Protein AF-N1V5G4-F1 (afdb_monomer_lite)

Secondary structure (DSSP, 8-state):
-------PPP---------------PPPSS-EEEEEEEEEEE-TTS-EEEEEEEESS---TT-SS---BPPPEEEETTTEEEE-SEESTTPPPPGGG-PPPSEE-SSSTT-EEPBTT---EE--TTEEEEETTSEEEEEEEE-SSS-B--EEEEEEGGGEEEE---B-TT-EEEEEEE--SSEEEEEE--TTTTHHHHTT-EEEEEEE-GGGTTBSSTTSPB-S-EEEEEEEEE-HHHHHHHHTT----SSSS-----EEEETTB-HHHHTT-BS-HHHHHHHHHHTS-EE------TT-TT--SSTTB----EEEEEEE-SSSPEEEEESSS-EEEEEETTEEPP-TT-EE-TTS-EE-TTEESEEEE-TT-EEEEEE--PPPTTS-HHHHHT--S-EEEEEEES-HHHHHSSS--SSSSSEEEEEE-SSSSPPP---BSSHHHHHH-S--SS----TT----SEEEEEEEEEEEEE-TTS-EEEEEEEE-TTT-S-SS-PPP---TT--EEEEEE-SSS------TT----HHHH--TTTTT--S-----S---PPP-PPPP--------------PPP------------PPPP--

pLDDT: mean 80.14, std 23.88, range [21.66, 98.75]

Foldseek 3Di:
DDDDDDDDDDDPPPDPPPPDPDPDDDDDDLEQEWEFAKEWDQAQFRDTFIFTATFRDDDHHPPPDHRRWYQEWEQEQPPRIDRDQKPPPPADAAQLQEQDAPAADPPDPQAGFHFAPGHIAGAFTLEYEYAQQGKHKYKYFYQDQAWWKKWKFQQDPVRHIFIQPTAHHRGMGMTMDHGGAADKIKIFIPPQPPLNVLSPRIGIYGYAHNVQRQASHDPGAGESYEAEWEKAFHQRVSRVCVVVVHDDHPPPDPRQTAAIDTSNHWFQLLALQAPDNVSSSSSSRHPAAEYAAHQAPPLHQQDDPDPRTTRFFYKYKYFYQYQDKFWKAWALAQKAWQDKPNRGDDQVPWDQPPVRDTPTDGRDRTDIAHHGIIIMIGGRLHGRPQEDPVRSVPDQAKFKIKIATPVCVSAPPRYHDVVRHGIYIYIHGNDSDHDDDNHDHGSVRLSPPFPFDDDADPPPDDDFPEEWEWEKDWDWDQDPVRDIDIDIATETPPRPPDPPYDDDDDDPPTGYYYHYDYPDTDAWDADGPGNYGLCNRTDGNGSNDDPDDPPPDDDDDDDDDDDDDDDDDDDDDDDDDDDDDDDDDDDDDDDDDDDDDDD

InterPro domains:
  IPR008972 Cupredoxin [G3DSA:2.60.40.420] (10-418)
  IPR008972 Cupredoxin [G3DSA:2.60.40.420] (431-558)
  IPR008972 Cupredoxin [SSF49503] (119-211)
  IPR008972 Cupredoxin [SSF49503] (315-412)
  IPR008972 Cupredoxin [SSF49503] (477-550)
  IPR011707 Multicopper oxidase-like, N-terminal [PF07732] (123-210)

Radius of gyration: 27.98 Å; chains: 1; bounding box: 93×90×75 Å

Sequence (599 aa):
MGNEASSPMRLLQGAATATQPRTASSGSTGVLDLYINEGFVPMVDGSLVYHRGFGDRPSALADPKPSLRISPRIFTRSRGVVASRTYPLGRPLPHAGRPLPAQPTPTEDGYYLPRRQHWASYFPDRTIIAEAGSTISLRIHNRLSQPHELAIQGVKPGRKDATTGPIAPGKTKSLTLPAPAPGTYVYLDPTNAPVERTLGLFGALVVIDPARAWHLGPKGPEFERQWLWICHDVVPEWAQVASQGGTVRGAGVDIAPRYFTLNDHSGFESLAISDDEELNERREEDTLPSGFPRLTDVRNFSRSPKPGTVLTGQLIRMLNVGIVDHQLHFHGNHVWSVRANGFDFPRKGGRVMADGHVALQQWEDTVSLMPLERKEAILPMFRPPDVIDAVWDARREDWKYPMHCHAEPSQTAAGGLYPGGLLADWTLAATEEPDEHHKYESQVDFASDQPHEGSPETLFRQRPDESMVLDFFSRKLDFPDKSEHEVWSFHDEESGEGFPGPSVRVREGQVFHGTIEPSKRVHTIHWHGLEPDPRNDGVGHTSSRSPATTRTSGGRIPVCRAIPAAAVRAHISTTATSIPRCTSKWECSARSSSIRPST

Structure (mmCIF, N/CA/C/O backbone):
data_AF-N1V5G4-F1
#
_entry.id   AF-N1V5G4-F1
#
loop_
_atom_site.group_PDB
_atom_site.id
_atom_site.type_symbol
_atom_site.label_atom_id
_atom_site.label_alt_id
_atom_site.label_comp_id
_atom_site.label_asym_id
_atom_site.label_entity_id
_atom_site.label_seq_id
_atom_site.pdbx_PDB_ins_code
_atom_site.Cartn_x
_atom_site.Cartn_y
_atom_site.Cartn_z
_atom_site.occupancy
_atom_site.B_iso_or_equiv
_atom_site.auth_seq_id
_atom_site.auth_comp_id
_atom_site.auth_asym_id
_atom_site.auth_atom_id
_atom_site.pdbx_PDB_model_num
ATOM 1 N N . MET A 1 1 ? 51.336 -50.293 19.426 1.00 37.22 1 MET A N 1
ATOM 2 C CA . MET A 1 1 ? 51.150 -49.376 18.282 1.00 37.22 1 MET A CA 1
ATOM 3 C C . MET A 1 1 ? 49.652 -49.377 17.999 1.00 37.22 1 MET A C 1
ATOM 5 O O . MET A 1 1 ? 49.163 -50.399 17.554 1.00 37.22 1 MET A O 1
ATOM 9 N N . GLY A 1 2 ? 48.865 -48.514 18.649 1.00 30.05 2 GLY A N 1
ATOM 10 C CA . GLY A 1 2 ? 48.534 -47.160 18.168 1.00 30.05 2 GLY A CA 1
ATOM 11 C C . GLY A 1 2 ? 47.470 -47.267 17.062 1.00 30.05 2 GLY A C 1
ATOM 12 O O . GLY A 1 2 ? 47.830 -47.706 15.980 1.00 30.05 2 GLY A O 1
ATOM 13 N N . ASN A 1 3 ? 46.173 -47.222 17.418 1.00 28.05 3 ASN A N 1
ATOM 14 C CA . ASN A 1 3 ? 45.201 -46.121 17.173 1.00 28.05 3 ASN A CA 1
ATOM 15 C C . ASN A 1 3 ? 45.031 -45.781 15.675 1.00 28.05 3 ASN A C 1
ATOM 17 O O . ASN A 1 3 ? 46.019 -45.516 15.014 1.00 28.05 3 ASN A O 1
ATOM 21 N N . GLU A 1 4 ? 43.854 -45.780 15.043 1.00 29.83 4 GLU A N 1
ATOM 22 C CA . GLU A 1 4 ? 42.530 -45.287 15.444 1.00 29.83 4 GLU A CA 1
ATOM 23 C C . GLU A 1 4 ? 41.437 -45.907 14.547 1.00 29.83 4 GLU A C 1
ATOM 25 O O . GLU A 1 4 ? 41.691 -46.319 13.415 1.00 29.83 4 GLU A O 1
ATOM 30 N N . ALA A 1 5 ? 40.216 -45.973 15.078 1.00 30.42 5 ALA A N 1
ATOM 31 C CA . ALA A 1 5 ? 39.039 -46.574 14.463 1.00 30.42 5 ALA A CA 1
ATOM 32 C C . ALA A 1 5 ? 38.236 -45.574 13.614 1.00 30.42 5 ALA A C 1
ATOM 34 O O . ALA A 1 5 ? 37.842 -44.512 14.090 1.00 30.42 5 ALA A O 1
ATOM 35 N N . SER A 1 6 ? 37.897 -45.974 12.388 1.00 29.12 6 SER A N 1
ATOM 36 C CA . SER A 1 6 ? 36.866 -45.357 11.552 1.00 29.12 6 SER A CA 1
ATOM 37 C C . SER A 1 6 ? 35.486 -45.940 11.889 1.00 29.12 6 SER A C 1
ATOM 39 O O . SER A 1 6 ? 35.225 -47.108 11.596 1.00 29.12 6 SER A O 1
ATOM 41 N N . SER A 1 7 ? 34.597 -45.133 12.472 1.00 28.72 7 SER A N 1
ATOM 42 C CA . SER A 1 7 ? 33.171 -45.458 12.634 1.00 28.72 7 SER A CA 1
ATOM 43 C C . SER A 1 7 ? 32.311 -44.577 11.720 1.00 28.72 7 SER A C 1
ATOM 45 O O . SER A 1 7 ? 32.552 -43.371 11.651 1.00 28.72 7 SER A O 1
ATOM 47 N N . PRO A 1 8 ? 31.303 -45.144 11.031 1.00 29.42 8 PRO A N 1
ATOM 48 C CA . PRO A 1 8 ? 30.454 -44.416 10.099 1.00 29.42 8 PRO A CA 1
ATOM 49 C C . PRO A 1 8 ? 29.405 -43.572 10.833 1.00 29.42 8 PRO A C 1
ATOM 51 O O . PRO A 1 8 ? 28.776 -43.999 11.805 1.00 29.42 8 PRO A O 1
ATOM 54 N N . MET A 1 9 ? 29.224 -42.351 10.338 1.00 25.16 9 MET A N 1
ATOM 55 C CA . MET A 1 9 ? 28.322 -41.337 10.869 1.00 25.16 9 MET A CA 1
ATOM 56 C C . MET A 1 9 ? 26.858 -41.771 10.679 1.00 25.16 9 MET A C 1
ATOM 58 O O . MET A 1 9 ? 26.387 -41.991 9.565 1.00 25.16 9 MET A O 1
ATOM 62 N N . ARG A 1 10 ? 26.145 -41.924 11.801 1.00 25.44 10 ARG A N 1
ATOM 63 C CA . ARG A 1 10 ? 24.701 -42.180 11.870 1.00 25.44 10 ARG A CA 1
ATOM 64 C C . ARG A 1 10 ? 23.922 -40.997 11.290 1.00 25.44 10 ARG A C 1
ATOM 66 O O . ARG A 1 10 ? 24.042 -39.881 11.786 1.00 25.44 10 ARG A O 1
ATOM 73 N N . LEU A 1 11 ? 23.048 -41.280 10.325 1.00 25.23 11 LEU A N 1
ATOM 74 C CA . LEU A 1 11 ? 21.908 -40.435 9.969 1.00 25.23 11 LEU A CA 1
ATOM 75 C C . LEU A 1 11 ? 20.970 -40.328 11.180 1.00 25.23 11 LEU A C 1
ATOM 77 O O . LEU A 1 11 ? 20.235 -41.261 11.501 1.00 25.23 11 LEU A O 1
ATOM 81 N N . LEU A 1 12 ? 21.015 -39.191 11.870 1.00 25.89 12 LEU A N 1
ATOM 82 C CA . LEU A 1 12 ? 19.994 -38.792 12.831 1.00 25.89 12 LEU A CA 1
ATOM 83 C C . LEU A 1 12 ? 18.819 -38.198 12.049 1.00 25.89 12 LEU A C 1
ATOM 85 O O . LEU A 1 12 ? 18.852 -37.046 11.627 1.00 25.89 12 LEU A O 1
ATOM 89 N N . GLN A 1 13 ? 17.777 -39.005 11.857 1.00 26.81 13 GLN A N 1
ATOM 90 C CA . GLN A 1 13 ? 16.437 -38.519 11.540 1.00 26.81 13 GLN A CA 1
ATOM 91 C C . GLN A 1 13 ? 15.923 -37.710 12.739 1.00 26.81 13 GLN A C 1
ATOM 93 O O . GLN A 1 13 ? 15.380 -38.260 13.696 1.00 26.81 13 GLN A O 1
ATOM 98 N N . GLY A 1 14 ? 16.129 -36.395 12.700 1.00 23.91 14 GLY A N 1
ATOM 99 C CA . GLY A 1 14 ? 15.425 -35.453 13.559 1.00 23.91 14 GLY A CA 1
ATOM 100 C C . GLY A 1 14 ? 14.018 -35.253 13.014 1.00 23.91 14 GLY A C 1
ATOM 101 O O . GLY A 1 14 ? 13.818 -34.490 12.075 1.00 23.91 14 GLY A O 1
ATOM 102 N N . ALA A 1 15 ? 13.044 -35.963 13.578 1.00 26.30 15 ALA A N 1
ATOM 103 C CA . ALA A 1 15 ? 11.637 -35.667 13.365 1.00 26.30 15 ALA A CA 1
ATOM 104 C C . ALA A 1 15 ? 11.357 -34.253 13.897 1.00 26.30 15 ALA A C 1
ATOM 106 O O . ALA A 1 15 ? 11.316 -34.037 15.108 1.00 26.30 15 ALA A O 1
ATOM 107 N N . ALA A 1 16 ? 11.189 -33.288 12.993 1.00 25.38 16 ALA A N 1
ATOM 108 C CA . ALA A 1 16 ? 10.669 -31.974 13.325 1.00 25.38 16 ALA A CA 1
ATOM 109 C C . ALA A 1 16 ? 9.206 -32.142 13.755 1.00 25.38 16 ALA A C 1
ATOM 111 O O . ALA A 1 16 ? 8.287 -32.201 12.939 1.00 25.38 16 ALA A O 1
ATOM 112 N N . THR A 1 17 ? 8.981 -32.280 15.059 1.00 25.22 17 THR A N 1
ATOM 113 C CA . THR A 1 17 ? 7.662 -32.098 15.655 1.00 25.22 17 THR A CA 1
ATOM 114 C C . THR A 1 17 ? 7.254 -30.653 15.420 1.00 25.22 17 THR A C 1
ATOM 116 O O . THR A 1 17 ? 7.722 -29.752 16.112 1.00 25.22 17 THR A O 1
ATOM 119 N N . ALA A 1 18 ? 6.403 -30.440 14.418 1.00 26.64 18 ALA A N 1
ATOM 120 C CA . ALA A 1 18 ? 5.683 -29.197 14.221 1.00 26.64 18 ALA A CA 1
ATOM 121 C C . ALA A 1 18 ? 4.900 -28.894 15.504 1.00 26.64 18 ALA A C 1
ATOM 123 O O . ALA A 1 18 ? 3.874 -29.516 15.798 1.00 26.64 18 ALA A O 1
ATOM 124 N N . THR A 1 19 ? 5.424 -27.972 16.304 1.00 25.67 19 THR A N 1
ATOM 125 C CA . THR A 1 19 ? 4.755 -27.463 17.494 1.00 25.67 19 THR A CA 1
ATOM 126 C C . THR A 1 19 ? 3.545 -26.671 17.020 1.00 25.67 19 THR A C 1
ATOM 128 O O . THR A 1 19 ? 3.649 -25.502 16.662 1.00 25.67 19 THR A O 1
ATOM 131 N N . GLN A 1 20 ? 2.391 -27.335 16.966 1.00 28.44 20 GLN A N 1
ATOM 132 C CA . GLN A 1 20 ? 1.107 -26.681 16.755 1.00 28.44 20 GLN A CA 1
ATOM 133 C C . GLN A 1 20 ? 0.964 -25.541 17.775 1.00 28.44 20 GLN A C 1
ATOM 135 O O . GLN A 1 20 ? 1.072 -25.799 18.981 1.00 28.44 20 GLN A O 1
ATOM 140 N N . PRO A 1 21 ? 0.730 -24.289 17.345 1.00 27.58 21 PRO A N 1
ATOM 141 C CA . PRO A 1 21 ? 0.465 -23.220 18.286 1.00 27.58 21 PRO A CA 1
ATOM 142 C C . PRO A 1 21 ? -0.812 -23.555 19.059 1.00 27.58 21 PRO A C 1
ATOM 144 O O . PRO A 1 21 ? -1.866 -23.836 18.488 1.00 27.58 21 PRO A O 1
ATOM 147 N N . ARG A 1 22 ? -0.681 -23.559 20.390 1.00 25.23 22 ARG A N 1
ATOM 148 C CA . ARG A 1 22 ? -1.762 -23.790 21.351 1.00 25.23 22 ARG A CA 1
ATOM 149 C C . ARG A 1 22 ? -2.938 -22.878 21.006 1.00 25.23 22 ARG A C 1
ATOM 151 O O . ARG A 1 22 ? -2.863 -21.664 21.177 1.00 25.23 22 ARG A O 1
ATOM 158 N N . THR A 1 23 ? -4.042 -23.476 20.573 1.00 35.38 23 THR A N 1
ATOM 159 C CA . THR A 1 23 ? -5.349 -22.826 20.504 1.00 35.38 23 THR A CA 1
ATOM 160 C C . THR A 1 23 ? -5.763 -22.407 21.911 1.00 35.38 23 THR A C 1
ATOM 162 O O . THR A 1 23 ? -6.243 -23.222 22.699 1.00 35.38 23 THR A O 1
ATOM 165 N N . ALA A 1 24 ? -5.553 -21.136 22.237 1.00 30.25 24 ALA A N 1
ATOM 166 C CA . ALA A 1 24 ? -6.068 -20.514 23.444 1.00 30.25 24 ALA A CA 1
ATOM 167 C C . ALA A 1 24 ? -6.551 -19.092 23.129 1.00 30.25 24 ALA A C 1
ATOM 169 O O . ALA A 1 24 ? -5.821 -18.125 23.297 1.00 30.25 24 ALA A O 1
ATOM 170 N N . SER A 1 25 ? -7.806 -18.961 22.704 1.00 31.34 25 SER A N 1
ATOM 171 C CA . SER A 1 25 ? -8.826 -18.393 23.590 1.00 31.34 25 SER A CA 1
ATOM 172 C C . SER A 1 25 ? -10.224 -18.729 23.065 1.00 31.34 25 SER A C 1
ATOM 174 O O . SER A 1 25 ? -10.492 -18.771 21.865 1.00 31.34 25 SER A O 1
ATOM 176 N N . SER A 1 26 ? -11.098 -19.059 24.008 1.00 34.06 26 SER A N 1
ATOM 177 C CA . SER A 1 26 ? -12.528 -19.264 23.830 1.00 34.06 26 SER A CA 1
ATOM 178 C C . SER A 1 26 ? -13.157 -18.079 23.099 1.00 34.06 26 SER A C 1
ATOM 180 O O . SER A 1 26 ? -13.075 -16.948 23.581 1.00 34.06 26 SER A O 1
ATOM 182 N N . GLY A 1 27 ? -13.808 -18.355 21.969 1.00 34.50 27 GLY A N 1
ATOM 183 C CA . GLY A 1 27 ? -14.551 -17.362 21.208 1.00 34.50 27 GLY A CA 1
ATOM 184 C C . GLY A 1 27 ? -15.562 -16.633 22.086 1.00 34.50 27 GLY A C 1
ATOM 185 O O . GLY A 1 27 ? -16.460 -17.249 22.665 1.00 34.50 27 GLY A O 1
ATOM 186 N N . SER A 1 28 ? -15.437 -15.309 22.154 1.00 40.66 28 SER A N 1
ATOM 187 C CA . SER A 1 28 ? -16.582 -14.481 22.482 1.00 40.66 28 SER A CA 1
ATOM 188 C C . SER A 1 28 ? -17.584 -14.612 21.333 1.00 40.66 28 SER A C 1
ATOM 190 O O . SER A 1 28 ? -17.262 -14.554 20.147 1.00 40.66 28 SER A O 1
ATOM 192 N N . THR A 1 29 ? -18.822 -14.869 21.718 1.00 55.59 29 THR A N 1
ATOM 193 C CA . THR A 1 29 ? -20.041 -14.890 20.911 1.00 55.59 29 THR A CA 1
ATOM 194 C C . THR A 1 29 ? -20.048 -13.842 19.791 1.00 55.59 29 THR A C 1
ATOM 196 O O . THR A 1 29 ? -20.438 -12.717 20.059 1.00 55.59 29 THR A O 1
ATOM 199 N N . GLY A 1 30 ? -19.641 -14.175 18.560 1.00 83.56 30 GLY A N 1
ATOM 200 C CA . GLY A 1 30 ? -19.899 -13.394 17.333 1.00 83.56 30 GLY A CA 1
ATOM 201 C C . GLY A 1 30 ? -19.584 -11.883 17.340 1.00 83.56 30 GLY A C 1
ATOM 202 O O . GLY A 1 30 ? -19.999 -11.193 16.413 1.00 83.56 30 GLY A O 1
ATOM 203 N N . VAL A 1 31 ? -18.896 -11.361 18.359 1.00 94.25 31 VAL A N 1
ATOM 204 C CA . VAL A 1 31 ? -18.701 -9.933 18.636 1.00 94.25 31 VAL A CA 1
ATOM 205 C C . VAL A 1 31 ? -17.210 -9.687 18.776 1.00 94.25 31 VAL A C 1
ATOM 207 O O . VAL A 1 31 ? -16.549 -10.327 19.591 1.00 94.25 31 VAL A O 1
ATOM 210 N N . LEU A 1 32 ? -16.694 -8.745 17.993 1.00 96.88 32 LEU A N 1
ATOM 211 C CA . LEU A 1 32 ? -15.309 -8.304 18.067 1.00 96.88 32 LEU A CA 1
ATOM 212 C C . LEU A 1 32 ? -15.193 -7.109 19.016 1.00 96.88 32 LEU A C 1
ATOM 214 O O . LEU A 1 32 ? -15.756 -6.045 18.751 1.00 96.88 32 LEU A O 1
ATOM 218 N N . ASP A 1 33 ? -14.455 -7.282 20.107 1.00 97.81 33 ASP A N 1
ATOM 219 C CA . ASP A 1 33 ? -14.081 -6.183 20.990 1.00 97.81 33 ASP A CA 1
ATOM 220 C C . ASP A 1 33 ? -12.936 -5.365 20.360 1.00 97.81 33 ASP A C 1
ATOM 222 O O . ASP A 1 33 ? -11.929 -5.919 19.919 1.00 97.81 33 ASP A O 1
ATOM 226 N N . LEU A 1 34 ? -13.113 -4.043 20.310 1.00 98.50 34 LEU A N 1
ATOM 227 C CA . LEU A 1 34 ? -12.131 -3.059 19.857 1.00 98.50 34 LEU A CA 1
ATOM 228 C C . LEU A 1 34 ? -11.867 -2.070 20.990 1.00 98.50 34 LEU A C 1
ATOM 230 O O . LEU A 1 34 ? -12.803 -1.529 21.585 1.00 98.50 34 LEU A O 1
ATOM 234 N N . TYR A 1 35 ? -10.601 -1.803 21.277 1.00 98.69 35 TYR A N 1
ATOM 235 C CA . TYR A 1 35 ? -10.187 -0.898 22.344 1.00 98.69 35 TYR A CA 1
ATOM 236 C C . TYR A 1 35 ? -9.555 0.347 21.735 1.00 98.69 35 TYR A C 1
ATOM 238 O O . TYR A 1 35 ? -8.574 0.243 21.008 1.00 98.69 35 TYR A O 1
ATOM 246 N N . ILE A 1 36 ? -10.116 1.519 22.030 1.00 98.69 36 ILE A N 1
ATOM 247 C CA . ILE A 1 36 ? -9.504 2.800 21.667 1.00 98.69 36 ILE A CA 1
ATOM 248 C C . ILE A 1 36 ? -8.388 3.040 22.678 1.00 98.69 36 ILE A C 1
ATOM 250 O O . ILE A 1 36 ? -8.663 3.362 23.835 1.00 98.69 36 ILE A O 1
ATOM 254 N N . ASN A 1 37 ? -7.153 2.817 22.245 1.00 98.31 37 ASN A N 1
ATOM 255 C CA . ASN A 1 37 ? -5.950 2.949 23.056 1.00 98.31 37 ASN A CA 1
ATOM 256 C C . ASN A 1 37 ? -5.065 4.088 22.538 1.00 98.31 37 ASN A C 1
ATOM 258 O O . ASN A 1 37 ? -5.261 4.603 21.438 1.00 98.31 37 ASN A O 1
ATOM 262 N N . GLU A 1 38 ? -4.059 4.425 23.337 1.00 97.81 38 GLU A N 1
ATOM 263 C CA . GLU A 1 38 ? -2.973 5.345 23.011 1.00 97.81 38 GLU A CA 1
ATOM 264 C C . GLU A 1 38 ? -1.622 4.732 23.400 1.00 97.81 38 GLU A C 1
ATOM 266 O O . GLU A 1 38 ? -1.562 3.835 24.249 1.00 97.81 38 GLU A O 1
ATOM 271 N N . GLY A 1 39 ? -0.548 5.188 22.762 1.00 97.69 39 GLY A N 1
ATOM 272 C CA . GLY A 1 39 ? 0.807 4.693 22.989 1.00 97.69 39 GLY A CA 1
ATOM 273 C C . GLY A 1 39 ? 1.832 5.389 22.099 1.00 97.69 39 GLY A C 1
ATOM 274 O O . GLY A 1 39 ? 1.469 6.121 21.183 1.00 97.69 39 GLY A O 1
ATOM 275 N N . PHE A 1 40 ? 3.114 5.149 22.358 1.00 97.69 40 PHE A N 1
ATOM 276 C CA . PHE A 1 40 ? 4.204 5.636 21.512 1.00 97.69 40 PHE A CA 1
ATOM 277 C C . PHE A 1 40 ? 4.713 4.512 20.607 1.00 97.69 40 PHE A C 1
ATOM 279 O O . PHE A 1 40 ? 4.889 3.383 21.065 1.00 97.69 40 PHE A O 1
ATOM 286 N N . VAL A 1 41 ? 4.943 4.821 19.332 1.00 95.06 41 VAL A N 1
ATOM 287 C CA . VAL A 1 41 ? 5.439 3.880 18.318 1.00 95.06 41 VAL A CA 1
ATOM 288 C C . VAL A 1 41 ? 6.737 4.439 17.730 1.00 95.06 41 VAL A C 1
ATOM 290 O O . VAL A 1 41 ? 6.780 5.638 17.441 1.00 95.06 41 VAL A O 1
ATOM 293 N N . PRO A 1 42 ? 7.797 3.625 17.576 1.00 93.38 42 PRO A N 1
ATOM 294 C CA . PRO A 1 42 ? 8.989 4.049 16.853 1.00 93.38 42 PRO A CA 1
ATOM 295 C C . PRO A 1 42 ? 8.663 4.227 15.370 1.00 93.38 42 PRO A C 1
ATOM 297 O O . PRO A 1 42 ? 8.043 3.360 14.759 1.00 93.38 42 PRO A O 1
ATOM 300 N N . MET A 1 43 ? 9.062 5.364 14.814 1.00 91.44 43 MET A N 1
ATOM 301 C CA . MET A 1 43 ? 9.055 5.608 13.376 1.00 91.44 43 MET A CA 1
ATOM 302 C C . MET A 1 43 ? 10.345 5.070 12.744 1.00 91.44 43 MET A C 1
ATOM 304 O O . MET A 1 43 ? 11.271 4.676 13.452 1.00 91.44 43 MET A O 1
ATOM 308 N N . VAL A 1 44 ? 10.427 5.100 11.413 1.00 88.31 44 VAL A N 1
ATOM 309 C CA . VAL A 1 44 ? 11.538 4.531 10.621 1.00 88.31 44 VAL A CA 1
ATOM 310 C C . VAL A 1 44 ? 12.928 5.122 10.944 1.00 88.31 44 VAL A C 1
ATOM 312 O O . VAL A 1 44 ? 13.956 4.518 10.653 1.00 88.31 44 VAL A O 1
ATOM 315 N N . ASP A 1 45 ? 12.982 6.307 11.563 1.00 87.44 45 ASP A N 1
ATOM 316 C CA . ASP A 1 45 ? 14.210 6.969 12.031 1.00 87.44 45 ASP A CA 1
ATOM 317 C C . ASP A 1 45 ? 14.520 6.714 13.525 1.00 87.44 45 ASP A C 1
ATOM 319 O O . ASP A 1 45 ? 15.465 7.280 14.076 1.00 87.44 45 ASP A O 1
ATOM 323 N N . GLY A 1 46 ? 13.717 5.881 14.194 1.00 88.56 46 GLY A N 1
ATOM 324 C CA . GLY A 1 46 ? 13.800 5.579 15.624 1.00 88.56 46 GLY A CA 1
ATOM 325 C C . GLY A 1 46 ? 13.087 6.580 16.543 1.00 88.56 46 GLY A C 1
ATOM 326 O O . GLY A 1 46 ? 13.029 6.355 17.755 1.00 88.56 46 GLY A O 1
ATOM 327 N N . SER A 1 47 ? 12.518 7.669 16.016 1.00 90.44 47 SER A N 1
ATOM 328 C CA . SER A 1 47 ? 11.769 8.644 16.815 1.00 90.44 47 SER A CA 1
ATOM 329 C C . SER A 1 47 ? 10.487 8.026 17.368 1.00 90.44 47 SER A C 1
ATOM 331 O O . SER A 1 47 ? 9.689 7.455 16.629 1.00 90.44 47 SER A O 1
ATOM 333 N N . LEU A 1 48 ? 10.249 8.170 18.673 1.00 94.94 48 LEU A N 1
ATOM 334 C CA . LEU A 1 48 ? 8.998 7.736 19.295 1.00 94.94 48 LEU A CA 1
ATOM 335 C C . LEU A 1 48 ? 7.907 8.787 19.084 1.00 94.94 48 LEU A C 1
ATOM 337 O O . LEU A 1 48 ? 7.980 9.885 19.638 1.00 94.94 48 LEU A O 1
ATOM 341 N N . VAL A 1 49 ? 6.866 8.429 18.335 1.00 95.56 49 VAL A N 1
ATOM 342 C CA . VAL A 1 49 ? 5.730 9.309 18.040 1.00 95.56 49 VAL A CA 1
ATOM 343 C C . VAL A 1 49 ? 4.471 8.786 18.722 1.00 95.56 49 VAL A C 1
ATOM 345 O O . VAL A 1 49 ? 4.240 7.580 18.802 1.00 95.56 49 VAL A O 1
ATOM 348 N N . TYR A 1 50 ? 3.671 9.698 19.276 1.00 97.69 50 TYR A N 1
ATOM 349 C CA . TYR A 1 50 ? 2.405 9.365 19.923 1.00 97.69 50 TYR A CA 1
ATOM 350 C C . TYR A 1 50 ? 1.348 8.976 18.887 1.00 97.69 50 TYR A C 1
ATOM 352 O O . TYR A 1 50 ? 1.113 9.695 17.919 1.00 97.69 50 TYR A O 1
ATOM 360 N N . HIS A 1 51 ? 0.664 7.870 19.147 1.00 97.62 51 HIS A N 1
ATOM 361 C CA . HIS A 1 51 ? -0.426 7.356 18.339 1.00 97.62 51 HIS A CA 1
ATOM 362 C C . HIS A 1 51 ? -1.620 6.966 19.207 1.00 97.62 51 HIS A C 1
ATOM 364 O O . HIS A 1 51 ? -1.511 6.646 20.393 1.00 97.62 51 HIS A O 1
ATOM 370 N N . ARG A 1 52 ? -2.776 6.925 18.556 1.00 97.62 52 ARG A N 1
ATOM 371 C CA . ARG A 1 52 ? -3.992 6.262 19.010 1.00 97.62 52 ARG A CA 1
ATOM 372 C C . ARG A 1 52 ? -4.301 5.101 18.081 1.00 97.62 52 ARG A C 1
ATOM 374 O O . ARG A 1 52 ? -3.724 4.977 17.002 1.00 97.62 52 ARG A O 1
ATOM 381 N N . GLY A 1 53 ? -5.226 4.241 18.476 1.00 97.75 53 GLY A N 1
ATOM 382 C CA . GLY A 1 53 ? -5.640 3.177 17.579 1.00 97.75 53 GLY A CA 1
ATOM 383 C C . GLY A 1 53 ? -6.711 2.254 18.122 1.00 97.75 53 GLY A C 1
ATOM 384 O O . GLY A 1 53 ? -7.022 2.258 19.314 1.00 97.75 53 GLY A O 1
ATOM 385 N N . PHE A 1 54 ? -7.278 1.467 17.209 1.00 98.62 54 PHE A N 1
ATOM 386 C CA . PHE A 1 54 ? -8.232 0.411 17.521 1.00 98.62 54 PHE A CA 1
ATOM 387 C C . PHE A 1 54 ? -7.468 -0.897 17.751 1.00 98.62 54 PHE A C 1
ATOM 389 O O . PHE A 1 54 ? -7.138 -1.613 16.805 1.00 98.62 54 PHE A O 1
ATOM 396 N N . GLY A 1 55 ? -7.175 -1.184 19.017 1.00 98.12 55 GLY A N 1
ATOM 397 C CA . GLY A 1 55 ? -6.487 -2.388 19.469 1.00 98.12 55 GLY A CA 1
ATOM 398 C C . GLY A 1 55 ? -7.410 -3.566 19.766 1.00 98.12 55 GLY A C 1
ATOM 399 O O . GLY A 1 55 ? -8.625 -3.423 19.914 1.00 98.12 55 GLY A O 1
ATOM 400 N N . ASP A 1 56 ? -6.806 -4.743 19.902 1.00 96.31 56 ASP A N 1
ATOM 401 C CA . ASP A 1 56 ? -7.464 -6.015 20.225 1.00 96.31 56 ASP A CA 1
ATOM 402 C C . ASP A 1 56 ? -7.533 -6.320 21.729 1.00 96.31 56 ASP A C 1
ATOM 404 O O . ASP A 1 56 ? -8.192 -7.273 22.149 1.00 96.31 56 ASP A O 1
ATOM 408 N N . ARG A 1 57 ? -6.866 -5.506 22.549 1.00 97.06 57 ARG A N 1
ATOM 409 C CA . ARG A 1 57 ? -6.848 -5.616 24.009 1.00 97.06 57 ARG A CA 1
ATOM 410 C C . ARG A 1 57 ? -6.674 -4.237 24.654 1.00 97.06 57 ARG A C 1
ATOM 412 O O . ARG A 1 57 ? -6.183 -3.317 24.002 1.00 97.06 57 ARG A O 1
ATOM 419 N N . PRO A 1 58 ? -6.997 -4.074 25.944 1.00 97.75 58 PRO A N 1
ATOM 420 C CA . PRO A 1 58 ? -6.606 -2.887 26.695 1.00 97.75 58 PRO A CA 1
ATOM 421 C C . PRO A 1 58 ? -5.077 -2.735 26.744 1.00 97.75 58 PRO A C 1
ATOM 423 O O . PRO A 1 58 ? -4.389 -3.681 27.122 1.00 97.75 58 PRO A O 1
ATOM 426 N N . SER A 1 59 ? -4.553 -1.546 26.447 1.00 97.00 59 SER A N 1
ATOM 427 C CA . SER A 1 59 ? -3.167 -1.169 26.767 1.00 97.00 59 SER A CA 1
ATOM 428 C C . SER A 1 59 ? -3.125 0.143 27.559 1.00 97.00 59 SER A C 1
ATOM 430 O O . SER A 1 59 ? -4.134 0.852 27.672 1.00 97.00 59 SER A O 1
ATOM 432 N N . ALA A 1 60 ? -1.985 0.417 28.192 1.00 95.44 60 ALA A N 1
ATOM 433 C CA . ALA A 1 60 ? -1.700 1.679 28.875 1.00 95.44 60 ALA A CA 1
ATOM 434 C C . ALA A 1 60 ? -0.761 2.535 28.013 1.00 95.44 60 ALA A C 1
ATOM 436 O O . ALA A 1 60 ? -0.019 1.985 27.206 1.00 95.44 60 ALA A O 1
ATOM 437 N N . LEU A 1 61 ? -0.737 3.854 28.228 1.00 95.56 61 LEU A N 1
ATOM 438 C CA . LEU A 1 61 ? 0.131 4.778 27.481 1.00 95.56 61 LEU A CA 1
ATOM 439 C C . LEU A 1 61 ? 1.624 4.399 27.553 1.00 95.56 61 LEU A C 1
ATOM 441 O O . LEU A 1 61 ? 2.355 4.575 26.585 1.00 95.56 61 LEU A O 1
ATOM 445 N N . ALA A 1 62 ? 2.065 3.868 28.699 1.00 95.25 62 ALA A N 1
ATOM 446 C CA . ALA A 1 62 ? 3.446 3.444 28.942 1.00 95.25 62 ALA A CA 1
ATOM 447 C C . ALA A 1 62 ? 3.740 1.988 28.520 1.00 95.25 62 ALA A C 1
ATOM 449 O O . ALA A 1 62 ? 4.807 1.468 28.842 1.00 95.25 62 ALA A O 1
ATOM 450 N N . ASP A 1 63 ? 2.797 1.301 27.865 1.00 96.50 63 ASP A N 1
ATOM 451 C CA . ASP A 1 63 ? 3.028 -0.044 27.329 1.00 96.50 63 ASP A CA 1
ATOM 452 C C . ASP A 1 63 ? 4.104 0.032 26.226 1.00 96.50 63 ASP A C 1
ATOM 454 O O . ASP A 1 63 ? 3.913 0.779 25.266 1.00 96.50 63 ASP A O 1
ATOM 458 N N . PRO A 1 64 ? 5.224 -0.712 26.324 1.00 94.75 64 PRO A N 1
ATOM 459 C CA . PRO A 1 64 ? 6.263 -0.710 25.293 1.00 94.75 64 PRO A CA 1
ATOM 460 C C . PRO A 1 64 ? 5.807 -1.350 23.972 1.00 94.75 64 PRO A C 1
ATOM 462 O O . PRO A 1 64 ? 6.484 -1.199 22.958 1.00 94.75 64 PRO A O 1
ATOM 465 N N . LYS A 1 65 ? 4.691 -2.092 23.968 1.00 95.25 65 LYS A N 1
ATOM 466 C CA . LYS A 1 65 ? 4.078 -2.695 22.775 1.00 95.25 65 LYS A CA 1
ATOM 467 C C . LYS A 1 65 ? 2.572 -2.400 22.761 1.00 95.25 65 LYS A C 1
ATOM 469 O O . LYS A 1 65 ? 1.763 -3.328 22.891 1.00 95.25 65 LYS A O 1
ATOM 474 N N . PRO A 1 66 ? 2.166 -1.126 22.621 1.00 97.31 66 PRO A N 1
ATOM 475 C CA . PRO A 1 66 ? 0.775 -0.725 22.794 1.00 97.31 66 PRO A CA 1
ATOM 476 C C . PRO A 1 66 ? -0.145 -1.421 21.775 1.00 97.31 66 PRO A C 1
ATOM 478 O O . PRO A 1 66 ? 0.223 -1.652 20.623 1.00 97.31 66 PRO A O 1
ATOM 481 N N . SER A 1 67 ? -1.368 -1.772 22.190 1.00 97.88 67 SER A N 1
ATOM 482 C CA . SER A 1 67 ? -2.374 -2.361 21.294 1.00 97.88 67 SER A CA 1
ATOM 483 C C . SER A 1 67 ? -3.062 -1.251 20.501 1.00 97.88 67 SER A C 1
ATOM 485 O O . SER A 1 67 ? -4.099 -0.741 20.916 1.00 97.88 67 SER A O 1
ATOM 487 N N . LEU A 1 68 ? -2.471 -0.832 19.383 1.00 98.25 68 LEU A N 1
ATOM 488 C CA . LEU A 1 68 ? -3.016 0.249 18.541 1.00 98.25 68 LEU A CA 1
ATOM 489 C C . LEU A 1 68 ? -3.666 -0.259 17.247 1.00 98.25 68 LEU A C 1
ATOM 491 O O . LEU A 1 68 ? -4.318 0.491 16.527 1.00 98.25 68 LEU A O 1
ATOM 495 N N . ARG A 1 69 ? -3.510 -1.547 16.959 1.00 97.00 69 ARG A N 1
ATOM 496 C CA . ARG A 1 69 ? -4.030 -2.208 15.766 1.00 97.00 69 ARG A CA 1
ATOM 497 C C . ARG A 1 69 ? -4.498 -3.604 16.128 1.00 97.00 69 ARG A C 1
ATOM 499 O O . ARG A 1 69 ? -3.877 -4.281 16.946 1.00 97.00 69 ARG A O 1
ATOM 506 N N . ILE A 1 70 ? -5.599 -4.029 15.524 1.00 97.81 70 ILE A N 1
ATOM 507 C CA . ILE A 1 70 ? -6.039 -5.419 15.590 1.00 97.81 70 ILE A CA 1
ATOM 508 C C . ILE A 1 70 ? -5.250 -6.262 14.593 1.00 97.81 70 ILE A C 1
ATOM 510 O O . ILE A 1 70 ? -5.044 -5.838 13.455 1.00 97.81 70 ILE A O 1
ATOM 514 N N . SER A 1 71 ? -4.906 -7.492 14.967 1.00 96.69 71 SER A N 1
ATOM 515 C CA . SER A 1 71 ? -4.635 -8.510 13.951 1.00 96.69 71 SER A CA 1
ATOM 516 C C . SER A 1 71 ? -5.927 -8.864 13.210 1.00 96.69 71 SER A C 1
ATOM 518 O O . SER A 1 71 ? -7.001 -8.806 13.822 1.00 96.69 71 SER A O 1
ATOM 520 N N . PRO A 1 72 ? -5.865 -9.281 11.935 1.00 98.25 72 PRO A N 1
ATOM 521 C CA . PRO A 1 72 ? -7.063 -9.477 11.140 1.00 98.25 72 PRO A CA 1
ATOM 522 C C . PRO A 1 72 ? -8.095 -10.442 11.731 1.00 98.25 72 PRO A C 1
ATOM 524 O O . PRO A 1 72 ? -7.783 -11.473 12.348 1.00 98.25 72 PRO A O 1
ATOM 527 N N . ARG A 1 73 ? -9.364 -10.069 11.549 1.00 97.88 73 ARG A N 1
ATOM 528 C CA . ARG A 1 73 ? -10.541 -10.783 12.062 1.00 97.88 73 ARG A CA 1
ATOM 529 C C . ARG A 1 73 ? -11.556 -10.991 10.954 1.00 97.88 73 ARG A C 1
ATOM 531 O O . ARG A 1 73 ? -11.821 -10.072 10.188 1.00 97.88 73 ARG A O 1
ATOM 538 N N . ILE A 1 74 ? -12.153 -12.178 10.900 1.00 98.19 74 ILE A N 1
ATOM 539 C CA . ILE A 1 74 ? -13.039 -12.596 9.812 1.00 98.19 74 ILE A CA 1
ATOM 540 C C . ILE A 1 74 ? -14.433 -12.908 10.349 1.00 98.19 74 ILE A C 1
ATOM 542 O O . ILE A 1 74 ? -14.613 -13.882 11.076 1.00 98.19 74 ILE A O 1
ATOM 546 N N . PHE A 1 75 ? -15.429 -12.116 9.958 1.00 97.94 75 PHE A N 1
ATOM 547 C CA . PHE A 1 75 ? -16.845 -12.406 10.178 1.00 97.94 75 PHE A CA 1
ATOM 548 C C . PHE A 1 75 ? -17.340 -13.383 9.112 1.00 97.94 75 PHE A C 1
ATOM 550 O O . PHE A 1 75 ? -17.645 -12.998 7.980 1.00 97.94 75 PHE A O 1
ATOM 557 N N . THR A 1 76 ? -17.421 -14.658 9.476 1.00 95.81 76 THR A N 1
ATOM 558 C CA . THR A 1 76 ? -17.902 -15.725 8.589 1.00 95.81 76 THR A CA 1
ATOM 559 C C . THR A 1 76 ? -19.425 -15.862 8.649 1.00 95.81 76 THR A C 1
ATOM 561 O O . THR A 1 76 ? -20.045 -15.563 9.672 1.00 95.81 76 THR A O 1
ATOM 564 N N . ARG A 1 77 ? -20.053 -16.374 7.582 1.00 90.00 77 ARG A N 1
ATOM 565 C CA . ARG A 1 77 ? -21.496 -16.691 7.572 1.00 90.00 77 ARG A CA 1
ATOM 566 C C . ARG A 1 77 ? -21.874 -17.782 8.577 1.00 90.00 77 ARG A C 1
ATOM 568 O O . ARG A 1 77 ? -23.001 -17.803 9.054 1.00 90.00 77 ARG A O 1
ATOM 575 N N . SER A 1 78 ? -20.961 -18.718 8.846 1.00 80.38 78 SER A N 1
ATOM 576 C CA . SER A 1 78 ? -21.271 -19.994 9.508 1.00 80.38 78 SER A CA 1
ATOM 577 C C . SER A 1 78 ? -20.574 -20.220 10.852 1.00 80.38 78 SER A C 1
ATOM 579 O O . SER A 1 78 ? -21.021 -21.069 11.617 1.00 80.38 78 SER A O 1
ATOM 581 N N . ARG A 1 79 ? -19.486 -19.500 11.158 1.00 69.69 79 ARG A N 1
ATOM 582 C CA . ARG A 1 79 ? -18.612 -19.758 12.322 1.00 69.69 79 ARG A CA 1
ATOM 583 C C . ARG A 1 79 ? -18.380 -18.533 13.212 1.00 69.69 79 ARG A C 1
ATOM 585 O O . ARG A 1 79 ? -17.498 -18.559 14.063 1.00 69.69 79 ARG A O 1
ATOM 592 N N . GLY A 1 80 ? -19.150 -17.458 13.038 1.00 86.25 80 GLY A N 1
ATOM 593 C CA . GLY A 1 80 ? -18.931 -16.211 13.774 1.00 86.25 80 GLY A CA 1
ATOM 594 C C . GLY A 1 80 ? -17.589 -15.564 13.413 1.00 86.25 80 GLY A C 1
ATOM 595 O O . GLY A 1 80 ? -17.199 -15.572 12.241 1.00 86.25 80 GLY A O 1
ATOM 596 N N . VAL A 1 81 ? -16.903 -14.990 14.406 1.00 94.38 81 VAL A N 1
ATOM 597 C CA . VAL A 1 81 ? -15.635 -14.262 14.224 1.00 94.38 81 VAL A CA 1
ATOM 598 C C . VAL A 1 81 ? -14.444 -15.209 14.364 1.00 94.38 81 VAL A C 1
ATOM 600 O O . VAL A 1 81 ? -14.280 -15.851 15.397 1.00 94.38 81 VAL A O 1
ATOM 603 N N . VAL A 1 82 ? -13.590 -15.262 13.341 1.00 95.56 82 VAL A N 1
ATOM 604 C CA . VAL A 1 82 ? -12.367 -16.079 13.299 1.00 95.56 82 VAL A CA 1
ATOM 605 C C . VAL A 1 82 ? -11.134 -15.175 13.277 1.00 95.56 82 VAL A C 1
ATOM 607 O O . VAL A 1 82 ? -11.082 -14.203 12.527 1.00 95.56 82 VAL A O 1
ATOM 610 N N . ALA A 1 83 ? -10.125 -15.499 14.082 1.00 95.88 83 ALA A N 1
ATOM 611 C CA . ALA A 1 83 ? -8.807 -14.874 14.020 1.00 95.88 83 ALA A CA 1
ATOM 612 C C . ALA A 1 83 ? -7.989 -15.486 12.873 1.00 95.88 83 ALA A C 1
ATOM 614 O O . ALA A 1 83 ? -7.657 -16.667 12.932 1.00 95.88 83 ALA A O 1
ATOM 615 N N . SER A 1 84 ? -7.684 -14.710 11.832 1.00 96.94 84 SER A N 1
ATOM 616 C CA . SER A 1 84 ? -6.844 -15.160 10.714 1.00 96.94 84 SER A CA 1
ATOM 617 C C . SER A 1 84 ? -6.352 -13.968 9.901 1.00 96.94 84 SER A C 1
ATOM 619 O O . SER A 1 84 ? -7.174 -13.151 9.494 1.00 96.94 84 SER A O 1
ATOM 621 N N . ARG A 1 85 ? -5.043 -13.917 9.609 1.00 96.69 85 ARG A N 1
ATOM 622 C CA . ARG A 1 85 ? -4.427 -12.986 8.638 1.00 96.69 85 ARG A CA 1
ATOM 623 C C . ARG A 1 85 ? -4.715 -13.359 7.187 1.00 96.69 85 ARG A C 1
ATOM 625 O O . ARG A 1 85 ? -4.427 -12.567 6.300 1.00 96.69 85 ARG A O 1
ATOM 632 N N . THR A 1 86 ? -5.265 -14.545 6.936 1.00 98.44 86 THR A N 1
ATOM 633 C CA . THR A 1 86 ? -5.417 -15.079 5.584 1.00 98.44 86 THR A CA 1
ATOM 634 C C . THR A 1 86 ? -6.866 -15.395 5.247 1.00 98.44 86 THR A C 1
ATOM 636 O O . THR A 1 86 ? -7.643 -15.871 6.084 1.00 98.44 86 THR A O 1
ATOM 639 N N . TYR A 1 87 ? -7.233 -15.123 3.996 1.00 98.12 87 TYR A N 1
ATOM 640 C CA . TYR A 1 87 ? -8.539 -15.451 3.434 1.00 98.12 87 TYR A CA 1
ATOM 641 C C . TYR A 1 87 ? -8.417 -15.707 1.919 1.00 98.12 87 TYR A C 1
ATOM 643 O O . TYR A 1 87 ? -7.672 -14.983 1.257 1.00 98.12 87 TYR A O 1
ATOM 651 N N . PRO A 1 88 ? -9.138 -16.682 1.327 1.00 97.69 88 PRO A N 1
ATOM 652 C CA . PRO A 1 88 ? -10.166 -17.537 1.938 1.00 97.69 88 PRO A CA 1
ATOM 653 C C . PRO A 1 88 ? -9.625 -18.557 2.937 1.00 97.69 88 PRO A C 1
ATOM 655 O O . PRO A 1 88 ? -8.547 -19.113 2.754 1.00 97.69 88 PRO A O 1
ATOM 658 N N . LEU A 1 89 ? -10.390 -18.815 4.000 1.00 96.62 89 LEU A N 1
ATOM 659 C CA . LEU A 1 89 ? -9.987 -19.743 5.058 1.00 96.62 89 LEU A CA 1
ATOM 660 C C . LEU A 1 89 ? -9.753 -21.161 4.509 1.00 96.62 89 LEU A C 1
ATOM 662 O O . LEU A 1 89 ? -10.554 -21.676 3.728 1.00 96.62 89 LEU A O 1
ATOM 666 N N . GLY A 1 90 ? -8.674 -21.806 4.961 1.00 94.75 90 GLY A N 1
ATOM 667 C CA . GLY A 1 90 ? -8.337 -23.192 4.608 1.00 94.75 90 GLY A CA 1
ATOM 668 C C . GLY A 1 90 ? -7.774 -23.384 3.196 1.00 94.75 90 GLY A C 1
ATOM 669 O O . GLY A 1 90 ? -7.624 -24.524 2.758 1.00 94.75 90 GLY A O 1
ATOM 670 N N . ARG A 1 91 ? -7.479 -22.301 2.470 1.00 97.38 91 ARG A N 1
ATOM 671 C CA . ARG A 1 91 ? -6.789 -22.367 1.179 1.00 97.38 91 ARG A CA 1
ATOM 672 C C . ARG A 1 91 ? -5.265 -22.374 1.353 1.00 97.38 91 ARG A C 1
ATOM 674 O O . ARG A 1 91 ? -4.788 -21.821 2.342 1.00 97.38 91 ARG A O 1
ATOM 681 N N . PRO A 1 92 ? -4.515 -22.988 0.415 1.00 98.06 92 PRO A N 1
ATOM 682 C CA . PRO A 1 92 ? -3.055 -22.938 0.408 1.00 98.06 92 PRO A CA 1
ATOM 683 C C . PRO A 1 92 ? -2.523 -21.508 0.480 1.00 98.06 92 PRO A C 1
ATOM 685 O O . PRO A 1 92 ? -3.092 -20.599 -0.132 1.00 98.06 92 PRO A O 1
ATOM 688 N N . LEU A 1 93 ? -1.428 -21.330 1.213 1.00 97.50 93 LEU A N 1
ATOM 689 C CA . LEU A 1 93 ? -0.736 -20.055 1.348 1.00 97.50 93 LEU A CA 1
ATOM 690 C C . LEU A 1 93 ? 0.484 -20.028 0.425 1.00 97.50 93 LEU A C 1
ATOM 692 O O . LEU A 1 93 ? 1.212 -21.022 0.387 1.00 97.50 93 LEU A O 1
ATOM 696 N N . PRO A 1 94 ? 0.698 -18.939 -0.328 1.00 95.44 94 PRO A N 1
ATOM 697 C CA . PRO A 1 94 ? 1.922 -18.776 -1.097 1.00 95.44 94 PRO A CA 1
ATOM 698 C C . PRO A 1 94 ? 3.109 -18.529 -0.151 1.00 95.44 94 PRO A C 1
ATOM 700 O O . PRO A 1 94 ? 3.036 -17.629 0.685 1.00 95.44 94 PRO A O 1
ATOM 703 N N . HIS A 1 95 ? 4.182 -19.314 -0.285 1.00 90.75 95 HIS A N 1
ATOM 704 C CA . HIS A 1 95 ? 5.430 -19.126 0.470 1.00 90.75 95 HIS A CA 1
ATOM 705 C C . HIS A 1 95 ? 6.010 -17.734 0.190 1.00 90.75 95 HIS A C 1
ATOM 707 O O . HIS A 1 95 ? 6.030 -17.334 -0.974 1.00 90.75 95 HIS A O 1
ATOM 713 N N . ALA A 1 96 ? 6.400 -16.983 1.230 1.00 86.69 96 ALA A N 1
ATOM 714 C CA . ALA A 1 96 ? 6.885 -15.599 1.114 1.00 86.69 96 ALA A CA 1
ATOM 715 C C . ALA A 1 96 ? 5.976 -14.690 0.253 1.00 86.69 96 ALA A C 1
ATOM 717 O O . ALA A 1 96 ? 6.426 -13.833 -0.501 1.00 86.69 96 ALA A O 1
ATOM 718 N N . GLY A 1 97 ? 4.662 -14.949 0.243 1.00 91.81 97 GLY A N 1
ATOM 719 C CA . GLY A 1 97 ? 3.739 -14.220 -0.625 1.00 91.81 97 GLY A CA 1
ATOM 720 C C . GLY A 1 97 ? 3.885 -14.497 -2.137 1.00 91.81 97 GLY A C 1
ATOM 721 O O . GLY A 1 97 ? 3.189 -13.874 -2.941 1.00 91.81 97 GLY A O 1
ATOM 722 N N . ARG A 1 98 ? 4.696 -15.458 -2.581 1.00 95.25 98 ARG A N 1
ATOM 723 C CA . ARG A 1 98 ? 4.865 -15.795 -4.003 1.00 95.25 98 ARG A CA 1
ATOM 724 C C . ARG A 1 98 ? 3.950 -16.954 -4.436 1.00 95.25 98 ARG A C 1
ATOM 726 O O . ARG A 1 98 ? 4.185 -18.106 -4.071 1.00 95.25 98 ARG A O 1
ATOM 733 N N . PRO A 1 99 ? 2.874 -16.707 -5.211 1.00 96.44 99 PRO A N 1
ATOM 734 C CA . PRO A 1 99 ? 2.022 -17.773 -5.717 1.00 96.44 99 PRO A CA 1
ATOM 735 C C . PRO A 1 99 ? 2.740 -18.564 -6.812 1.00 96.44 99 PRO A C 1
ATOM 737 O O . PRO A 1 99 ? 3.066 -18.027 -7.872 1.00 96.44 99 PRO A O 1
ATOM 740 N N . LEU A 1 100 ? 2.927 -19.866 -6.582 1.00 96.81 100 LEU A N 1
ATOM 741 C CA . LEU A 1 100 ? 3.450 -20.755 -7.616 1.00 96.81 100 LEU A CA 1
ATOM 742 C C . LEU A 1 100 ? 2.396 -20.977 -8.717 1.00 96.81 100 LEU A C 1
ATOM 744 O O . LEU A 1 100 ? 1.213 -21.224 -8.415 1.00 96.81 100 LEU A O 1
ATOM 748 N N . PRO A 1 101 ? 2.798 -20.934 -9.999 1.00 95.38 101 PRO A N 1
ATOM 749 C CA . PRO A 1 101 ? 1.889 -21.140 -11.111 1.00 95.38 101 PRO A CA 1
ATOM 750 C C . PRO A 1 101 ? 1.431 -22.602 -11.188 1.00 95.38 101 PRO A C 1
ATOM 752 O O . PRO A 1 101 ? 1.885 -23.496 -10.467 1.00 95.38 101 PRO A O 1
ATOM 755 N N . ALA A 1 102 ? 0.461 -22.867 -12.060 1.00 95.19 102 ALA A N 1
ATOM 756 C CA . ALA A 1 102 ? 0.020 -24.227 -12.341 1.00 95.19 102 ALA A CA 1
ATOM 757 C C . ALA A 1 102 ? 1.065 -24.985 -13.169 1.00 95.19 102 ALA A C 1
ATOM 759 O O . ALA A 1 102 ? 1.312 -26.162 -12.922 1.00 95.19 102 ALA A O 1
ATOM 760 N N . GLN A 1 103 ? 1.610 -24.307 -14.178 1.00 91.75 103 GLN A N 1
ATOM 761 C CA . GLN A 1 103 ? 2.563 -24.822 -15.160 1.00 91.75 103 GLN A CA 1
ATOM 762 C C . GLN A 1 103 ? 3.074 -23.658 -16.032 1.00 91.75 103 GLN A C 1
ATOM 764 O O . GLN A 1 103 ? 2.392 -22.627 -16.106 1.00 91.75 103 GLN A O 1
ATOM 769 N N . PRO A 1 104 ? 4.197 -23.826 -16.750 1.00 92.44 104 PRO A N 1
ATOM 770 C CA . PRO A 1 104 ? 4.549 -22.968 -17.879 1.00 92.44 104 PRO A CA 1
ATOM 771 C C . PRO A 1 104 ? 3.439 -22.935 -18.944 1.00 92.44 104 PRO A C 1
ATOM 773 O O . PRO A 1 104 ? 2.607 -23.857 -19.040 1.00 92.44 104 PRO A O 1
ATOM 776 N N . THR A 1 105 ? 3.404 -21.874 -19.750 1.00 87.19 105 THR A N 1
ATOM 777 C CA . THR A 1 105 ? 2.561 -21.861 -20.949 1.00 87.19 105 THR A CA 1
ATOM 778 C C . THR A 1 105 ? 3.155 -22.787 -22.015 1.00 87.19 105 THR A C 1
ATOM 780 O O . THR A 1 105 ? 4.370 -22.927 -22.095 1.00 87.19 105 THR A O 1
ATOM 783 N N . PRO A 1 106 ? 2.322 -23.448 -22.838 1.00 76.88 106 PRO A N 1
ATOM 784 C CA . PRO A 1 106 ? 2.818 -24.282 -23.931 1.00 76.88 106 PRO A CA 1
ATOM 785 C C . PRO A 1 106 ? 3.191 -23.483 -25.189 1.00 76.88 106 PRO A C 1
ATOM 787 O O . PRO A 1 106 ? 3.687 -24.073 -26.142 1.00 76.88 106 PRO A O 1
ATOM 790 N N . THR A 1 107 ? 2.864 -22.189 -25.241 1.00 77.25 107 THR A N 1
ATOM 791 C CA . THR A 1 107 ? 2.979 -21.356 -26.447 1.00 77.25 107 THR A CA 1
ATOM 792 C C . THR A 1 107 ? 4.154 -20.392 -26.406 1.00 77.25 107 THR A C 1
ATOM 794 O O . THR A 1 107 ? 4.613 -19.995 -27.470 1.00 77.25 107 THR A O 1
ATOM 797 N N . GLU A 1 108 ? 4.612 -20.000 -25.215 1.00 81.44 108 GLU A N 1
ATOM 798 C CA . GLU A 1 108 ? 5.653 -18.987 -25.033 1.00 81.44 108 GLU A CA 1
ATOM 799 C C . GLU A 1 108 ? 6.564 -19.352 -23.854 1.00 81.44 108 GLU A C 1
ATOM 801 O O . GLU A 1 108 ? 6.105 -19.528 -22.715 1.00 81.44 108 GLU A O 1
ATOM 806 N N . ASP A 1 109 ? 7.862 -19.457 -24.138 1.00 84.06 109 ASP A N 1
ATOM 807 C CA . ASP A 1 109 ? 8.890 -19.749 -23.142 1.00 84.06 109 ASP A CA 1
ATOM 808 C C . ASP A 1 109 ? 9.027 -18.590 -22.143 1.00 84.06 109 ASP A C 1
ATOM 810 O O . ASP A 1 109 ? 8.916 -17.414 -22.486 1.00 84.06 109 ASP A O 1
ATOM 814 N N . GLY A 1 110 ? 9.239 -18.923 -20.867 1.00 85.44 110 GLY A N 1
ATOM 815 C CA . GLY A 1 110 ? 9.352 -17.933 -19.787 1.00 85.44 110 GLY A CA 1
ATOM 816 C C . GLY A 1 110 ? 8.019 -17.381 -19.263 1.00 85.44 110 GLY A C 1
ATOM 817 O O . GLY A 1 110 ? 8.023 -16.628 -18.290 1.00 85.44 110 GLY A O 1
ATOM 818 N N . TYR A 1 111 ? 6.881 -17.788 -19.837 1.00 91.62 111 TYR A N 1
ATOM 819 C CA . TYR A 1 111 ? 5.545 -17.431 -19.356 1.00 91.62 111 TYR A CA 1
ATOM 820 C C . TYR A 1 111 ? 4.874 -18.591 -18.625 1.00 91.62 111 TYR A C 1
ATOM 822 O O . TYR A 1 111 ? 5.073 -19.767 -18.937 1.00 91.62 111 TYR A O 1
ATOM 830 N N . TYR A 1 112 ? 3.987 -18.256 -17.690 1.00 94.31 112 TYR A N 1
ATOM 831 C CA . TYR A 1 112 ? 3.323 -19.211 -16.815 1.00 94.31 112 TYR A CA 1
ATOM 832 C C . TYR A 1 112 ? 1.806 -19.024 -16.782 1.00 94.31 112 TYR A C 1
ATOM 834 O O . TYR A 1 112 ? 1.270 -17.945 -17.031 1.00 94.31 112 TYR A O 1
ATOM 842 N N . LEU A 1 113 ? 1.097 -20.107 -16.456 1.00 93.56 113 LEU A N 1
ATOM 843 C CA . LEU A 1 113 ? -0.345 -20.108 -16.228 1.00 93.56 113 LEU A CA 1
ATOM 844 C C . LEU A 1 113 ? -0.646 -20.057 -14.720 1.00 93.56 113 LEU A C 1
ATOM 846 O O . LEU A 1 113 ? -0.404 -21.051 -14.027 1.00 93.56 113 LEU A O 1
ATOM 850 N N . PRO A 1 114 ? -1.226 -18.958 -14.205 1.00 95.19 114 PRO A N 1
ATOM 851 C CA . PRO A 1 114 ? -1.678 -18.856 -12.819 1.00 95.19 114 PRO A CA 1
ATOM 852 C C . PRO A 1 114 ? -2.698 -19.928 -12.437 1.00 95.19 114 PRO A C 1
ATOM 854 O O . PRO A 1 114 ? -3.543 -20.333 -13.247 1.00 95.19 114 PRO A O 1
ATOM 857 N N . ARG A 1 115 ? -2.670 -20.347 -11.167 1.00 96.69 115 ARG A N 1
ATOM 858 C CA . ARG A 1 115 ? -3.678 -21.255 -10.599 1.00 96.69 115 ARG A CA 1
ATOM 859 C C . ARG A 1 115 ? -4.971 -20.494 -10.336 1.00 96.69 115 ARG A C 1
ATOM 861 O O . ARG A 1 115 ? -4.991 -19.495 -9.622 1.00 96.69 115 ARG A O 1
ATOM 868 N N . ARG A 1 116 ? -6.081 -21.002 -10.861 1.00 96.50 116 ARG A N 1
ATOM 869 C CA . ARG A 1 116 ? -7.405 -20.418 -10.648 1.00 96.50 116 ARG A CA 1
ATOM 870 C C . ARG A 1 116 ? -7.945 -20.790 -9.266 1.00 96.50 116 ARG A C 1
ATOM 872 O O . ARG A 1 116 ? -7.974 -21.970 -8.926 1.00 96.50 116 ARG A O 1
ATOM 879 N N . GLN A 1 117 ? -8.421 -19.801 -8.502 1.00 96.62 117 GLN A N 1
ATOM 880 C CA . GLN A 1 117 ? -9.123 -19.996 -7.219 1.00 96.62 117 GLN A CA 1
ATOM 881 C C . GLN A 1 117 ? -8.374 -20.891 -6.215 1.00 96.62 117 GLN A C 1
ATOM 883 O O . GLN A 1 117 ? -8.961 -21.763 -5.563 1.00 96.62 117 GLN A O 1
ATOM 888 N N . HIS A 1 118 ? -7.056 -20.708 -6.136 1.00 97.56 118 HIS A N 1
ATOM 889 C CA . HIS A 1 118 ? -6.174 -21.603 -5.396 1.00 97.56 118 HIS A CA 1
ATOM 890 C C . HIS A 1 118 ? -5.609 -20.951 -4.136 1.00 97.56 118 HIS A C 1
ATOM 892 O O . HIS A 1 118 ? -5.882 -21.431 -3.038 1.00 97.56 118 HIS A O 1
ATOM 898 N N . TRP A 1 119 ? -4.862 -19.859 -4.296 1.00 98.06 119 TRP A N 1
ATOM 899 C CA . TRP A 1 119 ? -4.111 -19.223 -3.217 1.00 98.06 119 TRP A CA 1
ATOM 900 C C . TRP A 1 119 ? -5.003 -18.373 -2.312 1.00 98.06 119 TRP A C 1
ATOM 902 O O . TRP A 1 119 ? -5.836 -17.601 -2.792 1.00 98.06 119 TRP A O 1
ATOM 912 N N . ALA A 1 120 ? -4.821 -18.492 -0.998 1.00 98.38 120 ALA A N 1
ATOM 913 C CA . ALA A 1 120 ? -5.293 -17.484 -0.058 1.00 98.38 120 ALA A CA 1
ATOM 914 C C . ALA A 1 120 ? -4.418 -16.225 -0.141 1.00 98.38 120 ALA A C 1
ATOM 916 O O . ALA A 1 120 ? -3.285 -16.253 -0.613 1.00 98.38 120 ALA A O 1
ATOM 917 N N . SER A 1 121 ? -4.975 -15.104 0.301 1.00 98.44 121 SER A N 1
ATOM 918 C CA . SER A 1 121 ? -4.289 -13.816 0.383 1.00 98.44 121 SER A CA 1
ATOM 919 C C . SER A 1 121 ? -4.041 -13.444 1.836 1.00 98.44 121 SER A C 1
ATOM 921 O O . SER A 1 121 ? -4.880 -13.737 2.692 1.00 98.44 121 SER A O 1
ATOM 923 N N . TYR A 1 122 ? -2.913 -12.791 2.089 1.00 98.38 122 TYR A N 1
ATOM 924 C CA . TYR A 1 122 ? -2.573 -12.206 3.378 1.00 98.38 122 TYR A CA 1
ATOM 925 C C . TYR A 1 122 ? -3.139 -10.791 3.478 1.00 98.38 122 TYR A C 1
ATOM 927 O O . TYR A 1 122 ? -3.191 -10.059 2.491 1.00 98.38 122 TYR A O 1
ATOM 935 N N . PHE A 1 123 ? -3.575 -10.417 4.675 1.00 98.44 123 PHE A N 1
ATOM 936 C CA . PHE A 1 123 ? -4.080 -9.087 4.982 1.00 98.44 123 PHE A CA 1
ATOM 937 C C . PHE A 1 123 ? -3.247 -8.469 6.112 1.00 98.44 123 PHE A C 1
ATOM 939 O O . PHE A 1 123 ? -2.925 -9.179 7.074 1.00 98.44 123 PHE A O 1
ATOM 946 N N . PRO A 1 124 ? -2.922 -7.167 6.019 1.00 98.00 124 PRO A N 1
ATOM 947 C CA . PRO A 1 124 ? -2.170 -6.467 7.051 1.00 98.00 124 PRO A CA 1
ATOM 948 C C . PRO A 1 124 ? -3.022 -6.288 8.312 1.00 98.00 124 PRO A C 1
ATOM 950 O O . PRO A 1 124 ? -4.254 -6.414 8.280 1.00 98.00 124 PRO A O 1
ATOM 953 N N . ASP A 1 125 ? -2.376 -5.950 9.426 1.00 97.88 125 ASP A N 1
ATOM 954 C CA . ASP A 1 125 ? -3.065 -5.503 10.639 1.00 97.88 125 ASP A CA 1
ATOM 955 C C . ASP A 1 125 ? -4.036 -4.339 10.338 1.00 97.88 125 ASP A C 1
ATOM 957 O O . ASP A 1 125 ? -3.967 -3.687 9.298 1.00 97.88 125 ASP A O 1
ATOM 961 N N . ARG A 1 126 ? -4.982 -4.084 11.253 1.00 97.81 126 ARG A N 1
ATOM 962 C CA . ARG A 1 126 ? -6.121 -3.148 11.086 1.00 97.81 126 ARG A CA 1
ATOM 963 C C . ARG A 1 126 ? -7.195 -3.610 10.099 1.00 97.81 126 ARG A C 1
ATOM 965 O O . ARG A 1 126 ? -8.064 -2.820 9.727 1.00 97.81 126 ARG A O 1
ATOM 972 N N . THR A 1 127 ? -7.173 -4.878 9.693 1.00 98.69 127 THR A N 1
ATOM 973 C CA . THR A 1 127 ? -8.144 -5.411 8.731 1.00 98.69 127 THR A CA 1
ATOM 974 C C . THR A 1 127 ? -9.266 -6.193 9.408 1.00 98.69 127 THR A C 1
ATOM 976 O O . THR A 1 127 ? -9.047 -7.183 10.104 1.00 98.69 127 THR A O 1
ATOM 979 N N . ILE A 1 128 ? -10.507 -5.811 9.126 1.00 98.75 128 ILE A N 1
ATOM 980 C CA . ILE A 1 128 ? -11.686 -6.646 9.348 1.00 98.75 128 ILE A CA 1
ATOM 981 C C . ILE A 1 128 ? -12.111 -7.211 7.995 1.00 98.75 128 ILE A C 1
ATOM 983 O O . ILE A 1 128 ? -12.318 -6.470 7.038 1.00 98.75 128 ILE A O 1
ATOM 987 N N . ILE A 1 129 ? -12.282 -8.523 7.913 1.00 98.69 129 ILE A N 1
ATOM 988 C CA . ILE A 1 129 ? -12.850 -9.200 6.750 1.00 98.69 129 ILE A CA 1
ATOM 989 C C . ILE A 1 129 ? -14.271 -9.619 7.112 1.00 98.69 129 ILE A C 1
ATOM 991 O O . ILE A 1 129 ? -14.517 -10.130 8.205 1.00 98.69 129 ILE A O 1
ATOM 995 N N . ALA A 1 130 ? -15.224 -9.428 6.208 1.00 98.19 130 ALA A N 1
ATOM 996 C CA . ALA A 1 130 ? -16.573 -9.948 6.378 1.00 98.19 130 ALA A CA 1
ATOM 997 C C . ALA A 1 130 ? -17.023 -10.700 5.130 1.00 98.19 130 ALA A C 1
ATOM 999 O O . ALA A 1 130 ? -16.904 -10.217 4.007 1.00 98.19 130 ALA A O 1
ATOM 1000 N N . GLU A 1 131 ? -17.582 -11.888 5.323 1.00 97.88 131 GLU A N 1
ATOM 1001 C CA . GLU A 1 131 ? -18.273 -12.586 4.249 1.00 97.88 131 GLU A CA 1
ATOM 1002 C C . GLU A 1 131 ? -19.600 -11.882 3.967 1.00 97.88 131 GLU A C 1
ATOM 1004 O O . GLU A 1 131 ? -20.385 -11.656 4.887 1.00 97.88 131 GLU A O 1
ATOM 1009 N N . ALA A 1 132 ? -19.885 -11.547 2.708 1.00 95.56 132 ALA A N 1
ATOM 1010 C CA . ALA A 1 132 ? -21.162 -10.941 2.329 1.00 95.56 132 ALA A CA 1
ATOM 1011 C C . ALA A 1 132 ? -22.320 -11.773 2.898 1.00 95.56 132 ALA A C 1
ATOM 1013 O O . ALA A 1 132 ? -22.305 -12.982 2.727 1.00 95.56 132 ALA A O 1
ATOM 1014 N N . GLY A 1 133 ? -23.313 -11.186 3.565 1.00 94.38 133 GLY A N 1
ATOM 1015 C CA . GLY A 1 133 ? -24.398 -11.939 4.219 1.00 94.38 133 GLY A CA 1
ATOM 1016 C C . GLY A 1 133 ? -24.094 -12.459 5.633 1.00 94.38 133 GLY A C 1
ATOM 1017 O O . GLY A 1 133 ? -24.964 -13.087 6.230 1.00 94.38 133 GLY A O 1
ATOM 1018 N N . SER A 1 134 ? -22.906 -12.200 6.189 1.00 96.19 134 SER A N 1
ATOM 1019 C CA . SER A 1 134 ? -22.672 -12.291 7.636 1.00 96.19 134 SER A CA 1
ATOM 1020 C C . SER A 1 134 ? -23.192 -11.037 8.361 1.00 96.19 134 SER A C 1
ATOM 1022 O O . SER A 1 134 ? -23.592 -10.051 7.734 1.00 96.19 134 SER A O 1
ATOM 1024 N N . THR A 1 135 ? -23.180 -11.067 9.695 1.00 95.75 135 THR A N 1
ATOM 1025 C CA . THR A 1 135 ? -23.471 -9.903 10.544 1.00 95.75 135 THR A CA 1
ATOM 1026 C C . THR A 1 135 ? -22.189 -9.454 11.229 1.00 95.75 135 THR A C 1
ATOM 1028 O O . THR A 1 135 ? -21.567 -10.231 11.952 1.00 95.75 135 THR A O 1
ATOM 1031 N N . ILE A 1 136 ? -21.823 -8.189 11.041 1.00 97.25 136 ILE A N 1
ATOM 1032 C CA . ILE A 1 136 ? -20.700 -7.551 11.723 1.00 97.25 136 ILE A CA 1
ATOM 1033 C C . ILE A 1 136 ? -21.214 -7.035 13.065 1.00 97.25 136 ILE A C 1
ATOM 1035 O O . ILE A 1 136 ? -22.118 -6.201 13.102 1.00 97.25 136 ILE A O 1
ATOM 1039 N N . SER A 1 137 ? -20.641 -7.526 14.163 1.00 97.06 137 SER A N 1
ATOM 1040 C CA . SER A 1 137 ? -20.941 -7.049 15.516 1.00 97.06 137 SER A CA 1
ATOM 1041 C C . SER A 1 137 ? -19.656 -6.624 16.210 1.00 97.06 137 SER A C 1
ATOM 1043 O O . SER A 1 137 ? -18.761 -7.438 16.424 1.00 97.06 137 SER A O 1
ATOM 1045 N N . LEU A 1 138 ? -19.570 -5.346 16.558 1.00 98.25 138 LEU A N 1
ATOM 1046 C CA . LEU A 1 138 ? -18.417 -4.729 17.201 1.00 98.25 138 LEU A CA 1
ATOM 1047 C C . LEU A 1 138 ? -18.807 -4.224 18.588 1.00 98.25 138 LEU A C 1
ATOM 1049 O O . LEU A 1 138 ? -19.905 -3.693 18.768 1.00 98.25 138 LEU A O 1
ATOM 1053 N N . ARG A 1 139 ? -17.890 -4.327 19.548 1.00 98.38 139 ARG A N 1
ATOM 1054 C CA . ARG A 1 139 ? -17.996 -3.685 20.859 1.00 98.38 139 ARG A CA 1
ATOM 1055 C C . ARG A 1 139 ? -16.782 -2.791 21.081 1.00 98.38 139 ARG A C 1
ATOM 1057 O O . ARG A 1 139 ? -15.668 -3.278 21.191 1.00 98.38 139 ARG A O 1
ATOM 1064 N N . ILE A 1 140 ? -17.005 -1.485 21.129 1.00 98.69 140 ILE A N 1
ATOM 1065 C CA . ILE A 1 140 ? -15.953 -0.476 21.173 1.00 98.69 140 ILE A CA 1
ATOM 1066 C C . ILE A 1 140 ? -15.842 0.054 22.597 1.00 98.69 140 ILE A C 1
ATOM 1068 O O . ILE A 1 140 ? -16.826 0.551 23.151 1.00 98.69 140 ILE A O 1
ATOM 1072 N N . HIS A 1 141 ? -14.647 -0.036 23.173 1.00 98.75 141 HIS A N 1
ATOM 1073 C CA . HIS A 1 141 ? -14.315 0.433 24.516 1.00 98.75 141 HIS A CA 1
ATOM 1074 C C . HIS A 1 141 ? -13.471 1.700 24.414 1.00 98.75 141 HIS A C 1
ATOM 1076 O O . HIS A 1 141 ? -12.323 1.640 23.970 1.00 98.75 141 HIS A O 1
ATOM 1082 N N . ASN A 1 142 ? -14.019 2.842 24.834 1.00 98.62 142 ASN A N 1
ATOM 1083 C CA . ASN A 1 142 ? -13.249 4.078 24.901 1.00 98.62 142 ASN A CA 1
ATOM 1084 C C . ASN A 1 142 ? -12.427 4.108 26.193 1.00 98.62 142 ASN A C 1
ATOM 1086 O O . ASN A 1 142 ? -12.992 4.168 27.288 1.00 98.62 142 ASN A O 1
ATOM 1090 N N . ARG A 1 143 ? -11.098 4.068 26.069 1.00 97.75 143 ARG A N 1
ATOM 1091 C CA . ARG A 1 143 ? -10.174 4.103 27.211 1.00 97.75 143 ARG A CA 1
ATOM 1092 C C . ARG A 1 143 ? -9.452 5.438 27.367 1.00 97.75 143 ARG A C 1
ATOM 1094 O O . ARG A 1 143 ? -8.668 5.576 28.300 1.00 97.75 143 ARG A O 1
ATOM 1101 N N . LEU A 1 144 ? -9.724 6.396 26.489 1.00 96.25 144 LEU A N 1
ATOM 1102 C CA . LEU A 1 144 ? -9.108 7.715 26.523 1.00 96.25 144 LEU A CA 1
ATOM 1103 C C . LEU A 1 144 ? -9.949 8.684 27.360 1.00 96.25 144 LEU A C 1
ATOM 1105 O O . LEU A 1 144 ? -11.104 8.419 27.704 1.00 96.25 144 LEU A O 1
ATOM 1109 N N . SER A 1 145 ? -9.345 9.815 27.715 1.00 93.94 145 SER A N 1
ATOM 1110 C CA . SER A 1 145 ? -9.937 10.842 28.583 1.00 93.94 145 SER A CA 1
ATOM 1111 C C . SER A 1 145 ? -11.007 11.700 27.901 1.00 93.94 145 SER A C 1
ATOM 1113 O O . SER A 1 145 ? -11.711 12.451 28.575 1.00 93.94 145 SER A O 1
ATOM 1115 N N . GLN A 1 146 ? -11.164 11.571 26.585 1.00 93.94 146 GLN A N 1
ATOM 1116 C CA . GLN A 1 146 ? -12.092 12.349 25.768 1.00 93.94 146 GLN A CA 1
ATOM 1117 C C . GLN A 1 146 ? -13.104 11.443 25.041 1.00 93.94 146 GLN A C 1
ATOM 1119 O O . GLN A 1 146 ? -12.855 10.245 24.892 1.00 93.94 146 GLN A O 1
ATOM 1124 N N . PRO A 1 147 ? -14.274 11.963 24.624 1.00 96.88 147 PRO A N 1
ATOM 1125 C CA . PRO A 1 147 ? -15.232 11.192 23.839 1.00 96.88 147 PRO A CA 1
ATOM 1126 C C . PRO A 1 147 ? -14.651 10.780 22.483 1.00 96.88 147 PRO A C 1
ATOM 1128 O O . PRO A 1 147 ? -14.004 11.586 21.827 1.00 96.88 147 PRO A O 1
ATOM 1131 N N . HIS A 1 148 ? -14.951 9.555 22.061 1.00 97.88 148 HIS A N 1
ATOM 1132 C CA . HIS A 1 148 ? -14.505 8.981 20.790 1.00 97.88 148 HIS A CA 1
ATOM 1133 C C . HIS A 1 148 ? -15.634 8.206 20.115 1.00 97.88 148 HIS A C 1
ATOM 1135 O O . HIS A 1 148 ? -16.629 7.868 20.756 1.00 97.88 148 HIS A O 1
ATOM 1141 N N . GLU A 1 149 ? -15.496 7.902 18.833 1.00 97.88 149 GLU A N 1
ATOM 1142 C CA . GLU A 1 149 ? -16.513 7.202 18.049 1.00 97.88 149 GLU A CA 1
ATOM 1143 C C . GLU A 1 149 ? -15.866 6.206 17.082 1.00 97.88 149 GLU A C 1
ATOM 1145 O O . GLU A 1 149 ? -14.716 6.358 16.688 1.00 97.88 149 GLU A O 1
ATOM 1150 N N . LEU A 1 150 ? -16.606 5.170 16.682 1.00 98.56 150 LEU A N 1
ATOM 1151 C CA . LEU A 1 150 ? -16.256 4.375 15.507 1.00 98.56 150 LEU A CA 1
ATOM 1152 C C . LEU A 1 150 ? -17.353 4.532 14.460 1.00 98.56 150 LEU A C 1
ATOM 1154 O O . LEU A 1 150 ? -18.519 4.219 14.724 1.00 98.56 150 LEU A O 1
ATOM 1158 N N . ALA A 1 151 ? -16.956 4.961 13.266 1.00 98.50 151 ALA A N 1
ATOM 1159 C CA . ALA A 1 151 ? -17.797 5.042 12.085 1.00 98.50 151 ALA A CA 1
ATOM 1160 C C . ALA A 1 151 ? -17.213 4.189 10.953 1.00 98.50 151 ALA A C 1
ATOM 1162 O O . ALA A 1 151 ? -16.045 4.326 10.603 1.00 98.50 151 ALA A O 1
ATOM 1163 N N . ILE A 1 152 ? -18.034 3.321 10.360 1.00 98.56 152 ILE A N 1
ATOM 1164 C CA . ILE A 1 152 ? -17.722 2.589 9.130 1.00 98.56 152 ILE A CA 1
ATOM 1165 C C . ILE A 1 152 ? -18.346 3.348 7.959 1.00 98.56 152 ILE A C 1
ATOM 1167 O O . ILE A 1 152 ? -19.571 3.509 7.896 1.00 98.56 152 ILE A O 1
ATOM 1171 N N . GLN A 1 153 ? -17.506 3.817 7.040 1.00 97.25 153 GLN A N 1
ATOM 1172 C CA . GLN A 1 153 ? -17.912 4.762 6.008 1.00 97.25 153 GLN A CA 1
ATOM 1173 C C . GLN A 1 153 ? -18.696 4.114 4.867 1.00 97.25 153 GLN A C 1
ATOM 1175 O O . GLN A 1 153 ? -18.267 3.128 4.264 1.00 97.25 153 GLN A O 1
ATOM 1180 N N . GLY A 1 154 ? -19.828 4.719 4.507 1.00 95.62 154 GLY A N 1
ATOM 1181 C CA . GLY A 1 154 ? -20.568 4.392 3.288 1.00 95.62 154 GLY A CA 1
ATOM 1182 C C . GLY A 1 154 ? -21.200 2.998 3.226 1.00 95.62 154 GLY A C 1
ATOM 1183 O O . GLY A 1 154 ? -21.453 2.508 2.125 1.00 95.62 154 GLY A O 1
ATOM 1184 N N . VAL A 1 155 ? -21.447 2.353 4.370 1.00 96.44 155 VAL A N 1
ATOM 1185 C CA . VAL A 1 155 ? -21.973 0.973 4.443 1.00 96.44 155 VAL A CA 1
ATOM 1186 C C . VAL A 1 155 ? -23.499 0.879 4.542 1.00 96.44 155 VAL A C 1
ATOM 1188 O O . VAL A 1 155 ? -24.056 -0.200 4.349 1.00 96.44 155 VAL A O 1
ATOM 1191 N N . LYS A 1 156 ? -24.202 1.983 4.828 1.00 94.06 156 LYS A N 1
ATOM 1192 C CA . LYS A 1 156 ? -25.675 2.032 4.870 1.00 94.06 156 LYS A CA 1
ATOM 1193 C C . LYS A 1 156 ? -26.275 2.495 3.532 1.00 94.06 156 LYS A C 1
ATOM 1195 O O . LYS A 1 156 ? -25.578 3.124 2.730 1.00 94.06 156 LYS A O 1
ATOM 1200 N N . PRO A 1 157 ? -27.585 2.256 3.292 1.00 90.06 157 PRO A N 1
ATOM 1201 C CA . PRO A 1 157 ? -28.289 2.782 2.122 1.00 90.06 157 PRO A CA 1
ATOM 1202 C C . PRO A 1 157 ? -28.058 4.283 1.911 1.00 90.06 157 PRO A C 1
ATOM 1204 O O . PRO A 1 157 ? -28.034 5.063 2.866 1.00 90.06 157 PRO A O 1
ATOM 1207 N N . GLY A 1 158 ? -27.872 4.681 0.650 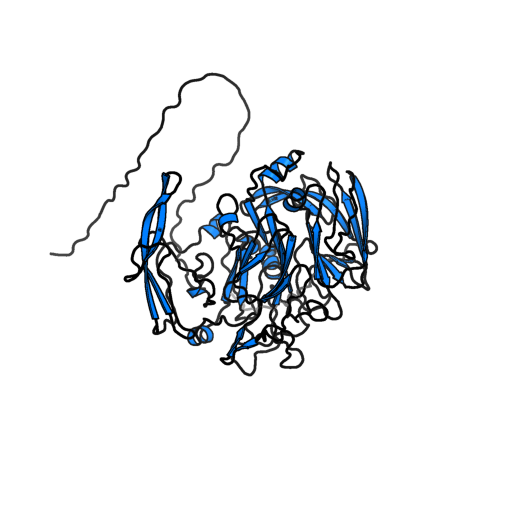1.00 88.19 158 GLY A N 1
ATOM 1208 C CA . GLY A 1 158 ? -27.494 6.051 0.294 1.00 88.19 158 GLY A CA 1
ATOM 1209 C C . GLY A 1 158 ? -26.051 6.415 0.662 1.00 88.19 158 GLY 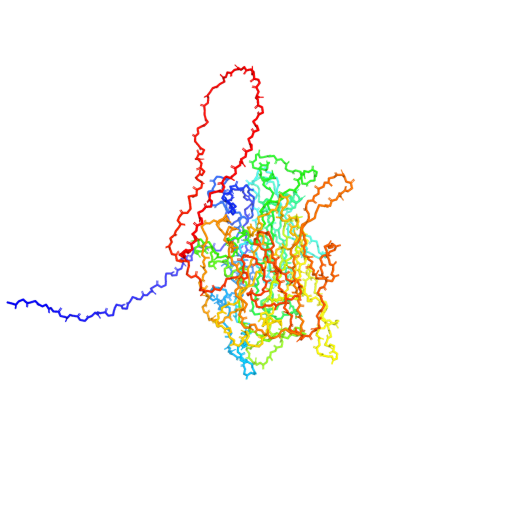A C 1
ATOM 1210 O O . GLY A 1 158 ? -25.757 7.596 0.797 1.00 88.19 158 GLY A O 1
ATOM 1211 N N . ARG A 1 159 ? -25.172 5.417 0.854 1.00 89.00 159 ARG A N 1
ATOM 1212 C CA . ARG A 1 159 ? -23.762 5.585 1.252 1.00 89.00 159 ARG A CA 1
ATOM 1213 C C . ARG A 1 159 ? -23.583 6.369 2.554 1.00 89.00 159 ARG A C 1
ATOM 1215 O O . ARG A 1 159 ? -22.620 7.111 2.705 1.00 89.00 159 ARG A O 1
ATOM 1222 N N . LYS A 1 160 ? -24.507 6.188 3.498 1.00 95.00 160 LYS A N 1
ATOM 1223 C CA . LYS A 1 160 ? -24.393 6.753 4.847 1.00 95.00 160 LYS A CA 1
ATOM 1224 C C . LYS A 1 160 ? -23.483 5.893 5.721 1.00 95.00 160 LYS A C 1
ATOM 1226 O O . LYS A 1 160 ? -23.330 4.691 5.485 1.00 95.00 160 LYS A O 1
ATOM 1231 N N . ASP A 1 161 ? -22.963 6.494 6.779 1.00 97.31 161 ASP A N 1
ATOM 1232 C CA . ASP A 1 161 ? -22.058 5.820 7.704 1.00 97.31 161 ASP A CA 1
ATOM 1233 C C . ASP A 1 161 ? -22.818 5.005 8.762 1.00 97.31 161 ASP A C 1
ATOM 1235 O O . ASP A 1 161 ? -23.928 5.343 9.205 1.00 97.31 161 ASP A O 1
ATOM 1239 N N . ALA A 1 162 ? -22.221 3.891 9.180 1.00 98.19 162 ALA A N 1
ATOM 1240 C CA . ALA A 1 162 ? -22.655 3.151 10.357 1.00 98.19 162 ALA A CA 1
ATOM 1241 C C . ALA A 1 162 ? -21.780 3.535 11.542 1.00 98.19 162 ALA A C 1
ATOM 1243 O O . ALA A 1 162 ? -20.578 3.325 11.497 1.00 98.19 162 ALA A O 1
ATOM 1244 N N . THR A 1 163 ? -22.386 4.080 12.593 1.00 98.00 163 THR A N 1
ATOM 1245 C CA . THR A 1 163 ? -21.661 4.677 13.715 1.00 98.00 163 THR A CA 1
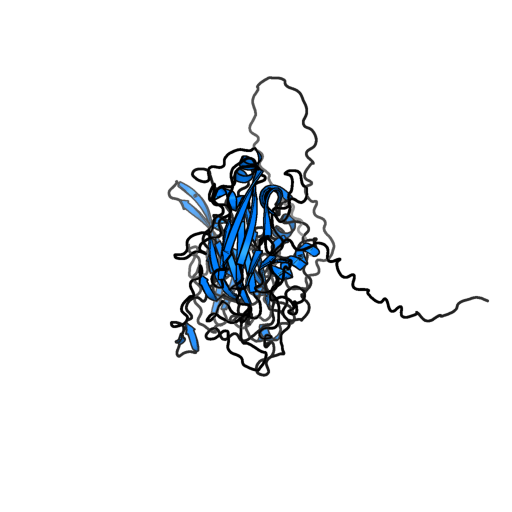ATOM 1246 C C . THR A 1 163 ? -22.182 4.180 15.065 1.00 98.00 163 THR A C 1
ATOM 1248 O O . THR A 1 163 ? -23.375 3.893 15.204 1.00 98.00 163 THR A O 1
ATOM 1251 N N . THR A 1 164 ? -21.294 4.105 16.061 1.00 98.31 164 THR A N 1
ATOM 1252 C CA . THR A 1 164 ? -21.635 3.941 17.487 1.00 98.31 164 THR A CA 1
ATOM 1253 C C . THR A 1 164 ? -22.281 5.194 18.106 1.00 98.31 164 THR A C 1
ATOM 1255 O O . THR A 1 164 ? -22.845 5.143 19.207 1.00 98.31 164 THR A O 1
ATOM 1258 N N . GLY A 1 165 ? -22.157 6.344 17.443 1.00 97.62 165 GLY A N 1
ATOM 1259 C CA . GLY A 1 165 ? -22.226 7.666 18.057 1.00 97.62 165 GLY A CA 1
ATOM 1260 C C . GLY A 1 165 ? -21.108 7.874 19.093 1.00 97.62 165 GLY A C 1
ATOM 1261 O O . GLY A 1 165 ? -20.346 6.937 19.374 1.00 97.62 165 GLY A O 1
ATOM 1262 N N . PRO A 1 166 ? -21.073 9.038 19.766 1.00 97.69 166 PRO A N 1
ATOM 1263 C CA . PRO A 1 166 ? -20.049 9.336 20.759 1.00 97.69 166 PRO A CA 1
ATOM 1264 C C . PRO A 1 166 ? -20.059 8.335 21.917 1.00 97.69 166 PRO A C 1
ATOM 1266 O O . PRO A 1 166 ? -21.114 8.009 22.476 1.00 97.69 166 PRO A O 1
ATOM 1269 N N . ILE A 1 167 ? -18.881 7.853 22.287 1.00 98.62 167 ILE A N 1
ATOM 1270 C CA . ILE A 1 167 ? -18.610 6.961 23.410 1.00 98.62 167 ILE A CA 1
ATOM 1271 C C . ILE A 1 167 ? -17.875 7.793 24.455 1.00 98.62 167 ILE A C 1
ATOM 1273 O O . ILE A 1 167 ? -16.742 8.215 24.235 1.00 98.62 167 ILE A O 1
ATOM 1277 N N . ALA A 1 168 ? -18.522 8.060 25.588 1.00 98.50 168 ALA A N 1
ATOM 1278 C CA . ALA A 1 168 ? -17.902 8.823 26.668 1.00 98.50 168 ALA A CA 1
ATOM 1279 C C . ALA A 1 168 ? -16.664 8.095 27.246 1.00 98.50 168 ALA A C 1
ATOM 1281 O O . ALA A 1 168 ? -16.586 6.866 27.143 1.00 98.50 168 ALA A O 1
ATOM 1282 N N . PRO A 1 169 ? -15.726 8.820 27.883 1.00 98.31 169 PRO A N 1
ATOM 1283 C CA . PRO A 1 169 ? -14.552 8.232 28.530 1.00 98.31 169 PRO A CA 1
ATOM 1284 C C . PRO A 1 169 ? -14.899 7.054 29.450 1.00 98.31 169 PRO A C 1
ATOM 1286 O O . PRO A 1 169 ? -15.835 7.127 30.254 1.00 98.31 169 PRO A O 1
ATOM 1289 N N . GLY A 1 170 ? -14.166 5.947 29.315 1.00 98.06 170 GLY A N 1
ATOM 1290 C CA . GLY A 1 170 ? -14.365 4.724 30.099 1.00 98.06 170 GLY A CA 1
ATOM 1291 C C . GLY A 1 170 ? -15.670 3.974 29.808 1.00 98.06 170 GLY A C 1
ATOM 1292 O O . GLY A 1 170 ? -16.013 3.044 30.541 1.00 98.06 170 GLY A O 1
ATOM 1293 N N . LYS A 1 171 ? -16.440 4.381 28.791 1.00 98.62 171 LYS A N 1
ATOM 1294 C CA . LYS A 1 171 ? -17.678 3.706 28.384 1.00 98.62 171 LYS A CA 1
ATOM 1295 C C . LYS A 1 171 ? -17.454 2.806 27.179 1.00 98.62 171 LYS A C 1
ATOM 1297 O O . LYS A 1 171 ? -16.480 2.917 26.438 1.00 98.62 171 LYS A O 1
ATOM 1302 N N . THR A 1 172 ? -18.431 1.933 26.980 1.00 98.69 172 THR A N 1
ATOM 1303 C CA . THR A 1 172 ? -18.457 0.954 25.903 1.00 98.69 172 THR A CA 1
ATOM 1304 C C . THR A 1 172 ? -19.755 1.103 25.123 1.00 98.69 172 THR A C 1
ATOM 1306 O O . THR A 1 172 ? -20.821 1.278 25.718 1.00 98.69 172 THR A O 1
ATOM 1309 N N . LYS A 1 173 ? -19.688 1.003 23.795 1.00 98.56 173 LYS A N 1
ATOM 1310 C CA . LYS A 1 173 ? -20.866 0.907 22.923 1.00 98.56 173 LYS A CA 1
ATOM 1311 C C . LYS A 1 173 ? -20.724 -0.246 21.943 1.00 98.56 173 LYS A C 1
ATOM 1313 O O . LYS A 1 173 ? -19.620 -0.676 21.637 1.00 98.56 173 LYS A O 1
ATOM 1318 N N . SER A 1 174 ? -21.853 -0.754 21.459 1.00 97.81 174 SER A N 1
ATOM 1319 C CA . SER A 1 174 ? -21.881 -1.790 20.422 1.00 97.81 174 SER A CA 1
ATOM 1320 C C . SER A 1 174 ? -22.376 -1.219 19.096 1.00 97.81 174 SER A C 1
ATOM 1322 O O . SER A 1 174 ? -23.238 -0.340 19.086 1.00 97.81 174 SER A O 1
ATOM 1324 N N . LEU A 1 175 ? -21.843 -1.736 17.992 1.00 97.81 175 LEU A N 1
ATOM 1325 C CA . LEU A 1 175 ? -22.290 -1.469 16.629 1.00 97.81 175 LEU A CA 1
ATOM 1326 C C . LEU A 1 175 ? -22.557 -2.805 15.938 1.00 97.81 175 LEU A C 1
ATOM 1328 O O . LEU A 1 175 ? -21.648 -3.618 15.791 1.00 97.81 175 LEU A O 1
ATOM 1332 N N . THR A 1 176 ? -23.792 -3.013 15.490 1.00 97.06 176 THR A N 1
ATOM 1333 C CA . THR A 1 176 ? -24.187 -4.207 14.737 1.00 97.06 176 THR A CA 1
ATOM 1334 C C . THR A 1 176 ? -24.785 -3.795 13.401 1.00 97.06 176 THR A C 1
ATOM 1336 O O . THR A 1 176 ? -25.655 -2.925 13.347 1.00 97.06 176 THR A O 1
ATOM 1339 N N . LEU A 1 177 ? -24.327 -4.422 12.321 1.00 96.19 177 LEU A N 1
ATOM 1340 C CA . LEU A 1 177 ? -24.841 -4.215 10.971 1.00 96.19 177 LEU A CA 1
ATOM 1341 C C . LEU A 1 177 ? -24.698 -5.494 10.131 1.00 96.19 177 LEU A C 1
ATOM 1343 O O . LEU A 1 177 ? -23.763 -6.265 10.351 1.00 96.19 177 LEU A O 1
ATOM 1347 N N . PRO A 1 178 ? -25.582 -5.733 9.148 1.00 96.19 178 PRO A N 1
ATOM 1348 C CA . PRO A 1 178 ? -25.300 -6.730 8.122 1.00 96.19 178 PRO A CA 1
ATOM 1349 C C . PRO A 1 178 ? -24.035 -6.334 7.348 1.00 96.19 178 PRO A C 1
ATOM 1351 O O . PRO A 1 178 ? -23.784 -5.143 7.138 1.00 96.19 178 PRO A O 1
ATOM 1354 N N . ALA A 1 179 ? -23.248 -7.319 6.910 1.00 96.00 179 ALA A N 1
ATOM 1355 C CA . ALA A 1 179 ? -22.123 -7.061 6.021 1.00 96.00 179 ALA A CA 1
ATOM 1356 C C . ALA A 1 179 ? -22.625 -6.335 4.751 1.00 96.00 179 ALA A C 1
ATOM 1358 O O . ALA A 1 179 ? -23.613 -6.788 4.158 1.00 96.00 179 ALA A O 1
ATOM 1359 N N . PRO A 1 180 ? -21.998 -5.212 4.341 1.00 95.62 180 PRO A N 1
ATOM 1360 C CA . PRO A 1 180 ? -22.409 -4.470 3.151 1.00 95.62 180 PRO A CA 1
ATOM 1361 C C . PRO A 1 180 ? -22.110 -5.261 1.862 1.00 95.62 180 PRO A C 1
ATOM 1363 O O . PRO A 1 180 ? -21.786 -6.448 1.889 1.00 95.62 180 PRO A O 1
ATOM 1366 N N . ALA A 1 181 ? -22.256 -4.626 0.699 1.00 93.62 181 ALA A N 1
ATOM 1367 C CA . ALA A 1 181 ? -21.892 -5.260 -0.567 1.00 93.62 181 ALA A CA 1
ATOM 1368 C C . ALA A 1 181 ? -20.380 -5.594 -0.622 1.00 93.62 181 ALA A C 1
ATOM 1370 O O . ALA A 1 181 ? -19.588 -4.907 0.021 1.00 93.62 181 ALA A O 1
ATOM 1371 N N . PRO A 1 182 ? -19.950 -6.610 -1.399 1.00 94.81 182 PRO A N 1
ATOM 1372 C CA . PRO A 1 182 ? -18.531 -6.905 -1.582 1.00 94.81 182 PRO A CA 1
ATOM 1373 C C . PRO A 1 182 ? -17.722 -5.697 -2.076 1.00 94.81 182 PRO A C 1
ATOM 1375 O O . PRO A 1 182 ? -18.045 -5.100 -3.107 1.00 94.81 182 PRO A O 1
ATOM 1378 N N . GLY A 1 183 ? -16.641 -5.365 -1.375 1.00 94.75 183 GLY A N 1
ATOM 1379 C CA . GLY A 1 183 ? -15.825 -4.185 -1.651 1.00 94.75 183 GLY A CA 1
ATOM 1380 C C . GLY A 1 183 ? -14.908 -3.805 -0.492 1.00 94.75 183 GLY A C 1
ATOM 1381 O O . GLY A 1 183 ? -14.842 -4.505 0.518 1.00 94.75 183 GLY A O 1
ATOM 1382 N N . THR A 1 184 ? -14.209 -2.684 -0.657 1.00 97.38 184 THR A N 1
ATOM 1383 C CA . THR A 1 184 ? -13.289 -2.121 0.337 1.00 97.38 184 THR A CA 1
ATOM 1384 C C . THR A 1 184 ? -13.937 -0.917 1.031 1.00 97.38 184 THR A C 1
ATOM 1386 O O . THR A 1 184 ? -14.545 -0.050 0.393 1.00 97.38 184 THR A O 1
ATOM 1389 N N . TYR A 1 185 ? -13.819 -0.848 2.351 1.00 98.00 185 TYR A N 1
ATOM 1390 C CA . TYR A 1 185 ? -14.402 0.183 3.206 1.00 98.00 185 TYR A CA 1
ATOM 1391 C C . TYR A 1 185 ? -13.406 0.609 4.282 1.00 98.00 185 TYR A C 1
ATOM 1393 O O . TYR A 1 185 ? -12.436 -0.091 4.560 1.00 98.00 185 TYR A O 1
ATOM 1401 N N . VAL A 1 186 ? -13.683 1.750 4.905 1.00 98.12 186 VAL A N 1
ATOM 1402 C CA . VAL A 1 186 ? -12.873 2.322 5.985 1.00 98.12 186 VAL A CA 1
ATOM 1403 C C . VAL A 1 186 ? -13.709 2.349 7.246 1.00 98.12 186 VAL A C 1
ATOM 1405 O O . VAL A 1 186 ? -14.888 2.708 7.186 1.00 98.12 186 VAL A O 1
ATOM 1408 N N . TYR A 1 187 ? -13.107 2.003 8.377 1.00 98.56 187 TYR A N 1
ATOM 1409 C CA . TYR A 1 187 ? -13.619 2.406 9.678 1.00 98.56 187 TYR A CA 1
ATOM 1410 C C . TYR A 1 187 ? -12.638 3.375 10.333 1.00 98.56 187 TYR A C 1
ATOM 1412 O O . TYR A 1 187 ? -11.429 3.200 10.218 1.00 98.56 187 TYR A O 1
ATOM 1420 N N . LEU A 1 188 ? -13.150 4.420 10.974 1.00 98.50 188 LEU A N 1
ATOM 1421 C CA . LEU A 1 188 ? -12.345 5.474 11.589 1.00 98.50 188 LEU A CA 1
ATOM 1422 C C . LEU A 1 188 ? -13.090 6.152 12.737 1.00 98.50 188 LEU A C 1
ATOM 1424 O O . LEU A 1 188 ? -14.285 5.910 12.931 1.00 98.50 188 LEU A O 1
ATOM 1428 N N . ASP A 1 189 ? -12.392 7.016 13.466 1.00 98.06 189 ASP A N 1
ATOM 1429 C CA . ASP A 1 189 ? -13.016 7.948 14.403 1.00 98.06 189 ASP A CA 1
ATOM 1430 C C . ASP A 1 189 ? -13.283 9.322 13.743 1.00 98.06 189 ASP A C 1
ATOM 1432 O O . ASP A 1 189 ? -12.338 9.997 13.324 1.00 98.06 189 ASP A O 1
ATOM 1436 N N . PRO A 1 190 ? -14.555 9.757 13.619 1.00 96.06 190 PRO A N 1
ATOM 1437 C CA . PRO A 1 190 ? -14.907 11.044 13.023 1.00 96.06 190 PRO A CA 1
ATOM 1438 C C . PRO A 1 190 ? -14.903 12.237 14.000 1.00 96.06 190 PRO A C 1
ATOM 1440 O O . PRO A 1 190 ? -15.118 13.363 13.552 1.00 96.06 190 PRO A O 1
ATOM 1443 N N . THR A 1 191 ? -14.707 12.034 15.310 1.00 94.25 191 THR A N 1
ATOM 1444 C CA . THR A 1 191 ? -14.963 13.054 16.355 1.00 94.25 191 THR A CA 1
ATOM 1445 C C . THR A 1 191 ? -14.161 14.344 16.198 1.00 94.25 191 THR A C 1
ATOM 1447 O O . THR A 1 191 ? -14.699 15.422 16.444 1.00 94.25 191 THR A O 1
ATOM 1450 N N . ASN A 1 192 ? -12.905 14.253 15.759 1.00 93.00 192 ASN A N 1
ATOM 1451 C CA . ASN A 1 192 ? -12.065 15.400 15.415 1.00 93.00 192 ASN A CA 1
ATOM 1452 C C . ASN A 1 192 ? -11.381 15.151 14.065 1.00 93.00 192 ASN A C 1
ATOM 1454 O O . ASN A 1 192 ? -10.167 14.990 13.981 1.00 93.00 192 ASN A O 1
ATOM 1458 N N . ALA A 1 193 ? -12.168 15.028 12.994 1.00 90.69 193 ALA A N 1
ATOM 1459 C CA . ALA A 1 193 ? -11.621 14.813 11.657 1.00 90.69 193 ALA A CA 1
ATOM 1460 C C . ALA A 1 193 ? -10.838 16.053 11.155 1.00 90.69 193 ALA A C 1
ATOM 1462 O O . ALA A 1 193 ? -11.344 17.170 11.270 1.00 90.69 193 ALA A O 1
ATOM 1463 N N . PRO A 1 194 ? -9.644 15.888 10.547 1.00 91.88 194 PRO A N 1
ATOM 1464 C CA . PRO A 1 194 ? -8.965 14.627 10.229 1.00 91.88 194 PRO A CA 1
ATOM 1465 C C . PRO A 1 194 ? -8.008 14.099 11.317 1.00 91.88 194 PRO A C 1
ATOM 1467 O O . PRO A 1 194 ? -7.45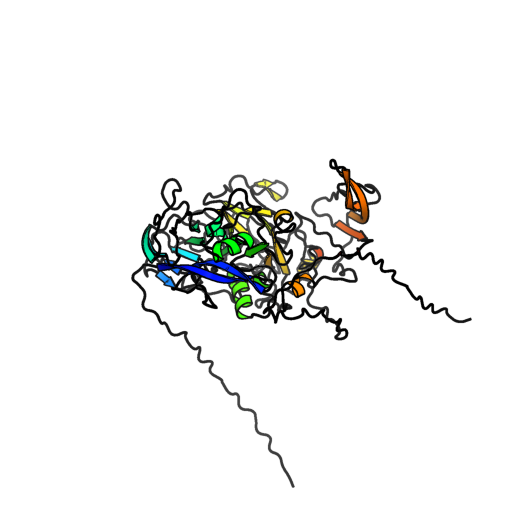4 13.020 11.146 1.00 91.88 194 PRO A O 1
ATOM 1470 N N . VAL A 1 195 ? -7.827 14.822 12.424 1.00 93.44 195 VAL A N 1
ATOM 1471 C CA . VAL A 1 195 ? -6.827 14.542 13.470 1.00 93.44 195 VAL A CA 1
ATOM 1472 C C . VAL A 1 195 ? -6.864 13.094 13.960 1.00 93.44 195 VAL A C 1
ATOM 1474 O O . VAL A 1 195 ? -5.822 12.450 14.019 1.00 93.44 195 VAL A O 1
ATOM 1477 N N . GLU A 1 196 ? -8.036 12.562 14.313 1.00 95.25 196 GLU A N 1
ATOM 1478 C CA . GLU A 1 196 ? -8.104 11.249 14.975 1.00 95.25 196 GLU A CA 1
ATOM 1479 C C . GLU A 1 196 ? -7.579 10.103 14.102 1.00 95.25 196 GLU A C 1
ATOM 1481 O O . GLU A 1 196 ? -6.868 9.222 14.595 1.00 95.25 196 GLU A O 1
ATOM 1486 N N . ARG A 1 197 ? -7.859 10.135 12.792 1.00 94.06 197 ARG A N 1
ATOM 1487 C CA . ARG A 1 197 ? -7.306 9.136 11.868 1.00 94.06 197 ARG A CA 1
ATOM 1488 C C . ARG A 1 197 ? -5.811 9.349 11.630 1.00 94.06 197 ARG A C 1
ATOM 1490 O O . ARG A 1 197 ? -5.101 8.358 11.635 1.00 94.06 197 ARG A O 1
ATOM 1497 N N . THR A 1 198 ? -5.330 10.594 11.559 1.00 93.06 198 THR A N 1
ATOM 1498 C CA . THR A 1 198 ? -3.888 10.911 11.467 1.00 93.06 198 THR A CA 1
ATOM 1499 C C . THR A 1 198 ? -3.109 10.432 12.701 1.00 93.06 198 THR A C 1
ATOM 1501 O O . THR A 1 198 ? -1.946 10.049 12.610 1.00 93.06 198 THR A O 1
ATOM 1504 N N . LEU A 1 199 ? -3.750 10.396 13.875 1.00 95.69 199 LEU A N 1
ATOM 1505 C CA . LEU A 1 199 ? -3.169 9.799 15.082 1.00 95.69 199 LEU A CA 1
ATOM 1506 C C . LEU A 1 199 ? -3.226 8.262 15.078 1.00 95.69 199 LEU A C 1
ATOM 1508 O O . LEU A 1 199 ? -2.538 7.639 15.880 1.00 95.69 199 LEU A O 1
ATOM 1512 N N . GLY A 1 200 ? -3.999 7.634 14.189 1.00 96.56 200 GLY A N 1
ATOM 1513 C CA . GLY A 1 200 ? -4.044 6.179 14.015 1.00 96.56 200 GLY A CA 1
ATOM 1514 C C . GLY A 1 200 ? -5.393 5.510 14.299 1.00 96.56 200 GLY A C 1
ATOM 1515 O O . GLY A 1 200 ? -5.472 4.278 14.240 1.00 96.56 200 GLY A O 1
ATOM 1516 N N . LEU A 1 201 ? -6.470 6.263 14.572 1.00 98.19 201 LEU A N 1
ATOM 1517 C CA . LEU A 1 201 ? -7.827 5.711 14.730 1.00 98.19 201 LEU A CA 1
ATOM 1518 C C . LEU A 1 201 ? -8.488 5.435 13.375 1.00 98.19 201 LEU A C 1
ATOM 1520 O O . LEU A 1 201 ? -9.462 6.080 12.982 1.00 98.19 201 LEU A O 1
ATOM 1524 N N . PHE A 1 202 ? -7.962 4.429 12.677 1.00 98.50 202 PHE A N 1
ATOM 1525 C CA . PHE A 1 202 ? -8.499 3.904 11.425 1.00 98.50 202 PHE A CA 1
ATOM 1526 C C . PHE A 1 202 ? -8.269 2.391 11.280 1.00 98.50 202 PHE A C 1
ATOM 1528 O O . PHE A 1 202 ? -7.448 1.783 11.975 1.00 98.50 202 PHE A O 1
ATOM 1535 N N . GLY A 1 203 ? -8.965 1.804 10.311 1.00 98.38 203 GLY A N 1
ATOM 1536 C CA . GLY A 1 203 ? -8.650 0.514 9.715 1.00 98.38 203 GLY A CA 1
ATOM 1537 C C . GLY A 1 203 ? -9.526 0.218 8.500 1.00 98.38 203 GLY A C 1
ATOM 1538 O O . GLY A 1 203 ? -10.355 1.034 8.083 1.00 98.38 203 GLY A O 1
ATOM 1539 N N . ALA A 1 204 ? -9.329 -0.958 7.916 1.00 98.62 204 ALA A N 1
ATOM 1540 C CA . ALA A 1 204 ? -9.993 -1.375 6.692 1.00 98.62 204 ALA A CA 1
ATOM 1541 C C . ALA A 1 204 ? -11.049 -2.449 6.968 1.00 98.62 204 ALA A C 1
ATOM 1543 O O . ALA A 1 204 ? -10.822 -3.395 7.720 1.00 98.62 204 ALA A O 1
ATOM 1544 N N . LEU A 1 205 ? -12.200 -2.335 6.308 1.00 98.75 205 LEU A N 1
ATOM 1545 C CA . LEU A 1 205 ? -13.185 -3.407 6.203 1.00 98.75 205 LEU A CA 1
ATOM 1546 C C . LEU A 1 205 ? -13.199 -3.920 4.760 1.00 98.75 205 LEU A C 1
ATOM 1548 O O . LEU A 1 205 ? -13.555 -3.184 3.841 1.00 98.75 205 LEU A O 1
ATOM 1552 N N . VAL A 1 206 ? -12.861 -5.191 4.561 1.00 98.50 206 VAL A N 1
ATOM 1553 C CA . VAL A 1 206 ? -12.930 -5.861 3.257 1.00 98.50 206 VAL A CA 1
ATOM 1554 C C . VAL A 1 206 ? -14.086 -6.849 3.269 1.00 98.50 206 VAL A C 1
ATOM 1556 O O . VAL A 1 206 ? -14.105 -7.800 4.050 1.00 98.50 206 VAL A O 1
ATOM 1559 N N . VAL A 1 207 ? -15.064 -6.639 2.392 1.00 97.75 207 VAL A N 1
ATOM 1560 C CA . VAL A 1 207 ? -16.199 -7.551 2.246 1.00 97.75 207 VAL A CA 1
ATOM 1561 C C . VAL A 1 207 ? -16.024 -8.419 1.016 1.00 97.75 207 VAL A C 1
ATOM 1563 O O . VAL A 1 207 ? -15.845 -7.912 -0.093 1.00 97.75 207 VAL A O 1
ATOM 1566 N N . ILE A 1 208 ? -16.100 -9.733 1.210 1.00 97.12 208 ILE A N 1
ATOM 1567 C CA . ILE A 1 208 ? -15.837 -10.729 0.171 1.00 97.12 208 ILE A CA 1
ATOM 1568 C C . ILE A 1 208 ? -17.045 -11.656 0.049 1.00 97.12 208 ILE A C 1
ATOM 1570 O O . ILE A 1 208 ? -17.620 -12.084 1.047 1.00 97.12 208 ILE A O 1
ATOM 1574 N N . ASP A 1 209 ? -17.454 -11.973 -1.179 1.00 95.94 209 ASP A N 1
ATOM 1575 C CA . ASP A 1 209 ? -18.416 -13.052 -1.398 1.00 95.94 209 ASP A CA 1
ATOM 1576 C C . ASP A 1 209 ? -17.682 -14.400 -1.296 1.00 95.94 209 ASP A C 1
ATOM 1578 O O . ASP A 1 209 ? -16.854 -14.688 -2.166 1.00 95.94 209 ASP A O 1
ATOM 1582 N N . PRO A 1 210 ? -17.962 -15.245 -0.284 1.00 94.81 210 PRO A N 1
ATOM 1583 C CA . PRO A 1 210 ? -17.261 -16.517 -0.117 1.00 94.81 210 PRO A CA 1
ATOM 1584 C C . PRO A 1 210 ? -17.440 -17.461 -1.314 1.00 94.81 210 PRO A C 1
ATOM 1586 O O . PRO A 1 210 ? -16.564 -18.280 -1.583 1.00 94.81 210 PRO A O 1
ATOM 1589 N N . ALA A 1 211 ? -18.536 -17.334 -2.073 1.00 93.69 211 ALA A N 1
ATOM 1590 C CA . ALA A 1 211 ? -18.761 -18.137 -3.276 1.00 93.69 211 ALA A CA 1
ATOM 1591 C C . ALA A 1 211 ? -17.862 -17.718 -4.455 1.00 93.69 211 ALA A C 1
ATOM 1593 O O . ALA A 1 211 ? -17.702 -18.474 -5.411 1.00 93.69 211 ALA A O 1
ATOM 1594 N N . ARG A 1 212 ? -17.291 -16.507 -4.410 1.00 94.38 212 ARG A N 1
ATOM 1595 C CA . ARG A 1 212 ? -16.492 -15.904 -5.487 1.00 94.38 212 ARG A CA 1
ATOM 1596 C C . ARG A 1 212 ? -15.309 -15.123 -4.923 1.00 94.38 212 ARG A C 1
ATOM 1598 O O . ARG A 1 212 ? -15.055 -13.991 -5.321 1.00 94.38 212 ARG A O 1
ATOM 1605 N N . ALA A 1 213 ? -14.578 -15.735 -4.000 1.00 96.06 213 ALA A N 1
ATOM 1606 C CA . ALA A 1 213 ? -13.596 -15.019 -3.194 1.00 96.06 213 ALA A CA 1
ATOM 1607 C C . ALA A 1 213 ? -12.360 -14.493 -3.958 1.00 96.06 213 ALA A C 1
ATOM 1609 O O . ALA A 1 213 ? -11.637 -13.650 -3.433 1.00 96.06 213 ALA A O 1
ATOM 1610 N N . TRP A 1 214 ? -12.167 -14.938 -5.205 1.00 97.31 214 TRP A N 1
ATOM 1611 C CA . TRP A 1 214 ? -11.150 -14.450 -6.148 1.00 97.31 214 TRP A CA 1
ATOM 1612 C C . TRP A 1 214 ? -11.712 -13.493 -7.204 1.00 97.31 214 TRP A C 1
ATOM 1614 O O . TRP A 1 214 ? -11.109 -13.309 -8.253 1.00 97.31 214 TRP A O 1
ATOM 1624 N N . HIS A 1 215 ? -12.892 -12.915 -6.968 1.00 95.31 215 HIS A N 1
ATOM 1625 C CA . HIS A 1 215 ? -13.479 -11.898 -7.836 1.00 95.31 215 HIS A CA 1
ATOM 1626 C C . HIS A 1 215 ? -13.713 -10.593 -7.081 1.00 95.31 215 HIS A C 1
ATOM 1628 O O . HIS A 1 215 ? -14.145 -10.589 -5.924 1.00 95.31 215 HIS A O 1
ATOM 1634 N N . LEU A 1 216 ? -13.520 -9.460 -7.762 1.00 92.19 216 LEU A N 1
ATOM 1635 C CA . LEU A 1 216 ? -13.882 -8.137 -7.243 1.00 92.19 216 LEU A CA 1
ATOM 1636 C C . LEU A 1 216 ? -15.406 -7.904 -7.344 1.00 92.19 216 LEU A C 1
ATOM 1638 O O . LEU A 1 216 ? -15.904 -7.022 -8.041 1.00 92.19 216 LEU A O 1
ATOM 1642 N N . GLY A 1 217 ? -16.179 -8.730 -6.643 1.00 85.44 217 GLY A N 1
ATOM 1643 C CA . GLY A 1 217 ? -17.641 -8.742 -6.695 1.00 85.44 217 GLY A CA 1
ATOM 1644 C C . GLY A 1 217 ? -18.219 -9.556 -7.866 1.00 85.44 217 GLY A C 1
ATOM 1645 O O . GLY A 1 217 ? -17.483 -10.125 -8.671 1.00 85.44 217 GLY A O 1
ATOM 1646 N N . PRO A 1 218 ? -19.557 -9.633 -7.993 1.00 79.44 218 PRO A N 1
ATOM 1647 C CA . PRO A 1 218 ? -20.222 -10.596 -8.883 1.00 79.44 218 PRO A CA 1
ATOM 1648 C C . PRO A 1 218 ? -19.933 -10.435 -10.384 1.00 79.44 218 PRO A C 1
ATOM 1650 O O . PRO A 1 218 ? -20.125 -11.373 -11.155 1.00 79.44 218 PRO A O 1
ATOM 1653 N N . LYS A 1 219 ? -19.513 -9.250 -10.828 1.00 78.50 219 LYS A N 1
ATOM 1654 C CA . LYS A 1 219 ? -19.167 -8.969 -12.233 1.00 78.50 219 LYS A CA 1
ATOM 1655 C C . LYS A 1 219 ? -17.747 -8.420 -12.388 1.00 78.50 219 LYS A C 1
ATOM 1657 O O . LYS A 1 219 ? -17.391 -7.986 -13.478 1.00 78.50 219 LYS A O 1
ATOM 1662 N N . GLY A 1 220 ? -16.974 -8.404 -11.303 1.00 85.12 220 GLY A N 1
ATOM 1663 C CA . GLY A 1 220 ? -15.622 -7.867 -11.307 1.00 85.12 220 GLY A CA 1
ATOM 1664 C C . GLY A 1 220 ? -14.599 -8.840 -11.892 1.00 85.12 220 GLY A C 1
ATOM 1665 O O . GLY A 1 220 ? -14.908 -10.028 -12.068 1.00 85.12 220 GLY A O 1
ATOM 1666 N N . PRO A 1 221 ? -13.377 -8.347 -12.162 1.00 88.81 221 PRO A N 1
ATOM 1667 C CA . PRO A 1 221 ? -12.262 -9.183 -12.588 1.00 88.81 221 PRO A CA 1
ATOM 1668 C C . PRO A 1 221 ? -12.024 -10.339 -11.616 1.00 88.81 221 PRO A C 1
ATOM 1670 O O . PRO A 1 221 ? -12.209 -10.194 -10.404 1.00 88.81 221 PRO A O 1
ATOM 1673 N N . GLU A 1 222 ? -11.628 -11.484 -12.173 1.00 94.25 222 GLU A N 1
ATOM 1674 C CA . GLU A 1 222 ? -10.950 -12.526 -11.399 1.00 94.25 222 GLU A CA 1
ATOM 1675 C C . GLU A 1 222 ? -9.517 -12.064 -11.101 1.00 94.25 222 GLU A C 1
ATOM 1677 O O . GLU A 1 222 ? -9.010 -11.187 -11.793 1.00 94.25 222 GLU A O 1
ATOM 1682 N N . PHE A 1 223 ? -8.889 -12.603 -10.060 1.00 96.12 223 PHE A N 1
ATOM 1683 C CA . PHE A 1 223 ? -7.497 -12.324 -9.708 1.00 96.12 223 PHE A CA 1
ATOM 1684 C C . PHE A 1 223 ? -6.831 -13.563 -9.102 1.00 96.12 223 PHE A C 1
ATOM 1686 O O . PHE A 1 223 ? -7.503 -14.441 -8.560 1.00 96.12 223 PHE A O 1
ATOM 1693 N N . GLU A 1 224 ? -5.501 -13.643 -9.178 1.00 96.44 224 GLU A N 1
ATOM 1694 C CA . GLU A 1 224 ? -4.739 -14.756 -8.589 1.00 96.44 224 GLU A CA 1
ATOM 1695 C C . GLU A 1 224 ? -4.717 -14.672 -7.055 1.00 96.44 224 GLU A C 1
ATOM 1697 O O . GLU A 1 224 ? -5.031 -15.638 -6.359 1.00 96.44 224 GLU A O 1
ATOM 1702 N N . ARG A 1 225 ? -4.389 -13.484 -6.545 1.00 95.81 225 ARG A N 1
ATOM 1703 C CA . ARG A 1 225 ? -4.419 -13.095 -5.132 1.00 95.81 225 ARG A CA 1
ATOM 1704 C C . ARG A 1 225 ? -4.750 -11.608 -5.016 1.00 95.81 225 ARG A C 1
ATOM 1706 O O . ARG A 1 225 ? -4.728 -10.894 -6.021 1.00 95.81 225 ARG A O 1
ATOM 1713 N N . GLN A 1 226 ? -5.060 -11.156 -3.806 1.00 97.88 226 GLN A N 1
ATOM 1714 C CA . GLN A 1 226 ? -5.287 -9.745 -3.512 1.00 97.88 226 GLN A CA 1
ATOM 1715 C C . GLN A 1 226 ? -4.315 -9.219 -2.456 1.00 97.88 226 GLN A C 1
ATOM 1717 O O . GLN A 1 226 ? -3.821 -9.974 -1.622 1.00 97.88 226 GLN A O 1
ATOM 1722 N N . TRP A 1 227 ? -4.078 -7.918 -2.510 1.00 98.25 227 TRP A N 1
ATOM 1723 C CA . TRP A 1 227 ? -3.249 -7.145 -1.597 1.00 98.25 227 TRP A CA 1
ATOM 1724 C C . TRP A 1 227 ? -4.084 -5.997 -1.050 1.00 98.25 227 TRP A C 1
ATOM 1726 O O . TRP A 1 227 ? -4.975 -5.496 -1.743 1.00 98.25 227 TRP A O 1
ATOM 1736 N N . LEU A 1 228 ? -3.816 -5.594 0.186 1.00 98.56 228 LEU A N 1
ATOM 1737 C CA . LEU A 1 228 ? -4.423 -4.417 0.788 1.00 98.56 228 LEU A CA 1
ATOM 1738 C C . LEU A 1 228 ? -3.305 -3.472 1.214 1.00 98.56 228 LEU A C 1
ATOM 1740 O O . LEU A 1 228 ? -2.517 -3.794 2.095 1.00 98.56 228 LEU A O 1
ATOM 1744 N N . TRP A 1 229 ? -3.264 -2.324 0.559 1.00 98.31 229 TRP A N 1
ATOM 1745 C CA . TRP A 1 229 ? -2.336 -1.233 0.778 1.00 98.31 229 TRP A CA 1
ATOM 1746 C C . TRP A 1 229 ? -3.070 -0.087 1.458 1.00 98.31 229 TRP A C 1
ATOM 1748 O O . TRP A 1 229 ? -3.988 0.509 0.888 1.00 98.31 229 TRP A O 1
ATOM 1758 N N . ILE A 1 230 ? -2.679 0.193 2.696 1.00 98.06 230 ILE A N 1
ATOM 1759 C CA . ILE A 1 230 ? -3.220 1.280 3.504 1.00 98.06 230 ILE A CA 1
ATOM 1760 C C . ILE A 1 230 ? -2.161 2.379 3.571 1.00 98.06 230 ILE A C 1
ATOM 1762 O O . ILE A 1 230 ? -1.163 2.238 4.276 1.00 98.06 230 ILE A O 1
ATOM 1766 N N . CYS A 1 231 ? -2.382 3.451 2.816 1.00 96.12 231 CYS A N 1
ATOM 1767 C CA . CYS A 1 231 ? -1.556 4.651 2.801 1.00 96.12 231 CYS A CA 1
ATOM 1768 C C . CYS A 1 231 ? -1.965 5.562 3.963 1.00 96.12 231 CYS A C 1
ATOM 1770 O O . CYS A 1 231 ? -3.150 5.880 4.124 1.00 96.12 231 CYS A O 1
ATOM 1772 N N . HIS A 1 232 ? -0.995 5.981 4.767 1.00 93.94 232 HIS A N 1
ATOM 1773 C CA . HIS A 1 232 ? -1.213 6.876 5.899 1.00 93.94 232 HIS A CA 1
ATOM 1774 C C . HIS A 1 232 ? -0.019 7.809 6.083 1.00 93.94 232 HIS A C 1
ATOM 1776 O O . HIS A 1 232 ? 1.120 7.399 5.870 1.00 93.94 232 HIS A O 1
ATOM 1782 N N . ASP A 1 233 ? -0.275 9.033 6.529 1.00 90.62 233 ASP A N 1
ATOM 1783 C CA . ASP A 1 233 ? 0.749 10.017 6.852 1.00 90.62 233 ASP A CA 1
ATOM 1784 C C . ASP A 1 233 ? 0.608 10.506 8.300 1.00 90.62 233 ASP A C 1
ATOM 1786 O O . ASP A 1 233 ? -0.498 10.664 8.818 1.00 90.62 233 ASP A O 1
ATOM 1790 N N . VAL A 1 234 ? 1.741 10.690 8.978 1.00 89.38 234 VAL A N 1
ATOM 1791 C CA . VAL A 1 234 ? 1.807 11.061 10.397 1.00 89.38 234 VAL A CA 1
ATOM 1792 C C . VAL A 1 234 ? 2.311 12.487 10.521 1.00 89.38 234 VAL A C 1
ATOM 1794 O O . VAL A 1 234 ? 3.356 12.817 9.966 1.00 89.38 234 VAL A O 1
ATOM 1797 N N . VAL A 1 235 ? 1.611 13.304 11.310 1.00 89.88 235 VAL A N 1
ATOM 1798 C CA . VAL A 1 235 ? 1.990 14.687 11.641 1.00 89.88 235 VAL A CA 1
ATOM 1799 C C . VAL A 1 235 ? 2.519 14.727 13.085 1.00 89.88 235 VAL A C 1
ATOM 1801 O O . VAL A 1 235 ? 1.715 14.752 14.026 1.00 89.88 235 VAL A O 1
ATOM 1804 N N . PRO A 1 236 ? 3.848 14.696 13.315 1.00 89.75 236 PRO A N 1
ATOM 1805 C CA . PRO A 1 236 ? 4.418 14.604 14.660 1.00 89.75 236 PRO A CA 1
ATOM 1806 C C . PRO A 1 236 ? 4.059 15.787 15.557 1.00 89.75 236 PRO A C 1
ATOM 1808 O O . PRO A 1 236 ? 3.899 15.619 16.763 1.00 89.75 236 PRO A O 1
ATOM 1811 N N . GLU A 1 237 ? 3.864 16.972 14.983 1.00 89.44 237 GLU A N 1
ATOM 1812 C CA . GLU A 1 237 ? 3.443 18.174 15.698 1.00 89.44 237 GLU A CA 1
ATOM 1813 C C . GLU A 1 237 ? 2.044 17.983 16.314 1.00 89.44 237 GLU A C 1
ATOM 1815 O O . GLU A 1 237 ? 1.791 18.371 17.457 1.00 89.44 237 GLU A O 1
ATOM 1820 N N . TRP A 1 238 ? 1.134 17.311 15.597 1.00 91.81 238 TRP A N 1
ATOM 1821 C CA . TRP A 1 238 ? -0.193 16.963 16.115 1.00 91.81 238 TRP A CA 1
ATOM 1822 C C . TRP A 1 238 ? -0.106 15.877 17.184 1.00 91.81 238 TRP A C 1
ATOM 1824 O O . TRP A 1 238 ? -0.755 15.986 18.228 1.00 91.81 238 TRP A O 1
ATOM 1834 N N . ALA A 1 239 ? 0.726 14.861 16.953 1.00 93.31 239 ALA A N 1
ATOM 1835 C CA . ALA A 1 239 ? 0.992 13.807 17.924 1.00 93.31 239 ALA A CA 1
ATOM 1836 C C . ALA A 1 239 ? 1.545 14.376 19.242 1.00 93.31 239 ALA A C 1
ATOM 1838 O O . ALA A 1 239 ? 1.085 14.000 20.320 1.00 93.31 239 ALA A O 1
ATOM 1839 N N . GLN A 1 240 ? 2.466 15.340 19.171 1.00 93.19 240 GLN A N 1
ATOM 1840 C CA . GLN A 1 240 ? 3.044 16.001 20.337 1.00 93.19 240 GLN A CA 1
ATOM 1841 C C . GLN A 1 240 ? 1.977 16.735 21.159 1.00 93.19 240 GLN A C 1
ATOM 1843 O O . GLN A 1 240 ? 1.895 16.524 22.370 1.00 93.19 240 GLN A O 1
ATOM 1848 N N . VAL A 1 241 ? 1.130 17.548 20.519 1.00 92.75 241 VAL A N 1
ATOM 1849 C CA . VAL A 1 241 ? 0.035 18.258 21.205 1.00 92.75 241 VAL A CA 1
ATOM 1850 C C . VAL A 1 241 ? -0.945 17.271 21.846 1.00 92.75 241 VAL A C 1
ATOM 1852 O O . VAL A 1 241 ? -1.300 17.431 23.017 1.00 92.75 241 VAL A O 1
ATOM 1855 N N . ALA A 1 242 ? -1.348 16.228 21.115 1.00 93.12 242 ALA A N 1
ATOM 1856 C CA . ALA A 1 242 ? -2.272 15.212 21.616 1.00 93.12 242 ALA A CA 1
ATOM 1857 C C . ALA A 1 242 ? -1.696 14.439 22.815 1.00 93.12 242 ALA A C 1
ATOM 1859 O O . ALA A 1 242 ? -2.408 14.213 23.794 1.00 93.12 242 ALA A O 1
ATOM 1860 N N . SER A 1 243 ? -0.399 14.109 22.786 1.00 94.12 243 SER A N 1
ATOM 1861 C CA . SER A 1 243 ? 0.291 13.398 23.874 1.00 94.12 243 SER A CA 1
ATOM 1862 C C . SER A 1 243 ? 0.298 14.158 25.206 1.00 94.12 243 SER A C 1
ATOM 1864 O O . SER A 1 243 ? 0.402 13.556 26.271 1.00 94.12 243 SER A O 1
ATOM 1866 N N . GLN A 1 244 ? 0.154 15.486 25.158 1.00 92.88 244 GLN A N 1
ATOM 1867 C CA . GLN A 1 244 ? 0.114 16.366 26.329 1.00 92.88 244 GLN A CA 1
ATOM 1868 C C . GLN A 1 244 ? -1.323 16.629 26.814 1.00 92.88 244 GLN A C 1
ATOM 1870 O O . GLN A 1 244 ? -1.541 17.469 27.686 1.00 92.88 244 GLN A O 1
ATOM 1875 N N . GLY A 1 245 ? -2.316 15.939 26.239 1.00 88.69 245 GLY A N 1
ATOM 1876 C CA . GLY A 1 245 ? -3.737 16.166 26.507 1.00 88.69 245 GLY A CA 1
ATOM 1877 C C . GLY A 1 245 ? -4.291 17.437 25.857 1.00 88.69 245 GLY A C 1
ATOM 1878 O O . GLY A 1 245 ? -5.390 17.872 26.202 1.00 88.69 245 GLY A O 1
ATOM 1879 N N . GLY A 1 246 ? -3.543 18.052 24.936 1.00 87.19 246 GLY A N 1
ATOM 1880 C CA . GLY A 1 246 ? -3.989 19.214 24.180 1.00 87.19 246 GLY A CA 1
ATOM 1881 C C . GLY A 1 246 ? -4.987 18.846 23.080 1.00 87.19 246 GLY A C 1
ATOM 1882 O O . GLY A 1 246 ? -4.998 17.731 22.559 1.00 87.19 246 GLY A O 1
ATOM 1883 N N . THR A 1 247 ? -5.820 19.807 22.683 1.00 85.06 247 THR A N 1
ATOM 1884 C CA . THR A 1 247 ? -6.725 19.653 21.536 1.00 85.06 247 THR A CA 1
ATOM 1885 C C . THR A 1 247 ? -6.048 20.147 20.264 1.00 85.06 247 THR A C 1
ATOM 1887 O O . THR A 1 247 ? -5.787 21.342 20.115 1.00 85.06 247 THR A O 1
ATOM 1890 N N . VAL A 1 248 ? -5.805 19.239 19.322 1.00 85.81 248 VAL A N 1
ATOM 1891 C CA . VAL A 1 248 ? -5.293 19.581 17.991 1.00 85.81 248 VAL A CA 1
ATOM 1892 C C . VAL A 1 248 ? -6.407 20.221 17.164 1.00 85.81 248 VAL A C 1
ATOM 1894 O O . VAL A 1 248 ? -7.512 19.681 17.073 1.00 85.81 248 VAL A O 1
ATOM 1897 N N . ARG A 1 249 ? -6.107 21.359 16.533 1.00 80.81 249 ARG A N 1
ATOM 1898 C CA . ARG A 1 249 ? -6.981 22.005 15.548 1.00 80.81 249 ARG A CA 1
ATOM 1899 C C . ARG A 1 249 ? -6.440 21.705 14.156 1.00 80.81 249 ARG A C 1
ATOM 1901 O O . ARG A 1 249 ? -5.421 22.261 13.772 1.00 80.81 249 ARG A O 1
ATOM 1908 N N . GLY A 1 250 ? -7.119 20.832 13.413 1.00 67.94 250 GLY A N 1
ATOM 1909 C CA . GLY A 1 250 ? -6.676 20.426 12.072 1.00 67.94 250 GLY A CA 1
ATOM 1910 C C . GLY A 1 250 ? -6.740 21.538 11.014 1.00 67.94 250 GLY A C 1
ATOM 1911 O O . GLY A 1 250 ? -6.120 21.410 9.968 1.00 67.94 250 GLY A O 1
ATOM 1912 N N . ALA A 1 251 ? -7.468 22.631 11.275 1.00 65.56 251 ALA A N 1
ATOM 1913 C CA . ALA A 1 251 ? -7.549 23.796 10.395 1.00 65.56 251 ALA A CA 1
ATOM 1914 C C . ALA A 1 251 ? -6.689 24.954 10.931 1.00 65.56 251 ALA A C 1
ATOM 1916 O O . ALA A 1 251 ? -6.830 25.337 12.094 1.00 65.56 251 ALA A O 1
ATOM 1917 N N . GLY A 1 252 ? -5.848 25.541 10.073 1.00 55.75 252 GLY A N 1
ATOM 1918 C CA . GLY A 1 252 ? -5.067 26.750 10.380 1.00 55.75 252 GLY A CA 1
ATOM 1919 C C . GLY A 1 252 ? -3.765 26.532 11.163 1.00 55.75 252 GLY A C 1
ATOM 1920 O O . GLY A 1 252 ? -3.166 27.508 11.600 1.00 55.75 252 GLY A O 1
ATOM 1921 N N . VAL A 1 253 ? -3.336 25.282 11.347 1.00 58.75 253 VAL A N 1
ATOM 1922 C CA . VAL A 1 253 ? -1.974 24.922 11.777 1.00 58.75 253 VAL A CA 1
ATOM 1923 C C . VAL A 1 253 ? -1.211 24.479 10.532 1.00 58.75 253 VAL A C 1
ATOM 1925 O O . VAL A 1 253 ? -1.812 23.822 9.681 1.00 58.75 253 VAL A O 1
ATOM 1928 N N . ASP A 1 254 ? 0.075 24.816 10.423 1.00 64.25 254 ASP A N 1
ATOM 1929 C CA . ASP A 1 254 ? 0.936 24.288 9.361 1.00 64.25 254 ASP A CA 1
ATOM 1930 C C . ASP A 1 254 ? 0.918 22.755 9.427 1.00 64.25 254 ASP A C 1
ATOM 1932 O O . ASP A 1 254 ? 1.396 22.139 10.382 1.00 64.25 254 ASP A O 1
ATOM 1936 N N . ILE A 1 255 ? 0.274 22.137 8.439 1.00 73.75 255 ILE A N 1
ATOM 1937 C CA . ILE A 1 255 ? 0.195 20.687 8.309 1.00 73.75 255 ILE A CA 1
ATOM 1938 C C . ILE A 1 255 ? 1.472 20.244 7.602 1.00 73.75 255 ILE A C 1
ATOM 1940 O O . ILE A 1 255 ? 1.618 20.464 6.403 1.00 73.75 255 ILE A O 1
ATOM 1944 N N . ALA A 1 256 ? 2.385 19.626 8.346 1.00 81.00 256 ALA A N 1
ATOM 1945 C CA . ALA A 1 256 ? 3.641 19.097 7.822 1.00 81.00 256 ALA A CA 1
ATOM 1946 C C . ALA A 1 256 ? 3.770 17.608 8.187 1.00 81.00 256 ALA A C 1
ATOM 1948 O O . ALA A 1 256 ? 4.471 17.268 9.144 1.00 81.00 256 ALA A O 1
ATOM 1949 N N . PRO A 1 257 ? 3.056 16.700 7.493 1.00 85.25 257 PRO A N 1
ATOM 1950 C CA . PRO A 1 257 ? 3.189 15.269 7.749 1.00 85.25 257 PRO A CA 1
ATOM 1951 C C . PRO A 1 257 ? 4.627 14.845 7.479 1.00 85.25 257 PRO A C 1
ATOM 1953 O O . PRO A 1 257 ? 5.186 15.313 6.509 1.00 85.25 257 PRO A O 1
ATOM 1956 N N . ARG A 1 258 ? 5.240 13.994 8.306 1.00 85.38 258 ARG A N 1
ATOM 1957 C CA . ARG A 1 258 ? 6.671 13.626 8.220 1.00 85.38 258 ARG A CA 1
ATOM 1958 C C . ARG A 1 258 ? 6.918 12.190 7.806 1.00 85.38 258 ARG A C 1
ATOM 1960 O O . ARG A 1 258 ? 7.885 11.923 7.098 1.00 85.38 258 ARG A O 1
ATOM 1967 N N . TYR A 1 259 ? 6.067 11.285 8.272 1.00 88.12 259 TYR A N 1
ATOM 1968 C CA . TYR A 1 259 ? 6.208 9.854 8.037 1.00 88.12 259 TYR A CA 1
ATOM 1969 C C . TYR A 1 259 ? 5.078 9.392 7.142 1.00 88.12 259 TYR A C 1
ATOM 1971 O O . TYR A 1 259 ? 3.918 9.677 7.427 1.00 88.12 259 TYR A O 1
ATOM 1979 N N . PHE A 1 260 ? 5.430 8.681 6.078 1.00 90.38 260 PHE A N 1
ATOM 1980 C CA . PHE A 1 260 ? 4.501 8.226 5.056 1.00 90.38 260 PHE A CA 1
ATOM 1981 C C . PHE A 1 260 ? 4.585 6.725 4.980 1.00 90.38 260 PHE A C 1
ATOM 1983 O O . PHE A 1 260 ? 5.621 6.168 4.629 1.00 90.38 260 PHE A O 1
ATOM 1990 N N . THR A 1 261 ? 3.509 6.077 5.383 1.00 91.94 261 THR A N 1
ATOM 1991 C CA . THR A 1 261 ? 3.492 4.649 5.655 1.00 91.94 261 THR A CA 1
ATOM 1992 C C . THR A 1 261 ? 2.619 3.918 4.654 1.00 91.94 261 THR A C 1
ATOM 1994 O O . THR A 1 261 ? 1.558 4.403 4.249 1.00 91.94 261 THR A O 1
ATOM 1997 N N . LEU A 1 262 ? 3.063 2.719 4.305 1.00 94.06 262 LEU A N 1
ATOM 1998 C CA . LEU A 1 262 ? 2.274 1.684 3.675 1.00 94.06 262 LEU A CA 1
ATOM 1999 C C . LEU A 1 262 ? 2.113 0.557 4.695 1.00 94.06 262 LEU A C 1
ATOM 2001 O O . LEU A 1 262 ? 3.097 -0.010 5.164 1.00 94.06 262 LEU A O 1
ATOM 2005 N N . ASN A 1 263 ? 0.871 0.256 5.075 1.00 96.31 263 ASN A N 1
ATOM 2006 C CA . ASN A 1 263 ? 0.568 -0.780 6.069 1.00 96.31 263 ASN A CA 1
ATOM 2007 C C . ASN A 1 263 ? 1.312 -0.580 7.412 1.00 96.31 263 ASN A C 1
ATOM 2009 O O . ASN A 1 263 ? 1.803 -1.543 7.990 1.00 96.31 263 ASN A O 1
ATOM 2013 N N . ASP A 1 264 ? 1.350 0.665 7.915 1.00 93.56 264 ASP A N 1
ATOM 2014 C CA . ASP A 1 264 ? 2.045 1.134 9.137 1.00 93.56 264 ASP A CA 1
ATOM 2015 C C . ASP A 1 264 ? 3.589 1.223 9.070 1.00 93.56 264 ASP A C 1
ATOM 2017 O O . ASP A 1 264 ? 4.191 1.633 10.060 1.00 93.56 264 ASP A O 1
ATOM 2021 N N . HIS A 1 265 ? 4.234 0.907 7.941 1.00 93.25 265 HIS A N 1
ATOM 2022 C CA . HIS A 1 265 ? 5.700 0.967 7.802 1.00 93.25 265 HIS A CA 1
ATOM 2023 C C . HIS A 1 265 ? 6.143 1.879 6.658 1.00 93.25 265 HIS A C 1
ATOM 2025 O O . HIS A 1 265 ? 5.382 2.120 5.725 1.00 93.25 265 HIS A O 1
ATOM 2031 N N . SER A 1 266 ? 7.376 2.374 6.722 1.00 89.19 266 SER A N 1
ATOM 2032 C CA . SER A 1 266 ? 7.955 3.290 5.731 1.00 89.19 266 SER A CA 1
ATOM 2033 C C . SER A 1 266 ? 9.328 2.812 5.279 1.00 89.19 266 SER A C 1
ATOM 2035 O O . SER A 1 266 ? 10.025 2.120 6.022 1.00 89.19 266 SER A O 1
ATOM 2037 N N . GLY A 1 267 ? 9.751 3.256 4.097 1.00 87.44 267 GLY A N 1
ATOM 2038 C CA . GLY A 1 267 ? 11.134 3.126 3.662 1.00 87.44 267 GLY A CA 1
ATOM 2039 C C . GLY A 1 267 ? 11.662 1.697 3.601 1.00 87.44 267 GLY A C 1
ATOM 2040 O O . GLY A 1 267 ? 11.040 0.799 3.039 1.00 87.44 267 GLY A O 1
ATOM 2041 N N . PHE A 1 268 ? 12.841 1.484 4.182 1.00 89.62 268 PHE A N 1
ATOM 2042 C CA . PHE A 1 268 ? 13.503 0.176 4.147 1.00 89.62 268 PHE A CA 1
ATOM 2043 C C . PHE A 1 268 ? 12.710 -0.921 4.890 1.00 89.62 268 PHE A C 1
ATOM 2045 O O . PHE A 1 268 ? 12.776 -2.092 4.517 1.00 89.62 268 PHE A O 1
ATOM 2052 N N . GLU A 1 269 ? 11.907 -0.551 5.896 1.00 92.62 269 GLU A N 1
ATOM 2053 C CA . GLU A 1 269 ? 11.037 -1.496 6.603 1.00 92.62 269 GLU A CA 1
ATOM 2054 C C . GLU A 1 269 ? 9.874 -1.964 5.728 1.00 92.62 269 GLU A C 1
ATOM 2056 O O . GLU A 1 269 ? 9.525 -3.141 5.763 1.00 92.62 269 GLU A O 1
ATOM 2061 N N . SER A 1 270 ? 9.260 -1.076 4.935 1.00 91.88 270 SER A N 1
ATOM 2062 C CA . SER A 1 270 ? 8.162 -1.473 4.042 1.00 91.88 270 SER A CA 1
ATOM 2063 C C . SER A 1 270 ? 8.643 -2.320 2.863 1.00 91.88 270 SER A C 1
ATOM 2065 O O . SER A 1 270 ? 7.850 -3.083 2.317 1.00 91.88 270 SER A O 1
ATOM 2067 N N . LEU A 1 271 ? 9.933 -2.237 2.526 1.00 91.88 271 LEU A N 1
ATOM 2068 C CA . LEU A 1 271 ? 10.608 -2.998 1.473 1.00 91.88 271 LEU A CA 1
ATOM 2069 C C . LEU A 1 271 ? 11.138 -4.381 1.894 1.00 91.88 271 LEU A C 1
ATOM 2071 O O . LEU A 1 271 ? 11.762 -5.047 1.074 1.00 91.88 271 LEU A O 1
ATOM 2075 N N . ALA A 1 272 ? 10.915 -4.822 3.137 1.00 93.25 272 ALA A N 1
ATOM 2076 C CA . ALA A 1 272 ? 11.424 -6.107 3.642 1.00 93.25 272 ALA A CA 1
ATOM 2077 C C . ALA A 1 272 ? 12.963 -6.251 3.575 1.00 93.25 272 ALA A C 1
ATOM 2079 O O . ALA A 1 272 ? 13.493 -7.341 3.367 1.00 93.25 272 ALA A O 1
ATOM 2080 N N . ILE A 1 273 ? 13.696 -5.150 3.756 1.00 92.19 273 ILE A N 1
ATOM 2081 C CA . ILE A 1 273 ? 15.170 -5.103 3.679 1.00 92.19 273 ILE A CA 1
ATOM 2082 C C . ILE A 1 273 ? 15.799 -4.626 4.994 1.00 92.19 273 ILE A C 1
ATOM 2084 O O . ILE A 1 273 ? 16.864 -4.013 4.996 1.00 92.19 273 ILE A O 1
ATOM 2088 N N . SER A 1 274 ? 15.137 -4.894 6.120 1.00 92.44 274 SER A N 1
ATOM 2089 C CA . SER A 1 274 ? 15.665 -4.624 7.462 1.00 92.44 274 SER A CA 1
ATOM 2090 C C . SER A 1 274 ? 16.423 -5.829 8.035 1.00 92.44 274 SER A C 1
ATOM 2092 O O . SER A 1 274 ? 16.393 -6.920 7.463 1.00 92.44 274 SER A O 1
ATOM 2094 N N . ASP A 1 275 ? 17.058 -5.669 9.195 1.00 92.25 275 ASP A N 1
ATOM 2095 C CA . ASP A 1 275 ? 17.621 -6.797 9.955 1.00 92.25 275 ASP A CA 1
ATOM 2096 C C . ASP A 1 275 ? 16.565 -7.615 10.730 1.00 92.25 275 ASP A C 1
ATOM 2098 O O . ASP A 1 275 ? 16.889 -8.662 11.294 1.00 92.25 275 ASP A O 1
ATOM 2102 N N . ASP A 1 276 ? 15.300 -7.180 10.753 1.00 93.88 276 ASP A N 1
ATOM 2103 C CA . ASP A 1 276 ? 14.194 -7.905 11.387 1.00 93.88 276 ASP A CA 1
ATOM 2104 C C . ASP A 1 276 ? 13.563 -8.902 10.399 1.00 93.88 276 ASP A C 1
ATOM 2106 O O . ASP A 1 276 ? 12.788 -8.546 9.510 1.00 93.88 276 ASP A O 1
ATOM 2110 N N . GLU A 1 277 ? 13.904 -10.181 10.558 1.00 93.06 277 GLU A N 1
ATOM 2111 C CA . GLU A 1 277 ? 13.430 -11.259 9.682 1.00 93.06 277 GLU A CA 1
ATOM 2112 C C . GLU A 1 277 ? 11.919 -11.499 9.781 1.00 93.06 277 GLU A C 1
ATOM 2114 O O . GLU A 1 277 ? 11.287 -11.755 8.758 1.00 93.06 277 GLU A O 1
ATOM 2119 N N . GLU A 1 278 ? 11.317 -11.368 10.972 1.00 94.19 278 GLU A N 1
ATOM 2120 C CA . GLU A 1 278 ? 9.865 -11.548 11.126 1.00 94.19 278 GLU A CA 1
ATOM 2121 C C . GLU A 1 278 ? 9.114 -10.400 10.440 1.00 94.19 278 GLU A C 1
ATOM 2123 O O . GLU A 1 278 ? 8.073 -10.611 9.809 1.00 94.19 278 GLU A O 1
ATOM 2128 N N . LEU A 1 279 ? 9.633 -9.173 10.553 1.00 94.56 279 LEU A N 1
ATOM 2129 C CA . LEU A 1 279 ? 9.083 -8.023 9.846 1.00 94.56 279 LEU A CA 1
ATOM 2130 C C . LEU A 1 279 ? 9.172 -8.217 8.330 1.00 94.56 279 LEU A C 1
ATOM 2132 O O . LEU A 1 279 ? 8.168 -8.028 7.641 1.00 94.56 279 LEU A O 1
ATOM 2136 N N . ASN A 1 280 ? 10.341 -8.614 7.824 1.00 94.69 280 ASN A N 1
ATOM 2137 C CA . ASN A 1 280 ? 10.563 -8.803 6.394 1.00 94.69 280 ASN A CA 1
ATOM 2138 C C . ASN A 1 280 ? 9.634 -9.884 5.818 1.00 94.69 280 ASN A C 1
ATOM 2140 O O . ASN A 1 280 ? 8.921 -9.607 4.853 1.00 94.69 280 ASN A O 1
ATOM 2144 N N . GLU A 1 281 ? 9.539 -11.056 6.460 1.00 94.06 281 GLU A N 1
ATOM 2145 C CA . GLU A 1 281 ? 8.636 -12.137 6.030 1.00 94.06 281 GLU A CA 1
ATOM 2146 C C . GLU A 1 281 ? 7.182 -11.639 5.956 1.00 94.06 281 GLU A C 1
ATOM 2148 O O . GLU A 1 281 ? 6.471 -11.861 4.973 1.00 94.06 281 GLU A O 1
ATOM 2153 N N . ARG A 1 282 ? 6.728 -10.873 6.957 1.00 95.19 282 ARG A N 1
ATOM 2154 C CA . ARG A 1 282 ? 5.371 -10.305 6.944 1.00 95.19 282 ARG A CA 1
ATOM 2155 C C . ARG A 1 282 ? 5.146 -9.334 5.790 1.00 95.19 282 ARG A C 1
ATOM 2157 O O . ARG A 1 282 ? 4.037 -9.303 5.254 1.00 95.19 282 ARG A O 1
ATOM 2164 N N . ARG A 1 283 ? 6.149 -8.535 5.425 1.00 95.25 283 ARG A N 1
ATOM 2165 C CA . ARG A 1 283 ? 6.055 -7.574 4.316 1.00 95.25 283 ARG A CA 1
ATOM 2166 C C . ARG A 1 283 ? 6.011 -8.257 2.960 1.00 95.25 283 ARG A C 1
ATOM 2168 O O . ARG A 1 283 ? 5.183 -7.873 2.134 1.00 95.25 283 ARG A O 1
ATOM 2175 N N . GLU A 1 284 ? 6.792 -9.308 2.762 1.00 94.94 284 GLU A N 1
ATOM 2176 C CA . GLU A 1 284 ? 6.698 -10.161 1.572 1.00 94.94 284 GLU A CA 1
ATOM 2177 C C . GLU A 1 284 ? 5.302 -10.799 1.449 1.00 94.94 284 GLU A C 1
ATOM 2179 O O . GLU A 1 284 ? 4.694 -10.829 0.376 1.00 94.94 284 GLU A O 1
ATOM 2184 N N . GLU A 1 285 ? 4.724 -11.235 2.572 1.00 96.31 285 GLU A N 1
ATOM 2185 C CA . GLU A 1 285 ? 3.378 -11.803 2.600 1.00 96.31 285 GLU A CA 1
ATOM 2186 C C . GLU A 1 285 ? 2.281 -10.788 2.219 1.00 96.31 285 GLU A C 1
ATOM 2188 O O . GLU A 1 285 ? 1.396 -11.120 1.415 1.00 96.31 285 GLU A O 1
ATOM 2193 N N . ASP A 1 286 ? 2.296 -9.583 2.812 1.00 95.69 286 ASP A N 1
ATOM 2194 C CA . ASP A 1 286 ? 1.153 -8.650 2.826 1.00 95.69 286 ASP A CA 1
ATOM 2195 C C . ASP A 1 286 ? 1.334 -7.319 2.077 1.00 95.69 286 ASP A C 1
ATOM 2197 O O . ASP A 1 286 ? 0.332 -6.648 1.807 1.00 95.69 286 ASP A O 1
ATOM 2201 N N . THR A 1 287 ? 2.561 -6.949 1.704 1.00 95.75 287 THR A N 1
ATOM 2202 C CA . THR A 1 287 ? 2.885 -5.620 1.163 1.00 95.75 287 THR A CA 1
ATOM 2203 C C . THR A 1 287 ? 3.581 -5.653 -0.198 1.00 95.75 287 THR A C 1
ATOM 2205 O O . THR A 1 287 ? 3.295 -4.751 -0.981 1.00 95.75 287 THR A O 1
ATOM 2208 N N . LEU A 1 288 ? 4.398 -6.667 -0.516 1.00 95.75 288 LEU A N 1
ATOM 2209 C CA . LEU A 1 288 ? 5.246 -6.709 -1.723 1.00 95.75 288 LEU A CA 1
ATOM 2210 C C . LEU A 1 288 ? 4.737 -7.696 -2.797 1.00 95.75 288 LEU A C 1
ATOM 2212 O O . LEU A 1 288 ? 4.997 -8.899 -2.699 1.00 95.75 288 LEU A O 1
ATOM 2216 N N . PRO A 1 289 ? 4.010 -7.245 -3.843 1.00 96.75 289 PRO A N 1
ATOM 2217 C CA . PRO A 1 289 ? 3.514 -8.122 -4.890 1.00 96.75 289 PRO A CA 1
ATOM 2218 C C . PRO A 1 289 ? 4.582 -8.968 -5.561 1.00 96.75 289 PRO A C 1
ATOM 2220 O O . PRO A 1 289 ? 5.496 -8.438 -6.161 1.00 96.75 289 PRO A O 1
ATOM 2223 N N . SER A 1 290 ? 4.439 -10.292 -5.537 1.00 95.94 290 SER A N 1
ATOM 2224 C CA . SER A 1 290 ? 5.359 -11.211 -6.214 1.00 95.94 290 SER A CA 1
ATOM 2225 C C . SER A 1 290 ? 4.592 -12.220 -7.058 1.00 95.94 290 SER A C 1
ATOM 2227 O O . SER A 1 290 ? 3.519 -12.683 -6.659 1.00 95.94 290 SER A O 1
ATOM 2229 N N . GLY A 1 291 ? 5.095 -12.555 -8.246 1.00 95.75 291 GLY A N 1
ATOM 2230 C CA . GLY A 1 291 ? 4.481 -13.573 -9.093 1.00 95.75 291 GLY A CA 1
ATOM 2231 C C . GLY A 1 291 ? 5.205 -13.811 -10.413 1.00 95.75 291 GLY A C 1
ATOM 2232 O O . GLY A 1 291 ? 6.009 -13.007 -10.866 1.00 95.75 291 GLY A O 1
ATOM 2233 N N . PHE A 1 292 ? 4.887 -14.934 -11.054 1.00 95.81 292 PHE A N 1
ATOM 2234 C CA . PHE A 1 292 ? 5.532 -15.340 -12.303 1.00 95.81 292 PHE A CA 1
ATOM 2235 C C . PHE A 1 292 ? 4.994 -14.577 -13.528 1.00 95.81 292 PHE A C 1
ATOM 2237 O O . PHE A 1 292 ? 3.797 -14.243 -13.540 1.00 95.81 292 PHE A O 1
ATOM 2244 N N . PRO A 1 293 ? 5.836 -14.363 -14.563 1.00 94.69 293 PRO A N 1
ATOM 2245 C CA . PRO A 1 293 ? 5.443 -13.746 -15.822 1.00 94.69 293 PRO A CA 1
ATOM 2246 C C . PRO A 1 293 ? 4.294 -14.484 -16.488 1.00 94.69 293 PRO A C 1
ATOM 2248 O O . PRO A 1 293 ? 4.270 -15.715 -16.535 1.00 94.69 293 PRO A O 1
ATOM 2251 N N . ARG A 1 294 ? 3.335 -13.736 -17.026 1.00 92.31 294 ARG A N 1
ATOM 2252 C CA . ARG A 1 294 ? 2.144 -14.304 -17.664 1.00 92.31 294 ARG A CA 1
ATOM 2253 C C . ARG A 1 294 ? 1.590 -13.395 -18.753 1.00 92.31 294 ARG A C 1
ATOM 2255 O O . ARG A 1 294 ? 1.774 -12.182 -18.729 1.00 92.31 294 ARG A O 1
ATOM 2262 N N . LEU A 1 295 ? 0.836 -13.998 -19.664 1.00 85.69 295 LEU A N 1
ATOM 2263 C CA . LEU A 1 295 ? -0.007 -13.269 -20.603 1.00 85.69 295 LEU A CA 1
ATOM 2264 C C . LEU A 1 295 ? -1.325 -12.905 -19.915 1.00 85.69 295 LEU A C 1
ATOM 2266 O O . LEU A 1 295 ? -2.136 -13.781 -19.621 1.00 85.69 295 LEU A O 1
ATOM 2270 N N . THR A 1 296 ? -1.564 -11.623 -19.655 1.00 83.44 296 THR A N 1
ATOM 2271 C CA . THR A 1 296 ? -2.823 -11.158 -19.053 1.00 83.44 296 THR A CA 1
ATOM 2272 C C . THR A 1 296 ? -3.751 -10.600 -20.134 1.00 83.44 296 THR A C 1
ATOM 2274 O O . THR A 1 296 ? -3.398 -9.662 -20.843 1.00 83.44 296 THR A O 1
ATOM 2277 N N . ASP A 1 297 ? -4.972 -11.144 -20.262 1.00 77.94 297 ASP A N 1
ATOM 2278 C CA . ASP A 1 297 ? -5.980 -10.582 -21.175 1.00 77.94 297 ASP A CA 1
ATOM 2279 C C . ASP A 1 297 ? -6.715 -9.435 -20.481 1.00 77.94 297 ASP A C 1
ATOM 2281 O O . ASP A 1 297 ? -7.731 -9.604 -19.810 1.00 77.94 297 ASP A O 1
ATOM 2285 N N . VAL A 1 298 ? -6.196 -8.233 -20.666 1.00 75.06 298 VAL A N 1
ATOM 2286 C CA . VAL A 1 298 ? -6.700 -6.982 -20.083 1.00 75.06 298 VAL A CA 1
ATOM 2287 C C . VAL A 1 298 ? -8.148 -6.628 -20.470 1.00 75.06 298 VAL A C 1
ATOM 2289 O O . VAL A 1 298 ? -8.801 -5.820 -19.795 1.00 75.06 298 VAL A O 1
ATOM 2292 N N . ARG A 1 299 ? -8.691 -7.265 -21.519 1.00 74.06 299 ARG A N 1
ATOM 2293 C CA . ARG A 1 299 ? -10.102 -7.151 -21.939 1.00 74.06 299 ARG A CA 1
ATOM 2294 C C . ARG A 1 299 ? -11.005 -8.122 -21.178 1.00 74.06 299 ARG A C 1
ATOM 2296 O O . ARG A 1 299 ? -12.206 -7.884 -21.064 1.00 74.06 299 ARG A O 1
ATOM 2303 N N . ASN A 1 300 ? -10.441 -9.220 -20.677 1.00 81.12 300 ASN A N 1
ATOM 2304 C CA . ASN A 1 300 ? -11.137 -10.244 -19.913 1.00 81.12 300 ASN A CA 1
ATOM 2305 C C . ASN A 1 300 ? -10.186 -10.935 -18.924 1.00 81.12 300 ASN A C 1
ATOM 2307 O O . ASN A 1 300 ? -9.691 -12.032 -19.186 1.00 81.12 300 ASN A O 1
ATOM 2311 N N . PHE A 1 301 ? -10.033 -10.340 -17.741 1.00 84.38 301 PHE A N 1
ATOM 2312 C CA . PHE A 1 301 ? -9.240 -10.904 -16.642 1.00 84.38 301 PHE A CA 1
ATOM 2313 C C . PHE A 1 301 ? -9.754 -12.260 -16.121 1.00 84.38 301 PHE A C 1
ATOM 2315 O O . PHE A 1 301 ? -9.129 -12.882 -15.276 1.00 84.38 301 PHE A O 1
ATOM 2322 N N . SER A 1 302 ? -10.908 -12.742 -16.589 1.00 87.44 302 SER A N 1
ATOM 2323 C CA . SER A 1 302 ? -11.455 -14.058 -16.235 1.00 87.44 302 SER A CA 1
ATOM 2324 C C . SER A 1 302 ? -11.306 -15.086 -17.358 1.00 87.44 302 SER A C 1
ATOM 2326 O O . SER A 1 302 ? -11.895 -16.170 -17.288 1.00 87.44 302 SER A O 1
ATOM 2328 N N . ARG A 1 303 ? -10.550 -14.771 -18.419 1.00 89.00 303 ARG A N 1
ATOM 2329 C CA . ARG A 1 303 ? -10.296 -15.709 -19.512 1.00 89.00 303 ARG A CA 1
ATOM 2330 C C . ARG A 1 303 ? -9.527 -16.918 -18.981 1.00 89.00 303 ARG A C 1
ATOM 2332 O O . ARG A 1 303 ? -8.452 -16.789 -18.405 1.00 89.00 303 ARG A O 1
ATOM 2339 N N . SER A 1 304 ? -10.080 -18.106 -19.204 1.00 91.38 304 SER A N 1
ATOM 2340 C CA . SER A 1 304 ? -9.479 -19.374 -18.792 1.00 91.38 304 SER A CA 1
ATOM 2341 C C . SER A 1 304 ? -8.964 -20.107 -20.035 1.00 91.38 304 SER A C 1
ATOM 2343 O O . SER A 1 304 ? -9.776 -20.500 -20.874 1.00 91.38 304 SER A O 1
ATOM 2345 N N . PRO A 1 305 ? -7.638 -20.255 -20.201 1.00 89.50 305 PRO A N 1
ATOM 2346 C CA . PRO A 1 305 ? -7.058 -20.937 -21.356 1.00 89.50 305 PRO A CA 1
ATOM 2347 C C . PRO A 1 305 ? -7.088 -22.465 -21.190 1.00 89.50 305 PRO A C 1
ATOM 2349 O O . PRO A 1 305 ? -7.038 -23.192 -22.177 1.00 89.50 305 PRO A O 1
ATOM 2352 N N . LYS A 1 306 ? -7.181 -22.961 -19.947 1.00 91.31 306 LYS A N 1
ATOM 2353 C CA . LYS A 1 306 ? -7.249 -24.383 -19.587 1.00 91.31 306 LYS A CA 1
ATOM 2354 C C . LYS A 1 306 ? -8.016 -24.547 -18.262 1.00 91.31 306 LYS A C 1
ATOM 2356 O O . LYS A 1 306 ? -7.967 -23.645 -17.422 1.00 91.31 306 LYS A O 1
ATOM 2361 N N . PRO A 1 307 ? -8.699 -25.683 -18.019 1.00 94.06 307 PRO A N 1
ATOM 2362 C CA . PRO A 1 307 ? -9.292 -25.964 -16.713 1.00 94.06 307 PRO A CA 1
ATOM 2363 C C . PRO A 1 307 ? -8.285 -25.797 -15.566 1.00 94.06 307 PRO A C 1
ATOM 2365 O O . PRO A 1 307 ? -7.162 -26.294 -15.639 1.00 94.06 307 PRO A O 1
ATOM 2368 N N . GLY A 1 308 ? -8.695 -25.095 -14.508 1.00 94.69 308 GLY A N 1
ATOM 2369 C CA . GLY A 1 308 ? -7.852 -24.824 -13.338 1.00 94.69 308 GLY A CA 1
ATOM 2370 C C . GLY A 1 308 ? -6.875 -23.651 -13.484 1.00 94.69 308 GLY A C 1
ATOM 2371 O O . GLY A 1 308 ? -6.182 -23.346 -12.516 1.00 94.69 308 GLY A O 1
ATOM 2372 N N . THR A 1 309 ? -6.839 -22.960 -14.632 1.00 94.69 309 THR A N 1
ATOM 2373 C CA . THR A 1 309 ? -5.978 -21.784 -14.853 1.00 94.69 309 THR A CA 1
ATOM 2374 C C . THR A 1 309 ? -6.759 -20.552 -15.309 1.00 94.69 309 THR A C 1
ATOM 2376 O O . THR A 1 309 ? -7.920 -20.644 -15.732 1.00 94.69 309 THR A O 1
ATOM 2379 N N . VAL A 1 310 ? -6.134 -19.379 -15.191 1.00 92.31 310 VAL A N 1
ATOM 2380 C CA . VAL A 1 310 ? -6.729 -18.077 -15.528 1.00 92.31 310 VAL A CA 1
ATOM 2381 C C . VAL A 1 310 ? -5.657 -17.102 -16.033 1.00 92.31 310 VAL A C 1
ATOM 2383 O O . VAL A 1 310 ? -4.558 -17.066 -15.492 1.00 92.31 310 VAL A O 1
ATOM 2386 N N . LEU A 1 311 ? -5.967 -16.320 -17.072 1.00 88.69 311 LEU A N 1
ATOM 2387 C CA . LEU A 1 311 ? -5.113 -15.235 -17.573 1.00 88.69 311 LEU A CA 1
ATOM 2388 C C . LEU A 1 311 ? -5.442 -13.939 -16.827 1.00 88.69 311 LEU A C 1
ATOM 2390 O O . LEU A 1 311 ? -6.217 -13.109 -17.306 1.00 88.69 311 LEU A O 1
ATOM 2394 N N . THR A 1 312 ? -4.888 -13.805 -15.626 1.00 90.75 312 THR A N 1
ATOM 2395 C CA . THR A 1 312 ? -5.136 -12.664 -14.741 1.00 90.75 312 THR A CA 1
ATOM 2396 C C . THR A 1 312 ? -3.878 -12.198 -14.026 1.00 90.75 312 THR A C 1
ATOM 2398 O O . THR A 1 312 ? -2.964 -12.982 -13.766 1.00 90.75 312 THR A O 1
ATOM 2401 N N . GLY A 1 313 ? -3.909 -10.935 -13.611 1.00 93.50 313 GLY A N 1
ATOM 2402 C CA . GLY A 1 313 ? -2.982 -10.364 -12.651 1.00 93.50 313 GLY A CA 1
ATOM 2403 C C . GLY A 1 313 ? -3.404 -10.554 -11.191 1.00 93.50 313 GLY A C 1
ATOM 2404 O O . GLY A 1 313 ? -4.298 -11.343 -10.850 1.00 93.50 313 GLY A O 1
ATOM 2405 N N . GLN A 1 314 ? -2.761 -9.778 -10.329 1.00 96.38 314 GLN A N 1
ATOM 2406 C CA . GLN A 1 314 ? -3.038 -9.682 -8.902 1.00 96.38 314 GLN A CA 1
ATOM 2407 C C . GLN A 1 314 ? -3.825 -8.404 -8.600 1.00 96.38 314 GLN A C 1
ATOM 2409 O O . GLN A 1 314 ? -3.626 -7.375 -9.240 1.00 96.38 314 GLN A O 1
ATOM 2414 N N . LEU A 1 315 ? -4.748 -8.469 -7.641 1.00 97.50 315 LEU A N 1
ATOM 2415 C CA . LEU A 1 315 ? -5.580 -7.330 -7.257 1.00 97.50 315 LEU A CA 1
ATOM 2416 C C . LEU A 1 315 ? -4.886 -6.506 -6.171 1.00 97.50 315 LEU A C 1
ATOM 2418 O O . LEU A 1 315 ? -4.668 -7.012 -5.076 1.00 97.50 315 LEU A O 1
ATOM 2422 N N . ILE A 1 316 ? -4.631 -5.229 -6.423 1.00 97.88 316 ILE A N 1
ATOM 2423 C CA . ILE A 1 316 ? -4.141 -4.279 -5.424 1.00 97.88 316 ILE A CA 1
ATOM 2424 C C . ILE A 1 316 ? -5.321 -3.432 -4.944 1.00 97.88 316 ILE A C 1
ATOM 2426 O O . ILE A 1 316 ? -5.918 -2.688 -5.724 1.00 97.88 316 ILE A O 1
ATOM 2430 N N . ARG A 1 317 ? -5.700 -3.558 -3.669 1.00 98.19 317 ARG A N 1
ATOM 2431 C CA . ARG A 1 317 ? -6.680 -2.678 -3.014 1.00 98.19 317 ARG A CA 1
ATOM 2432 C C . ARG A 1 317 ? -5.928 -1.562 -2.316 1.00 98.19 317 ARG A C 1
ATOM 2434 O O . ARG A 1 317 ? -5.168 -1.833 -1.398 1.00 98.19 317 ARG A O 1
ATOM 2441 N N . MET A 1 318 ? -6.174 -0.331 -2.718 1.00 98.06 318 MET A N 1
ATOM 2442 C CA . MET A 1 318 ? -5.520 0.858 -2.193 1.00 98.06 318 MET A CA 1
ATOM 2443 C C . MET A 1 318 ? -6.524 1.680 -1.396 1.00 98.06 318 MET A C 1
ATOM 2445 O O . MET A 1 318 ? -7.654 1.913 -1.840 1.00 98.06 318 MET A O 1
ATOM 2449 N N . LEU A 1 319 ? -6.110 2.118 -0.216 1.00 97.06 319 LEU A N 1
ATOM 2450 C CA . LEU A 1 319 ? -6.884 2.957 0.682 1.00 97.06 319 LEU A CA 1
ATOM 2451 C C . LEU A 1 319 ? -5.982 4.064 1.226 1.00 97.06 319 LEU A C 1
ATOM 2453 O O . LEU A 1 319 ? -4.975 3.760 1.851 1.00 97.06 319 LEU A O 1
ATOM 2457 N N . ASN A 1 320 ? -6.383 5.325 1.072 1.00 97.12 320 ASN A N 1
ATOM 2458 C CA . ASN A 1 320 ? -5.721 6.448 1.729 1.00 97.12 320 ASN A CA 1
ATOM 2459 C C . ASN A 1 320 ? -6.514 6.882 2.968 1.00 97.12 320 ASN A C 1
ATOM 2461 O O . ASN A 1 320 ? -7.626 7.394 2.857 1.00 97.12 320 ASN A O 1
ATOM 2465 N N . VAL A 1 321 ? -5.957 6.677 4.159 1.00 96.12 321 VAL A N 1
ATOM 2466 C CA . VAL A 1 321 ? -6.528 7.165 5.432 1.00 96.12 321 VAL A CA 1
ATOM 2467 C C . VAL A 1 321 ? -5.868 8.456 5.921 1.00 96.12 321 VAL A C 1
ATOM 2469 O O . VAL A 1 321 ? -6.271 9.003 6.947 1.00 96.12 321 VAL A O 1
ATOM 2472 N N . GLY A 1 322 ? -4.873 8.945 5.191 1.00 92.31 322 GLY A N 1
ATOM 2473 C CA . GLY A 1 322 ? -4.136 10.160 5.473 1.00 92.31 322 GLY A CA 1
ATOM 2474 C C . GLY A 1 322 ? -4.892 11.453 5.157 1.00 92.31 322 GLY A C 1
ATOM 2475 O O . GLY A 1 322 ? -6.133 11.521 5.109 1.00 92.31 322 GLY A O 1
ATOM 2476 N N . ILE A 1 323 ? -4.111 12.512 4.990 1.00 89.00 323 ILE A N 1
ATOM 2477 C CA . ILE A 1 323 ? -4.547 13.863 4.611 1.00 89.00 323 ILE A CA 1
ATOM 2478 C C . ILE A 1 323 ? -3.822 14.388 3.369 1.00 89.00 323 ILE A C 1
ATOM 2480 O O . ILE A 1 323 ? -4.218 15.432 2.855 1.00 89.00 323 ILE A O 1
ATOM 2484 N N . VAL A 1 324 ? -2.822 13.660 2.867 1.00 87.81 324 VAL A N 1
ATOM 2485 C CA . VAL A 1 324 ? -2.091 13.983 1.636 1.00 87.81 324 VAL A CA 1
ATOM 2486 C C . VAL A 1 324 ? -2.678 13.241 0.435 1.00 87.81 324 VAL A C 1
ATOM 2488 O O . VAL A 1 324 ? -3.104 12.094 0.551 1.00 87.81 324 VAL A O 1
ATOM 2491 N N . ASP A 1 325 ? -2.690 13.893 -0.727 1.00 89.31 325 ASP A N 1
ATOM 2492 C CA . ASP A 1 325 ? -2.983 13.247 -2.008 1.00 89.31 325 ASP A CA 1
ATOM 2493 C C . ASP A 1 325 ? -1.778 12.411 -2.456 1.00 89.31 325 ASP A C 1
ATOM 2495 O O . ASP A 1 325 ? -0.668 12.929 -2.579 1.00 89.31 325 ASP A O 1
ATOM 2499 N N . HIS A 1 326 ? -1.990 11.130 -2.754 1.00 90.81 326 HIS A N 1
ATOM 2500 C CA . HIS A 1 326 ? -0.940 10.270 -3.301 1.00 90.81 326 HIS A CA 1
ATOM 2501 C C . HIS A 1 326 ? -1.066 10.105 -4.816 1.00 90.81 326 HIS A C 1
ATOM 2503 O O . HIS A 1 326 ? -2.161 10.159 -5.380 1.00 90.81 326 HIS A O 1
ATOM 2509 N N . GLN A 1 327 ? 0.066 9.853 -5.470 1.00 91.00 327 GLN A N 1
ATOM 2510 C CA . GLN A 1 327 ? 0.152 9.426 -6.867 1.00 91.00 327 GLN A CA 1
ATOM 2511 C C . GLN A 1 327 ? 1.042 8.189 -6.912 1.00 91.00 327 GLN A C 1
ATOM 2513 O O . GLN A 1 327 ? 2.255 8.309 -6.983 1.00 91.00 327 GLN A O 1
ATOM 2518 N N . LEU A 1 328 ? 0.467 7.001 -6.758 1.00 91.75 328 LEU A N 1
ATOM 2519 C CA . LEU A 1 328 ? 1.246 5.766 -6.671 1.00 91.75 328 LEU A CA 1
ATOM 2520 C C . LEU A 1 328 ? 1.734 5.377 -8.067 1.00 91.75 328 LEU A C 1
ATOM 2522 O O . LEU A 1 328 ? 0.919 5.036 -8.923 1.00 91.75 328 LEU A O 1
ATOM 2526 N N . HIS A 1 329 ? 3.037 5.462 -8.291 1.00 91.50 329 HIS A N 1
ATOM 2527 C CA . HIS A 1 329 ? 3.692 5.094 -9.536 1.00 91.50 329 HIS A CA 1
ATOM 2528 C C . HIS A 1 329 ? 4.204 3.659 -9.443 1.00 91.50 329 HIS A C 1
ATOM 2530 O O . HIS A 1 329 ? 4.867 3.305 -8.467 1.00 91.50 329 HIS A O 1
ATOM 2536 N N . PHE A 1 330 ? 3.863 2.834 -10.430 1.00 92.00 330 PHE A N 1
ATOM 2537 C CA . PHE A 1 330 ? 4.292 1.441 -10.519 1.00 92.00 330 PHE A CA 1
ATOM 2538 C C . PHE A 1 330 ? 5.289 1.313 -11.662 1.00 92.00 330 PHE A C 1
ATOM 2540 O O . PHE A 1 330 ? 4.928 1.516 -12.819 1.00 92.00 330 PHE A O 1
ATOM 2547 N N . HIS A 1 331 ? 6.519 0.927 -11.344 1.00 92.12 331 HIS A N 1
ATOM 2548 C CA . HIS A 1 331 ? 7.541 0.716 -12.361 1.00 92.12 331 HIS A CA 1
ATOM 2549 C C . HIS A 1 331 ? 7.344 -0.628 -13.053 1.00 92.12 331 HIS A C 1
ATOM 2551 O O . HIS A 1 331 ? 6.760 -1.547 -12.477 1.00 92.12 331 HIS A O 1
ATOM 2557 N N . GLY A 1 332 ? 7.848 -0.758 -14.280 1.00 90.19 332 GLY A N 1
ATOM 2558 C CA . GLY A 1 332 ? 7.893 -2.004 -15.053 1.00 90.19 332 GLY A CA 1
ATOM 2559 C C . GLY A 1 332 ? 6.547 -2.532 -15.552 1.00 90.19 332 GLY A C 1
ATOM 2560 O O . GLY A 1 332 ? 6.505 -3.152 -16.607 1.00 90.19 332 GLY A O 1
ATOM 2561 N N . ASN A 1 333 ? 5.456 -2.325 -14.814 1.00 89.62 333 ASN A N 1
ATOM 2562 C CA . ASN A 1 333 ? 4.083 -2.630 -15.196 1.00 89.62 333 ASN A CA 1
ATOM 2563 C C . ASN A 1 333 ? 3.186 -1.468 -14.739 1.00 89.62 333 ASN A C 1
ATOM 2565 O O . ASN A 1 333 ? 2.878 -1.342 -13.554 1.00 89.62 333 ASN A O 1
ATOM 2569 N N . HIS A 1 334 ? 2.666 -0.694 -15.678 1.00 88.69 334 HIS A N 1
ATOM 2570 C CA . HIS A 1 334 ? 1.468 0.106 -15.490 1.00 88.69 334 HIS A CA 1
ATOM 2571 C C . HIS A 1 334 ? 0.315 -0.781 -14.989 1.00 88.69 334 HIS A C 1
ATOM 2573 O O . HIS A 1 334 ? 0.208 -1.976 -15.303 1.00 88.69 334 HIS A O 1
ATOM 2579 N N . VAL A 1 335 ? -0.610 -0.181 -14.243 1.00 90.19 335 VAL A N 1
ATOM 2580 C CA . VAL A 1 335 ? -1.727 -0.905 -13.624 1.00 90.19 335 VAL A CA 1
ATOM 2581 C C . VAL A 1 335 ? -3.067 -0.531 -14.241 1.00 90.19 335 VAL A C 1
ATOM 2583 O O . VAL A 1 335 ? -3.234 0.522 -14.857 1.00 90.19 335 VAL A O 1
ATOM 2586 N N . TRP A 1 336 ? -4.060 -1.406 -14.058 1.00 88.44 336 TRP A N 1
ATOM 2587 C CA . TRP A 1 336 ? -5.433 -1.132 -14.479 1.00 88.44 336 TRP A CA 1
ATOM 2588 C C . TRP A 1 336 ? -6.318 -0.858 -13.289 1.00 88.44 336 TRP A C 1
ATOM 2590 O O . TRP A 1 336 ? -6.781 -1.803 -12.648 1.00 88.44 336 TRP A O 1
ATOM 2600 N N . SER A 1 337 ? -6.636 0.409 -13.052 1.00 89.38 337 SER A N 1
ATOM 2601 C CA . SER A 1 337 ? -7.720 0.772 -12.147 1.00 89.38 337 SER A CA 1
ATOM 2602 C C . SER A 1 337 ? -9.038 0.168 -12.654 1.00 89.38 337 SER A C 1
ATOM 2604 O O . SER A 1 337 ? -9.414 0.301 -13.818 1.00 89.38 337 SER A O 1
ATOM 2606 N N . VAL A 1 338 ? -9.739 -0.568 -11.790 1.00 88.25 338 VAL A N 1
ATOM 2607 C CA . VAL A 1 338 ? -10.988 -1.282 -12.129 1.00 88.25 338 VAL A CA 1
ATOM 2608 C C . VAL A 1 338 ? -12.179 -0.812 -11.303 1.00 88.25 338 VAL A C 1
ATOM 2610 O O . VAL A 1 338 ? -13.327 -1.008 -11.708 1.00 88.25 338 VAL A O 1
ATOM 2613 N N . ARG A 1 339 ? -11.926 -0.181 -10.157 1.00 90.75 339 ARG A N 1
ATOM 2614 C CA . ARG A 1 339 ? -12.955 0.346 -9.264 1.00 90.75 339 ARG A CA 1
ATOM 2615 C C . ARG A 1 339 ? -12.398 1.513 -8.457 1.00 90.75 339 ARG A C 1
ATOM 2617 O O . ARG A 1 339 ? -11.235 1.501 -8.067 1.00 90.75 339 ARG A O 1
ATOM 2624 N N . ALA A 1 340 ? -13.252 2.495 -8.181 1.00 92.62 340 ALA A N 1
ATOM 2625 C CA . ALA A 1 340 ? -12.970 3.564 -7.231 1.00 92.62 340 ALA A CA 1
ATOM 2626 C C . ALA A 1 340 ? -14.179 3.805 -6.331 1.00 92.62 340 ALA A C 1
ATOM 2628 O O . ALA A 1 340 ? -15.314 3.927 -6.794 1.00 92.62 340 ALA A O 1
ATOM 2629 N N . ASN A 1 341 ? -13.950 3.870 -5.021 1.00 93.56 341 ASN A N 1
ATOM 2630 C CA . ASN A 1 341 ? -14.973 4.129 -4.013 1.00 93.56 341 ASN A CA 1
ATOM 2631 C C . ASN A 1 341 ? -16.213 3.233 -4.167 1.00 93.56 341 ASN A C 1
ATOM 2633 O O . ASN A 1 341 ? -17.339 3.705 -3.998 1.00 93.56 341 ASN A O 1
ATOM 2637 N N . GLY A 1 342 ? -16.029 1.953 -4.497 1.00 90.50 342 GLY A N 1
ATOM 2638 C CA . GLY A 1 342 ? -17.131 1.006 -4.701 1.00 90.50 342 GLY A CA 1
ATOM 2639 C C . GLY A 1 342 ? -17.866 1.132 -6.042 1.00 90.50 342 GLY A C 1
ATOM 2640 O O . GLY A 1 342 ? -18.811 0.379 -6.269 1.00 90.50 342 GLY A O 1
ATOM 2641 N N . PHE A 1 343 ? -17.458 2.047 -6.923 1.00 88.69 343 PHE A N 1
ATOM 2642 C CA . PHE A 1 343 ? -17.987 2.168 -8.279 1.00 88.69 343 PHE A CA 1
ATOM 2643 C C . PHE A 1 343 ? -17.060 1.478 -9.274 1.00 88.69 343 PHE A C 1
ATOM 2645 O O . PHE A 1 343 ? -15.895 1.849 -9.407 1.00 88.69 343 PHE A O 1
ATOM 2652 N N . ASP A 1 344 ? -17.592 0.472 -9.965 1.00 86.94 344 ASP A N 1
ATOM 2653 C CA . ASP A 1 344 ? -16.884 -0.215 -11.042 1.00 86.94 344 ASP A CA 1
ATOM 2654 C C . ASP A 1 344 ? -16.672 0.721 -12.224 1.00 86.94 344 ASP A C 1
ATOM 2656 O O . ASP A 1 344 ? -17.615 1.358 -12.707 1.00 86.94 344 ASP A O 1
ATOM 2660 N N . PHE A 1 345 ? -15.447 0.752 -12.735 1.00 81.25 345 PHE A N 1
ATOM 2661 C CA . PHE A 1 345 ? -15.173 1.459 -13.968 1.00 81.25 345 PHE A CA 1
ATOM 2662 C C . PHE A 1 345 ? -15.684 0.654 -15.170 1.00 81.25 345 PHE A C 1
ATOM 2664 O O . PHE A 1 345 ? -15.429 -0.552 -15.283 1.00 81.25 345 PHE A O 1
ATOM 2671 N N . PRO A 1 346 ? -16.453 1.278 -16.083 1.00 69.94 346 PRO A N 1
ATOM 2672 C CA . PRO A 1 346 ? -17.019 0.567 -17.215 1.00 69.94 346 PRO A CA 1
ATOM 2673 C C . PRO A 1 346 ? -15.904 0.139 -18.173 1.00 69.94 346 PRO A C 1
ATOM 2675 O O . PRO A 1 346 ? -15.136 0.959 -18.651 1.00 69.94 346 PRO A O 1
ATOM 2678 N N . ARG A 1 347 ? -15.865 -1.146 -18.539 1.00 67.69 347 ARG A N 1
ATOM 2679 C CA . ARG A 1 347 ? -14.888 -1.674 -19.516 1.00 67.69 347 ARG A CA 1
ATOM 2680 C C . ARG A 1 347 ? -15.382 -1.617 -20.972 1.00 67.69 347 ARG A C 1
ATOM 2682 O O . ARG A 1 347 ? -14.709 -2.100 -21.871 1.00 67.69 347 ARG A O 1
ATOM 2689 N N . LYS A 1 348 ? -16.563 -1.032 -21.223 1.00 60.00 348 LYS A N 1
ATOM 2690 C CA . LYS A 1 348 ? -17.226 -1.015 -22.547 1.00 60.00 348 LYS A CA 1
ATOM 2691 C C . LYS A 1 348 ? -16.548 -0.107 -23.584 1.00 60.00 348 LYS A C 1
ATOM 2693 O O . LYS A 1 348 ? -16.818 -0.274 -24.766 1.00 60.00 348 LYS A O 1
ATOM 2698 N N . GLY A 1 349 ? -15.729 0.857 -23.153 1.00 53.97 349 GLY A N 1
ATOM 2699 C CA . GLY A 1 349 ? -15.005 1.777 -24.039 1.00 53.97 349 GLY A CA 1
ATOM 2700 C C . GLY A 1 349 ? -13.621 1.284 -24.471 1.00 53.97 349 GLY A C 1
ATOM 2701 O O . GLY A 1 349 ? -13.010 1.906 -25.337 1.00 53.97 349 GLY A O 1
ATOM 2702 N N . GLY A 1 350 ? -13.134 0.184 -23.882 1.00 61.34 350 GLY A N 1
ATOM 2703 C CA . GLY A 1 350 ? -11.859 -0.417 -24.254 1.00 61.34 350 GLY A CA 1
ATOM 2704 C C . GLY A 1 350 ? -11.933 -1.023 -25.653 1.00 61.34 350 GLY A C 1
ATOM 2705 O O . GLY A 1 350 ? -12.798 -1.862 -25.904 1.00 61.34 350 GLY A O 1
ATOM 2706 N N . ARG A 1 351 ? -11.047 -0.622 -26.567 1.00 54.06 351 ARG A N 1
ATOM 2707 C CA . ARG A 1 351 ? -10.991 -1.176 -27.929 1.00 54.06 351 ARG A CA 1
ATOM 2708 C C . ARG A 1 351 ? -9.581 -1.621 -28.275 1.00 54.06 351 ARG A C 1
ATOM 2710 O O . ARG A 1 351 ? -8.623 -0.954 -27.912 1.00 54.06 351 ARG A O 1
ATOM 2717 N N . VAL A 1 352 ? -9.472 -2.724 -29.007 1.00 52.94 352 VAL A N 1
ATOM 2718 C CA . VAL A 1 352 ? -8.265 -3.016 -29.784 1.00 52.94 352 VAL A CA 1
ATOM 2719 C C . VAL A 1 352 ? -8.395 -2.189 -31.059 1.00 52.94 352 VAL A C 1
ATOM 2721 O O . VAL A 1 352 ? -9.385 -2.324 -31.780 1.00 52.94 352 VAL A O 1
ATOM 2724 N N . MET A 1 353 ? -7.479 -1.253 -31.267 1.00 53.56 353 MET A N 1
ATOM 2725 C CA . MET A 1 353 ? -7.366 -0.475 -32.491 1.00 53.56 353 MET A CA 1
ATOM 2726 C C . MET A 1 353 ? -6.985 -1.403 -33.657 1.00 53.56 353 MET A C 1
ATOM 2728 O O . MET A 1 353 ? -6.589 -2.550 -33.455 1.00 53.56 353 MET A O 1
ATOM 2732 N N . ALA A 1 354 ? -7.176 -0.946 -34.895 1.00 49.78 354 ALA A N 1
ATOM 2733 C CA . ALA A 1 354 ? -6.981 -1.784 -36.084 1.00 49.78 354 ALA A CA 1
ATOM 2734 C C . ALA A 1 354 ? -5.527 -2.269 -36.271 1.00 49.78 354 ALA A C 1
ATOM 2736 O O . ALA A 1 354 ? -5.299 -3.245 -36.976 1.00 49.78 354 ALA A O 1
ATOM 2737 N N . ASP A 1 355 ? -4.576 -1.596 -35.628 1.00 56.88 355 ASP A N 1
ATOM 2738 C CA . ASP A 1 355 ? -3.145 -1.902 -35.579 1.00 56.88 355 ASP A CA 1
ATOM 2739 C C . ASP A 1 355 ? -2.757 -2.862 -34.437 1.00 56.88 355 ASP A C 1
ATOM 2741 O O . ASP A 1 355 ? -1.606 -3.270 -34.350 1.00 56.88 355 ASP A O 1
ATOM 2745 N N . GLY A 1 356 ? -3.711 -3.268 -33.590 1.00 47.19 356 GLY A N 1
ATOM 2746 C CA . GLY A 1 356 ? -3.477 -4.174 -32.465 1.00 47.19 356 GLY A CA 1
ATOM 2747 C C . GLY A 1 356 ? -3.322 -3.483 -31.109 1.00 47.19 356 GLY A C 1
ATOM 2748 O O . GLY A 1 356 ? -3.403 -4.167 -30.086 1.00 47.19 356 GLY A O 1
ATOM 2749 N N . HIS A 1 357 ? -3.209 -2.151 -31.059 1.00 47.31 357 HIS A N 1
ATOM 2750 C CA . HIS A 1 357 ? -3.056 -1.427 -29.796 1.00 47.31 357 HIS A CA 1
ATOM 2751 C C . HIS A 1 357 ? -4.330 -1.438 -28.969 1.00 47.31 357 HIS A C 1
ATOM 2753 O O . HIS A 1 357 ? -5.426 -1.161 -29.459 1.00 47.31 357 HIS A O 1
ATOM 2759 N N . VAL A 1 358 ? -4.212 -1.727 -27.675 1.00 52.28 358 VAL A N 1
ATOM 2760 C CA . VAL A 1 358 ? -5.374 -1.757 -26.789 1.00 52.28 358 VAL A CA 1
ATOM 2761 C C . VAL A 1 358 ? -5.570 -0.382 -26.154 1.00 52.28 358 VAL A C 1
ATOM 2763 O O . VAL A 1 358 ? -4.925 -0.028 -25.176 1.00 52.28 358 VAL A O 1
ATOM 2766 N N . ALA A 1 359 ? -6.519 0.391 -26.674 1.00 54.28 359 ALA A N 1
ATOM 2767 C CA . ALA A 1 359 ? -6.987 1.612 -26.034 1.00 54.28 359 ALA A CA 1
ATOM 2768 C C . ALA A 1 359 ? -7.914 1.238 -24.878 1.00 54.28 359 ALA A C 1
ATOM 2770 O O . ALA A 1 359 ? -9.128 1.107 -25.059 1.00 54.28 359 ALA A O 1
ATOM 2771 N N . LEU A 1 360 ? -7.342 1.001 -23.701 1.00 57.97 360 LEU A N 1
ATOM 2772 C CA . LEU A 1 360 ? -8.093 0.670 -22.495 1.00 57.97 360 LEU A CA 1
ATOM 2773 C C . LEU A 1 360 ? -8.346 1.939 -21.704 1.00 57.97 360 LEU A C 1
ATOM 2775 O O . LEU A 1 360 ? -7.425 2.683 -21.384 1.00 57.97 360 LEU A O 1
ATOM 2779 N N . GLN A 1 361 ? -9.606 2.163 -21.337 1.00 56.78 361 GLN A N 1
ATOM 2780 C CA . GLN A 1 361 ? -9.894 3.056 -20.225 1.00 56.78 361 GLN A CA 1
ATOM 2781 C C . GLN A 1 361 ? -9.096 2.557 -19.008 1.00 56.78 361 GLN A C 1
ATOM 2783 O O . GLN A 1 361 ? -9.356 1.451 -18.529 1.00 56.78 361 GLN A O 1
ATOM 2788 N N . GLN A 1 362 ? -8.155 3.397 -18.556 1.00 65.69 362 GLN A N 1
ATOM 2789 C CA . GLN A 1 362 ? -7.390 3.302 -17.304 1.00 65.69 362 GLN A CA 1
ATOM 2790 C C . GLN A 1 362 ? -6.232 2.303 -17.314 1.00 65.69 362 GLN A C 1
ATOM 2792 O O . GLN A 1 362 ? -6.175 1.410 -16.476 1.00 65.69 362 GLN A O 1
ATOM 2797 N N . TRP A 1 363 ? -5.329 2.448 -18.281 1.00 75.62 363 TRP A N 1
ATOM 2798 C CA . TRP A 1 363 ? -3.937 2.036 -18.119 1.00 75.62 363 TRP A CA 1
ATOM 2799 C C . TRP A 1 363 ? -3.203 3.225 -17.494 1.00 75.62 363 TRP A C 1
ATOM 2801 O O . TRP A 1 363 ? -3.175 4.299 -18.096 1.00 75.62 363 TRP A O 1
ATOM 2811 N N . GLU A 1 364 ? -2.775 3.089 -16.242 1.00 82.75 364 GLU A N 1
ATOM 2812 C CA . GLU A 1 364 ? -2.308 4.207 -15.421 1.00 82.75 364 GLU A CA 1
ATOM 2813 C C . GLU A 1 364 ? -0.834 4.009 -15.051 1.00 82.75 364 GLU A C 1
ATOM 2815 O O . GLU A 1 364 ? -0.489 3.035 -14.380 1.00 82.75 364 GLU A O 1
ATOM 2820 N N . ASP A 1 365 ? 0.005 4.958 -15.476 1.00 84.62 365 ASP A N 1
ATOM 2821 C CA . ASP A 1 365 ? 1.391 5.126 -15.012 1.00 84.62 365 ASP A CA 1
ATOM 2822 C C . ASP A 1 365 ? 1.428 5.522 -13.531 1.00 84.62 365 ASP A C 1
ATOM 2824 O O . ASP A 1 365 ? 2.205 4.993 -12.737 1.00 84.62 365 ASP A O 1
ATOM 2828 N N . THR A 1 366 ? 0.501 6.398 -13.133 1.00 89.69 366 THR A N 1
ATOM 2829 C CA . THR A 1 366 ? 0.288 6.801 -11.744 1.00 89.69 366 THR A CA 1
ATOM 2830 C C . THR A 1 366 ? -1.171 6.631 -11.337 1.00 89.69 366 THR A C 1
ATOM 2832 O O . THR A 1 366 ? -2.098 7.070 -12.022 1.00 89.69 366 THR A O 1
ATOM 2835 N N . VAL A 1 367 ? -1.395 6.028 -10.170 1.00 91.81 367 VAL A N 1
ATOM 2836 C CA . VAL A 1 367 ? -2.718 5.905 -9.556 1.00 91.81 367 VAL A CA 1
ATOM 2837 C C . VAL A 1 367 ? -2.897 7.021 -8.536 1.00 91.81 367 VAL A C 1
ATOM 2839 O O . VAL A 1 367 ? -2.314 6.993 -7.451 1.00 91.81 367 VAL A O 1
ATOM 2842 N N . SER A 1 368 ? -3.743 8.003 -8.853 1.00 92.06 368 SER A N 1
ATOM 2843 C CA . SER A 1 368 ? -4.103 9.046 -7.884 1.00 92.06 368 SER A CA 1
ATOM 2844 C C . SER A 1 368 ? -4.906 8.458 -6.720 1.00 92.06 368 SER A C 1
ATOM 2846 O O . SER A 1 368 ? -5.778 7.615 -6.943 1.00 92.06 368 SER A O 1
ATOM 2848 N N . LEU A 1 369 ? -4.676 8.922 -5.497 1.00 93.25 369 LEU A N 1
ATOM 2849 C CA . LEU A 1 369 ? -5.413 8.466 -4.323 1.00 93.25 369 LEU A CA 1
ATOM 2850 C C . LEU A 1 369 ? -5.581 9.611 -3.315 1.00 93.25 369 LEU A C 1
ATOM 2852 O O . LEU A 1 369 ? -4.683 9.897 -2.523 1.00 93.25 369 LEU A O 1
ATOM 2856 N N . MET A 1 370 ? -6.741 10.265 -3.350 1.00 94.12 370 MET A N 1
ATOM 2857 C CA . MET A 1 370 ? -7.090 11.372 -2.447 1.00 94.12 370 MET A CA 1
ATOM 2858 C C . MET A 1 370 ? -7.378 10.882 -1.013 1.00 94.12 370 MET A C 1
ATOM 2860 O O . MET A 1 370 ? -7.703 9.706 -0.826 1.00 94.12 370 MET A O 1
ATOM 2864 N N . PRO A 1 371 ? -7.340 11.750 0.017 1.00 93.88 371 PRO A N 1
ATOM 2865 C CA . PRO A 1 371 ? -7.757 11.405 1.371 1.00 93.88 371 PRO A CA 1
ATOM 2866 C C . PRO A 1 371 ? -9.127 10.720 1.417 1.00 93.88 371 PRO A C 1
ATOM 2868 O O . PRO A 1 371 ? -10.113 11.223 0.877 1.00 93.88 371 PRO A O 1
ATOM 2871 N N . LEU A 1 372 ? -9.194 9.576 2.105 1.00 95.81 372 LEU A N 1
ATOM 2872 C CA . LEU A 1 372 ? -10.359 8.682 2.219 1.00 95.81 372 LEU A CA 1
ATOM 2873 C C . LEU A 1 372 ? -10.807 8.013 0.908 1.00 95.81 372 LEU A C 1
ATOM 2875 O O . LEU A 1 372 ? -11.813 7.289 0.890 1.00 95.81 372 LEU A O 1
ATOM 2879 N N . GLU A 1 373 ? -10.070 8.203 -0.186 1.00 96.50 373 GLU A N 1
ATOM 2880 C CA . GLU A 1 373 ? -10.307 7.484 -1.427 1.00 96.50 373 GLU A CA 1
ATOM 2881 C C . GLU A 1 373 ? -9.893 6.017 -1.293 1.00 96.50 373 GLU A C 1
ATOM 2883 O O . GLU A 1 373 ? -8.917 5.652 -0.632 1.00 96.50 373 GLU A O 1
ATOM 2888 N N . ARG A 1 374 ? -10.670 5.159 -1.956 1.00 96.31 374 ARG A N 1
ATOM 2889 C CA . ARG A 1 374 ? -10.326 3.758 -2.179 1.00 96.31 374 ARG A CA 1
ATOM 2890 C C . ARG A 1 374 ? -10.286 3.500 -3.667 1.00 96.31 374 ARG A C 1
ATOM 2892 O O . ARG A 1 374 ? -11.247 3.851 -4.357 1.00 96.31 374 ARG A O 1
ATOM 2899 N N . LYS A 1 375 ? -9.253 2.816 -4.131 1.00 95.94 375 LYS A N 1
ATOM 2900 C CA . LYS A 1 375 ? -9.169 2.316 -5.500 1.00 95.94 375 LYS A CA 1
ATOM 2901 C C . LYS A 1 375 ? -8.754 0.861 -5.500 1.00 95.94 375 LYS A C 1
ATOM 2903 O O . LYS A 1 375 ? -8.060 0.394 -4.605 1.00 95.94 375 LYS A O 1
ATOM 2908 N N . GLU A 1 376 ? -9.179 0.139 -6.517 1.00 95.31 376 GLU A N 1
ATOM 2909 C CA . GLU A 1 376 ? -8.715 -1.210 -6.773 1.00 95.31 376 GLU A CA 1
ATOM 2910 C C . GLU A 1 376 ? -8.151 -1.284 -8.185 1.00 95.31 376 GLU A C 1
ATOM 2912 O O . GLU A 1 376 ? -8.817 -0.861 -9.135 1.00 95.31 376 GLU A O 1
ATOM 2917 N N . ALA A 1 377 ? -6.950 -1.845 -8.314 1.00 94.31 377 ALA A N 1
ATOM 2918 C CA . ALA A 1 377 ? -6.263 -2.010 -9.586 1.00 94.31 377 ALA A CA 1
ATOM 2919 C C . ALA A 1 377 ? -5.768 -3.446 -9.790 1.00 94.31 377 ALA A C 1
ATOM 2921 O O . ALA A 1 377 ? -5.573 -4.191 -8.830 1.00 94.31 377 ALA A O 1
ATOM 2922 N N . ILE A 1 378 ? -5.582 -3.846 -11.045 1.00 93.75 378 ILE A N 1
ATOM 2923 C CA . ILE A 1 378 ? -4.952 -5.117 -11.409 1.00 93.75 378 ILE A CA 1
ATOM 2924 C C . ILE A 1 378 ? -3.502 -4.851 -11.814 1.00 93.75 378 ILE A C 1
ATOM 2926 O O . ILE A 1 378 ? -3.268 -4.139 -12.790 1.00 93.75 378 ILE A O 1
ATOM 2930 N N . LEU A 1 379 ? -2.565 -5.468 -11.089 1.00 94.50 379 LEU A N 1
ATOM 2931 C CA . LEU A 1 379 ? -1.166 -5.608 -11.485 1.00 94.50 379 LEU A CA 1
ATOM 2932 C C . LEU A 1 379 ? -1.042 -6.868 -12.364 1.00 94.50 379 LEU A C 1
ATOM 2934 O O . LEU A 1 379 ? -1.218 -7.979 -11.856 1.00 94.50 379 LEU A O 1
ATOM 2938 N N . PRO A 1 380 ? -0.808 -6.738 -13.676 1.00 91.75 380 PRO A N 1
ATOM 2939 C CA . PRO A 1 380 ? -0.853 -7.848 -14.641 1.00 91.75 380 PRO A CA 1
ATOM 2940 C C . PRO A 1 380 ? 0.237 -8.918 -14.489 1.00 91.75 380 PRO A C 1
ATOM 2942 O O . PRO A 1 380 ? -0.017 -10.043 -14.922 1.00 91.75 380 PRO A O 1
ATOM 2945 N N . 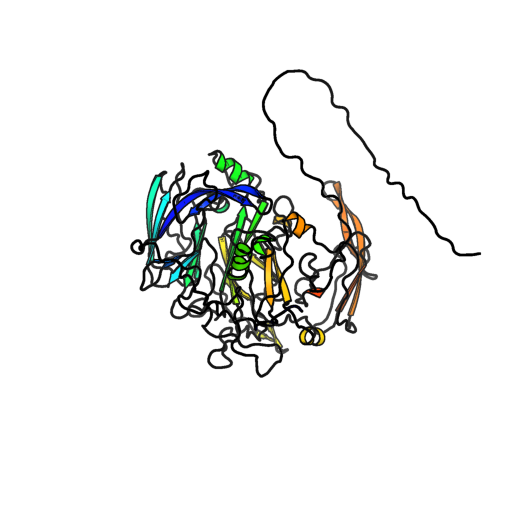MET A 1 381 ? 1.403 -8.598 -13.910 1.00 93.25 381 MET A N 1
ATOM 2946 C CA . MET A 1 381 ? 2.571 -9.490 -13.822 1.00 93.25 381 MET A CA 1
ATOM 2947 C C . MET A 1 381 ? 3.057 -9.991 -15.196 1.00 93.25 381 MET A C 1
ATOM 2949 O O . MET A 1 381 ? 3.295 -11.188 -15.384 1.00 93.25 381 MET A O 1
ATOM 2953 N N . PHE A 1 382 ? 3.142 -9.101 -16.185 1.00 90.38 382 PHE A N 1
ATOM 2954 C CA . PHE A 1 382 ? 3.604 -9.439 -17.537 1.00 90.38 382 PHE A CA 1
ATOM 2955 C C . PHE A 1 382 ? 5.047 -8.980 -17.751 1.00 90.38 382 PHE A C 1
ATOM 2957 O O . PHE A 1 382 ? 5.554 -8.140 -17.009 1.00 90.38 382 PHE A O 1
ATOM 2964 N N . ARG A 1 383 ? 5.706 -9.545 -18.770 1.00 91.31 383 ARG A N 1
ATOM 2965 C CA . ARG A 1 383 ? 6.979 -9.021 -19.274 1.00 91.31 383 ARG A CA 1
ATOM 2966 C C . ARG A 1 383 ? 6.792 -7.530 -19.604 1.00 91.31 383 ARG A C 1
ATOM 2968 O O . ARG A 1 383 ? 5.920 -7.253 -20.426 1.00 91.31 383 ARG A O 1
ATOM 2975 N N . PRO A 1 384 ? 7.582 -6.619 -19.019 1.00 91.25 384 PRO A N 1
ATOM 2976 C CA . PRO A 1 384 ? 7.537 -5.204 -19.372 1.00 91.25 384 PRO A CA 1
ATOM 2977 C C . PRO A 1 384 ? 7.671 -5.022 -20.897 1.00 91.25 384 PRO A C 1
ATOM 2979 O O . PRO A 1 384 ? 8.546 -5.651 -21.500 1.00 91.25 384 PRO A O 1
ATOM 2982 N N . PRO A 1 385 ? 6.790 -4.251 -21.550 1.00 86.50 385 PRO A N 1
ATOM 2983 C CA . PRO A 1 385 ? 6.678 -4.220 -23.006 1.00 86.50 385 PRO A CA 1
ATOM 2984 C C . PRO A 1 385 ? 7.877 -3.572 -23.701 1.00 86.50 385 PRO A C 1
ATOM 2986 O O . PRO A 1 385 ? 8.162 -3.943 -24.836 1.00 86.50 385 PRO A O 1
ATOM 2989 N N . ASP A 1 386 ? 8.613 -2.684 -23.026 1.00 88.94 386 ASP A N 1
ATOM 2990 C CA . ASP A 1 386 ? 9.792 -2.018 -23.598 1.00 88.94 386 ASP A CA 1
ATOM 2991 C C . ASP A 1 386 ? 11.088 -2.831 -23.425 1.00 88.94 386 ASP A C 1
ATOM 2993 O O . ASP A 1 386 ? 12.177 -2.415 -23.825 1.00 88.94 386 ASP A O 1
ATOM 2997 N N . VAL A 1 387 ? 10.991 -4.034 -22.856 1.00 88.81 387 VAL A N 1
ATOM 2998 C CA . VAL A 1 387 ? 12.105 -4.980 -22.767 1.00 88.81 387 VAL A CA 1
ATOM 2999 C C . VAL A 1 387 ? 12.250 -5.724 -24.082 1.00 88.81 387 VAL A C 1
ATOM 3001 O O . VAL A 1 387 ? 11.326 -6.410 -24.510 1.00 88.81 387 VAL A O 1
ATOM 3004 N N . ILE A 1 388 ? 13.441 -5.687 -24.680 1.00 86.69 388 ILE A N 1
ATOM 3005 C CA . ILE A 1 388 ? 13.768 -6.437 -25.903 1.00 86.69 388 ILE A CA 1
ATOM 3006 C C . ILE A 1 388 ? 13.948 -7.946 -25.654 1.00 86.69 388 ILE A C 1
ATOM 3008 O O . ILE A 1 388 ? 14.327 -8.367 -24.558 1.00 86.69 388 ILE A O 1
ATOM 3012 N N . ASP A 1 389 ? 13.749 -8.764 -26.695 1.00 87.25 389 ASP A N 1
ATOM 3013 C CA . ASP A 1 389 ? 13.786 -10.236 -26.592 1.00 87.25 389 ASP A CA 1
ATOM 3014 C C . ASP A 1 389 ? 15.114 -10.753 -26.047 1.00 87.25 389 ASP A C 1
ATOM 3016 O O . ASP A 1 389 ? 15.125 -11.534 -25.106 1.00 87.25 389 ASP A O 1
ATOM 3020 N N . ALA A 1 390 ? 16.244 -10.240 -26.541 1.00 87.12 390 ALA A N 1
ATOM 3021 C CA . ALA A 1 390 ? 17.562 -10.670 -26.075 1.00 87.12 390 ALA A CA 1
ATOM 3022 C C . ALA A 1 390 ? 17.754 -10.484 -24.557 1.00 87.12 390 ALA A C 1
ATOM 3024 O O . ALA A 1 390 ? 18.411 -11.299 -23.911 1.00 87.12 390 ALA A O 1
ATOM 3025 N N . VAL A 1 391 ? 17.176 -9.422 -23.984 1.00 89.44 391 VAL A N 1
ATOM 3026 C CA . VAL A 1 391 ? 17.235 -9.142 -22.545 1.00 89.44 391 VAL A CA 1
ATOM 3027 C C . VAL A 1 391 ? 16.296 -10.067 -21.775 1.00 89.44 391 VAL A C 1
ATOM 3029 O O . VAL A 1 391 ? 16.684 -10.614 -20.741 1.00 89.44 391 VAL A O 1
ATOM 3032 N N . TRP A 1 392 ? 15.081 -10.261 -22.287 1.00 90.69 392 TRP A N 1
ATOM 3033 C CA . TRP A 1 392 ? 14.102 -11.171 -21.704 1.00 90.69 392 TRP A CA 1
ATOM 3034 C C . TRP A 1 392 ? 14.597 -12.621 -21.695 1.00 90.69 392 TRP A C 1
ATOM 3036 O O . TRP A 1 392 ? 14.603 -13.272 -20.653 1.00 90.69 392 TRP A O 1
ATOM 3046 N N . ASP A 1 393 ? 15.107 -13.101 -22.823 1.00 89.19 393 ASP A N 1
ATOM 3047 C CA . ASP A 1 393 ? 15.605 -14.464 -23.006 1.00 89.19 393 ASP A CA 1
ATOM 3048 C C . ASP A 1 393 ? 16.874 -14.735 -22.188 1.00 89.19 393 ASP A C 1
ATOM 3050 O O . ASP A 1 393 ? 17.193 -15.887 -21.871 1.00 89.19 393 ASP A O 1
ATOM 3054 N N . ALA A 1 394 ? 17.607 -13.682 -21.812 1.00 88.44 394 ALA A N 1
ATOM 3055 C CA . ALA A 1 394 ? 18.768 -13.752 -20.930 1.00 88.44 394 ALA A CA 1
ATOM 3056 C C . ALA A 1 394 ? 18.415 -13.652 -19.437 1.00 88.44 394 ALA A C 1
ATOM 3058 O O . ALA A 1 394 ? 19.286 -13.879 -18.597 1.00 88.44 394 ALA A O 1
ATOM 3059 N N . ARG A 1 395 ? 17.161 -13.352 -19.079 1.00 89.88 395 ARG A N 1
ATOM 3060 C CA . ARG A 1 395 ? 16.716 -13.233 -17.687 1.00 89.88 395 ARG A CA 1
ATOM 3061 C C . ARG A 1 395 ? 16.854 -14.564 -16.944 1.00 89.88 395 ARG A C 1
ATOM 3063 O O . ARG A 1 395 ? 16.335 -15.590 -17.388 1.00 89.88 395 ARG A O 1
ATOM 3070 N N . ARG A 1 396 ? 17.550 -14.564 -15.806 1.00 87.44 396 ARG A N 1
ATOM 3071 C CA . ARG A 1 396 ? 17.736 -15.755 -14.947 1.00 87.44 396 ARG A CA 1
ATOM 3072 C C . ARG A 1 396 ? 17.330 -15.541 -13.488 1.00 87.44 396 ARG A C 1
ATOM 3074 O O . ARG A 1 396 ? 17.240 -16.516 -12.757 1.00 87.44 396 ARG A O 1
ATOM 3081 N N . GLU A 1 397 ? 17.061 -14.300 -13.108 1.00 90.25 397 GLU A N 1
ATOM 3082 C CA . GLU A 1 397 ? 16.840 -13.849 -11.732 1.00 90.25 397 GLU A CA 1
ATOM 3083 C C . GLU A 1 397 ? 15.552 -13.034 -11.620 1.00 90.25 397 GLU A C 1
ATOM 3085 O O . GLU A 1 397 ? 14.957 -12.626 -12.634 1.00 90.25 397 GLU A O 1
ATOM 3090 N N . ASP A 1 398 ? 15.099 -12.813 -10.391 1.00 93.31 398 ASP A N 1
ATOM 3091 C CA . ASP A 1 398 ? 13.930 -11.993 -10.129 1.00 93.31 398 ASP A CA 1
ATOM 3092 C C . ASP A 1 398 ? 14.150 -10.564 -10.630 1.00 93.31 398 ASP A C 1
ATOM 3094 O O . ASP A 1 398 ? 15.208 -9.963 -10.462 1.00 93.31 398 ASP A O 1
ATOM 3098 N N . TRP A 1 399 ? 13.129 -10.004 -11.272 1.00 93.25 399 TRP A N 1
ATOM 3099 C CA . TRP A 1 399 ? 13.129 -8.586 -11.612 1.00 93.25 399 TRP A CA 1
ATOM 3100 C C . TRP A 1 399 ? 12.260 -7.847 -10.621 1.00 93.25 399 TRP A C 1
ATOM 3102 O O . TRP A 1 399 ? 11.079 -8.161 -10.465 1.00 93.25 399 TRP A O 1
ATOM 3112 N N . LYS A 1 400 ? 12.865 -6.870 -9.954 1.00 91.31 400 LYS A N 1
ATOM 3113 C CA . LYS A 1 400 ? 12.220 -6.053 -8.938 1.00 91.31 400 LYS A CA 1
ATOM 3114 C C . LYS A 1 400 ? 11.991 -4.653 -9.457 1.00 91.31 400 LYS A C 1
ATOM 3116 O O . LYS A 1 400 ? 12.889 -4.046 -10.033 1.00 91.31 400 LYS A O 1
ATOM 3121 N N . TYR A 1 401 ? 10.795 -4.155 -9.206 1.00 92.19 401 TYR A N 1
ATOM 3122 C CA . TYR A 1 401 ? 10.342 -2.857 -9.658 1.00 92.19 401 TYR A CA 1
ATOM 3123 C C . TYR A 1 401 ? 9.796 -2.079 -8.471 1.00 92.19 401 TYR A C 1
ATOM 3125 O O . TYR A 1 401 ? 8.935 -2.600 -7.756 1.00 92.19 401 TYR A O 1
ATOM 3133 N N . PRO A 1 402 ? 10.274 -0.853 -8.227 1.00 90.38 402 PRO A N 1
ATOM 3134 C CA . PRO A 1 402 ? 9.735 -0.048 -7.147 1.00 90.38 402 PRO A CA 1
ATOM 3135 C C . PRO A 1 402 ? 8.272 0.335 -7.415 1.00 90.38 402 PRO A C 1
ATOM 3137 O O . PRO A 1 402 ? 7.786 0.392 -8.547 1.00 90.38 402 PRO A O 1
ATOM 3140 N N . MET A 1 403 ? 7.568 0.624 -6.330 1.00 91.38 403 MET A N 1
ATOM 3141 C CA . MET A 1 403 ? 6.319 1.367 -6.330 1.00 91.38 403 MET A CA 1
ATOM 3142 C C . MET A 1 403 ? 6.439 2.476 -5.296 1.00 91.38 403 MET A C 1
ATOM 3144 O O . MET A 1 403 ? 6.679 2.195 -4.120 1.00 91.38 403 MET A O 1
ATOM 3148 N N . HIS A 1 404 ? 6.274 3.730 -5.706 1.00 88.75 404 HIS A N 1
ATOM 3149 C CA . HIS A 1 404 ? 6.366 4.858 -4.781 1.00 88.75 404 HIS A CA 1
ATOM 3150 C C . HIS A 1 404 ? 5.428 6.006 -5.127 1.00 88.75 404 HIS A C 1
ATOM 3152 O O . HIS A 1 404 ? 4.830 6.073 -6.199 1.00 88.75 404 HIS A O 1
ATOM 3158 N N . CYS A 1 405 ? 5.259 6.919 -4.173 1.00 86.94 405 CYS A N 1
ATOM 3159 C CA . CYS A 1 405 ? 4.403 8.083 -4.345 1.00 86.94 405 CYS A CA 1
ATOM 3160 C C . CYS A 1 405 ? 5.111 9.204 -5.129 1.00 86.94 405 CYS A C 1
ATOM 3162 O O . CYS A 1 405 ? 6.050 9.809 -4.625 1.00 86.94 405 CYS A O 1
ATOM 3164 N N . HIS A 1 406 ? 4.579 9.545 -6.303 1.00 85.12 406 HIS A N 1
ATOM 3165 C CA . HIS A 1 406 ? 4.996 10.639 -7.191 1.00 85.12 406 HIS A CA 1
ATOM 3166 C C . HIS A 1 406 ? 4.405 12.012 -6.855 1.00 85.12 406 HIS A C 1
ATOM 3168 O O . HIS A 1 406 ? 4.715 13.009 -7.504 1.00 85.12 406 HIS A O 1
ATOM 3174 N N . ALA A 1 407 ? 3.615 12.119 -5.784 1.00 78.75 407 ALA A N 1
ATOM 3175 C CA . ALA A 1 407 ? 3.288 13.415 -5.194 1.00 78.75 407 ALA A CA 1
ATOM 3176 C C . ALA A 1 407 ? 4.506 13.984 -4.427 1.00 78.75 407 ALA A C 1
ATOM 3178 O O . ALA A 1 407 ? 4.368 14.468 -3.307 1.00 78.75 407 ALA A O 1
ATOM 3179 N N . GLU A 1 408 ? 5.710 13.893 -4.997 1.00 60.94 408 GLU A N 1
ATOM 3180 C CA . GLU A 1 408 ? 7.002 14.132 -4.342 1.00 60.94 408 GLU A CA 1
ATOM 3181 C C . GLU A 1 408 ? 7.154 15.510 -3.682 1.00 60.94 408 GLU A C 1
ATOM 3183 O O . GLU A 1 408 ? 7.750 15.572 -2.605 1.00 60.94 408 GLU A O 1
ATOM 3188 N N . PRO A 1 409 ? 6.577 16.615 -4.205 1.00 51.75 409 PRO A N 1
ATOM 3189 C CA . PRO A 1 409 ? 6.595 17.896 -3.498 1.00 51.75 409 PRO A CA 1
ATOM 3190 C C . PRO A 1 409 ? 5.822 17.869 -2.168 1.00 51.75 409 PRO A C 1
ATOM 3192 O O . PRO A 1 409 ? 6.196 18.576 -1.235 1.00 51.75 409 PRO A O 1
ATOM 3195 N N . SER A 1 410 ? 4.792 17.017 -2.042 1.00 53.81 410 SER A N 1
ATOM 3196 C CA . SER A 1 410 ? 4.156 16.720 -0.744 1.00 53.81 410 SER A CA 1
ATOM 3197 C C . SER A 1 410 ? 5.025 15.819 0.135 1.00 53.81 410 SER A C 1
ATOM 3199 O O . SER A 1 410 ? 4.841 15.805 1.348 1.00 53.81 410 SER A O 1
ATOM 3201 N N . GLN A 1 411 ? 5.964 15.093 -0.489 1.00 61.47 411 GLN A N 1
ATOM 3202 C CA . GLN A 1 411 ? 6.866 14.152 0.157 1.00 61.47 411 GLN A CA 1
ATOM 3203 C C . GLN A 1 411 ? 8.234 14.746 0.557 1.00 61.47 411 GLN A C 1
ATOM 3205 O O . GLN A 1 411 ? 8.991 14.040 1.195 1.00 61.47 411 GLN A O 1
ATOM 3210 N N . THR A 1 412 ? 8.644 15.972 0.181 1.00 56.62 412 THR A N 1
ATOM 3211 C CA . THR A 1 412 ? 10.071 16.378 0.364 1.00 56.62 412 THR A CA 1
ATOM 3212 C C . THR A 1 412 ? 10.383 17.824 0.774 1.00 56.62 412 THR A C 1
ATOM 3214 O O . THR A 1 412 ? 11.553 18.169 0.909 1.00 56.62 412 THR A O 1
ATOM 3217 N N . ALA A 1 413 ? 9.419 18.670 1.138 1.00 48.22 413 ALA A N 1
ATOM 3218 C CA . ALA A 1 413 ? 9.726 20.003 1.692 1.00 48.22 413 ALA A CA 1
ATOM 3219 C C . ALA A 1 413 ? 9.166 20.183 3.104 1.00 48.22 413 ALA A C 1
ATOM 3221 O O . ALA A 1 413 ? 8.434 21.132 3.362 1.00 48.22 413 ALA A O 1
ATOM 3222 N N . ALA A 1 414 ? 9.557 19.263 3.997 1.00 52.44 414 ALA A N 1
ATOM 3223 C CA . ALA A 1 414 ? 9.048 19.045 5.355 1.00 52.44 414 ALA A CA 1
ATOM 3224 C C . ALA A 1 414 ? 8.022 17.909 5.501 1.00 52.44 414 ALA A C 1
ATOM 3226 O O . ALA A 1 414 ? 7.306 17.869 6.499 1.00 52.44 414 ALA A O 1
ATOM 3227 N N . GLY A 1 415 ? 8.025 16.950 4.573 1.00 51.72 415 GLY A N 1
ATOM 3228 C CA . GLY A 1 415 ? 7.174 15.787 4.702 1.00 51.72 415 GLY A CA 1
ATOM 3229 C C . GLY A 1 415 ? 7.542 14.567 3.902 1.00 51.72 415 GLY A C 1
ATOM 3230 O O . GLY A 1 415 ? 6.736 14.110 3.128 1.00 51.72 415 GLY A O 1
ATOM 3231 N N . GLY A 1 416 ? 8.717 14.001 4.141 1.00 54.38 416 GLY A N 1
ATOM 3232 C CA . GLY A 1 416 ? 9.052 12.660 3.678 1.00 54.38 416 GLY A CA 1
ATOM 3233 C C . GLY A 1 416 ? 10.528 12.534 3.326 1.00 54.38 416 GLY A C 1
ATOM 3234 O O . GLY A 1 416 ? 11.198 13.442 2.832 1.00 54.38 416 GLY A O 1
ATOM 3235 N N . LEU A 1 417 ? 11.057 11.385 3.704 1.00 61.59 417 LEU A N 1
ATOM 3236 C CA . LEU A 1 417 ? 12.395 10.926 3.410 1.00 61.59 417 LEU A CA 1
ATOM 3237 C C . LEU A 1 417 ? 12.222 10.161 2.100 1.00 61.59 417 LEU A C 1
ATOM 3239 O O . LEU A 1 417 ? 11.815 9.032 2.201 1.00 61.59 417 LEU A O 1
ATOM 3243 N N . TYR A 1 418 ? 12.397 10.664 0.880 1.00 62.34 418 TYR A N 1
ATOM 3244 C CA . TYR A 1 418 ? 12.599 9.690 -0.213 1.00 62.34 418 TYR A CA 1
ATOM 3245 C C . TYR A 1 418 ? 14.064 9.238 -0.125 1.00 62.34 418 TYR A C 1
ATOM 3247 O O . TYR A 1 418 ? 14.937 10.109 -0.073 1.00 62.34 418 TYR A O 1
ATOM 3255 N N . PRO A 1 419 ? 14.366 7.929 -0.002 1.00 67.88 419 PRO A N 1
ATOM 3256 C CA . PRO A 1 419 ? 13.483 6.761 -0.176 1.00 67.88 419 PRO A CA 1
ATOM 3257 C C . PRO A 1 419 ? 12.797 6.217 1.104 1.00 67.88 419 PRO A C 1
ATOM 3259 O O . PRO A 1 419 ? 12.015 5.280 1.034 1.00 67.88 419 PRO A O 1
ATOM 3262 N N . GLY A 1 420 ? 13.049 6.766 2.291 1.00 72.25 420 GLY A N 1
ATOM 3263 C CA . GLY A 1 420 ? 12.340 6.459 3.554 1.00 72.25 420 GLY A CA 1
ATOM 3264 C C . GLY A 1 420 ? 10.837 6.795 3.705 1.00 72.25 420 GLY A C 1
ATOM 3265 O O . GLY A 1 420 ? 10.376 6.967 4.834 1.00 72.25 420 GLY A O 1
ATOM 3266 N N . GLY A 1 421 ? 10.088 6.954 2.613 1.00 81.25 421 GLY A N 1
ATOM 3267 C CA . GLY A 1 421 ? 8.705 7.439 2.590 1.00 81.25 421 GLY A CA 1
ATOM 3268 C C . GLY A 1 421 ? 7.717 6.320 2.275 1.00 81.25 421 GLY A C 1
ATOM 3269 O O . GLY A 1 421 ? 7.931 5.166 2.654 1.00 81.25 421 GLY A O 1
ATOM 3270 N N . LEU A 1 422 ? 6.641 6.651 1.551 1.00 86.94 422 LEU A N 1
ATOM 3271 C CA . LEU A 1 422 ? 5.707 5.652 1.030 1.00 86.94 422 LEU A CA 1
ATOM 3272 C C . LEU A 1 422 ? 6.337 4.932 -0.165 1.00 86.94 422 LEU A C 1
ATOM 3274 O O . LEU A 1 422 ? 6.353 5.459 -1.280 1.00 86.94 422 LEU A O 1
ATOM 3278 N N . LEU A 1 423 ? 6.855 3.736 0.103 1.00 87.31 423 LEU A N 1
ATOM 3279 C CA . LEU A 1 423 ? 7.620 2.920 -0.832 1.00 87.31 423 LEU A CA 1
ATOM 3280 C C . LEU A 1 423 ? 7.271 1.437 -0.649 1.00 87.31 423 LEU A C 1
ATOM 3282 O O . LEU A 1 423 ? 7.109 0.961 0.476 1.00 87.31 423 LEU A O 1
ATOM 3286 N N . ALA A 1 424 ? 7.173 0.715 -1.755 1.00 91.12 424 ALA A N 1
ATOM 3287 C CA . ALA A 1 424 ? 7.159 -0.741 -1.830 1.00 91.12 424 ALA A CA 1
ATOM 3288 C C . ALA A 1 424 ? 7.931 -1.181 -3.080 1.00 91.12 424 ALA A C 1
ATOM 3290 O O . ALA A 1 424 ? 8.423 -0.351 -3.846 1.00 91.12 424 ALA A O 1
ATOM 3291 N N . ASP A 1 425 ? 8.002 -2.483 -3.309 1.00 91.94 425 ASP A N 1
ATOM 3292 C CA . ASP A 1 425 ? 8.388 -3.056 -4.589 1.00 91.94 425 ASP A CA 1
ATOM 3293 C C . ASP A 1 425 ? 7.337 -4.072 -5.048 1.00 91.94 425 ASP A C 1
ATOM 3295 O O . ASP A 1 425 ? 6.397 -4.426 -4.325 1.00 91.94 425 ASP A O 1
ATOM 3299 N N . TRP A 1 426 ? 7.478 -4.510 -6.291 1.00 94.44 426 TRP A N 1
ATOM 3300 C CA . TRP A 1 426 ? 6.889 -5.744 -6.763 1.00 94.44 426 TRP A CA 1
ATOM 3301 C C . TRP A 1 426 ? 7.919 -6.539 -7.562 1.00 94.44 426 TRP A C 1
ATOM 3303 O O . TRP A 1 426 ? 8.867 -5.999 -8.131 1.00 94.44 426 TRP A O 1
ATOM 3313 N N . THR A 1 427 ? 7.745 -7.854 -7.574 1.00 95.06 427 THR A N 1
ATOM 3314 C CA . THR A 1 427 ? 8.684 -8.814 -8.134 1.00 95.06 427 THR A CA 1
ATOM 3315 C C . THR A 1 427 ? 8.030 -9.623 -9.242 1.00 95.06 427 THR A C 1
ATOM 3317 O O . THR A 1 427 ? 7.085 -10.388 -9.015 1.00 95.06 427 THR A O 1
ATOM 3320 N N . LEU A 1 428 ? 8.603 -9.517 -10.434 1.00 95.56 428 LEU A N 1
ATOM 3321 C CA . LEU A 1 428 ? 8.406 -10.468 -11.509 1.00 95.56 428 LEU A CA 1
ATOM 3322 C C . LEU A 1 428 ? 9.363 -11.643 -11.262 1.00 95.56 428 LEU A C 1
ATOM 3324 O O . LEU A 1 428 ? 10.575 -11.475 -11.330 1.00 95.56 428 LEU A O 1
ATOM 3328 N N . ALA A 1 429 ? 8.834 -12.819 -10.927 1.00 95.38 429 ALA A N 1
ATOM 3329 C CA . ALA A 1 429 ? 9.631 -13.952 -10.451 1.00 95.38 429 ALA A CA 1
ATOM 3330 C C . ALA A 1 429 ? 10.323 -14.725 -11.592 1.00 95.38 429 ALA A C 1
ATOM 3332 O O . ALA A 1 429 ? 9.786 -14.855 -12.695 1.00 95.38 429 ALA A O 1
ATOM 3333 N N . ALA A 1 430 ? 11.546 -15.206 -11.377 1.00 92.50 430 ALA A N 1
ATOM 3334 C CA . ALA A 1 430 ? 12.238 -16.171 -12.245 1.00 92.50 430 ALA A CA 1
ATOM 3335 C C . ALA A 1 430 ? 12.249 -17.569 -11.620 1.00 92.50 430 ALA A C 1
ATOM 3337 O O . ALA A 1 430 ? 12.148 -18.566 -12.337 1.00 92.50 430 ALA A O 1
ATOM 3338 N N . THR A 1 431 ? 12.333 -17.628 -10.293 1.00 90.00 431 THR A N 1
ATOM 3339 C CA . THR A 1 431 ? 12.476 -18.847 -9.494 1.00 90.00 431 THR A CA 1
ATOM 3340 C C . THR A 1 431 ? 11.332 -19.003 -8.494 1.00 90.00 431 THR A C 1
ATOM 3342 O O . THR A 1 431 ? 10.605 -18.059 -8.173 1.00 90.00 431 THR A O 1
ATOM 3345 N N . GLU A 1 432 ? 11.144 -20.234 -8.009 1.00 89.62 432 GLU A N 1
ATOM 3346 C CA . GLU A 1 432 ? 10.159 -20.533 -6.959 1.00 89.62 432 GLU A CA 1
ATOM 3347 C C . GLU A 1 432 ? 10.522 -19.868 -5.631 1.00 89.62 432 GLU A C 1
ATOM 3349 O O . GLU A 1 432 ? 9.641 -19.322 -4.973 1.00 89.62 432 GLU A O 1
ATOM 3354 N N . GLU A 1 433 ? 11.809 -19.864 -5.285 1.00 86.75 433 GLU A N 1
ATOM 3355 C CA . GLU A 1 433 ? 12.320 -19.195 -4.092 1.00 86.75 433 GLU A CA 1
ATOM 3356 C C . GLU A 1 433 ? 12.679 -17.737 -4.402 1.00 86.75 433 GLU A C 1
ATOM 3358 O O . GLU A 1 433 ? 13.301 -17.493 -5.444 1.00 86.75 433 GLU A O 1
ATOM 3363 N N . PRO A 1 434 ? 12.292 -16.778 -3.540 1.00 84.19 434 PRO A N 1
ATOM 3364 C CA . PRO A 1 434 ? 12.753 -15.398 -3.634 1.00 84.19 434 PRO A CA 1
ATOM 3365 C C . PRO A 1 434 ? 14.271 -15.269 -3.541 1.00 84.19 434 PRO A C 1
ATOM 3367 O O . PRO A 1 434 ? 14.907 -15.945 -2.733 1.00 84.19 434 PRO A O 1
ATOM 3370 N N . ASP A 1 435 ? 14.833 -14.369 -4.347 1.00 82.50 435 ASP A N 1
ATOM 3371 C CA . ASP A 1 435 ? 16.246 -14.005 -4.245 1.00 82.50 435 ASP A CA 1
ATOM 3372 C C . ASP A 1 435 ? 16.548 -13.350 -2.887 1.00 82.50 435 ASP A C 1
ATOM 3374 O O . ASP A 1 435 ? 15.754 -12.563 -2.372 1.00 82.50 435 ASP A O 1
ATOM 3378 N N . GLU A 1 436 ? 17.721 -13.624 -2.309 1.00 77.88 436 GLU A N 1
ATOM 3379 C CA . GLU A 1 436 ? 18.154 -12.925 -1.096 1.00 77.88 436 GLU A CA 1
ATOM 3380 C C . GLU A 1 436 ? 18.399 -11.434 -1.372 1.00 77.88 436 GLU A C 1
ATOM 3382 O O . GLU A 1 436 ? 18.796 -11.005 -2.462 1.00 77.88 436 GLU A O 1
ATOM 3387 N N . HIS A 1 437 ? 18.184 -10.608 -0.351 1.00 76.94 437 HIS A N 1
ATOM 3388 C CA . HIS A 1 437 ? 18.342 -9.165 -0.448 1.00 76.94 437 HIS A CA 1
ATOM 3389 C C . HIS A 1 437 ? 19.396 -8.661 0.521 1.00 76.94 437 HIS A C 1
ATOM 3391 O O . HIS A 1 437 ? 19.472 -9.097 1.669 1.00 76.94 437 HIS A O 1
ATOM 3397 N N . HIS A 1 438 ? 20.187 -7.687 0.067 1.00 84.25 438 HIS A N 1
ATOM 3398 C CA . HIS A 1 438 ? 21.024 -6.933 0.987 1.00 84.25 438 HIS A CA 1
ATOM 3399 C C . HIS A 1 438 ? 20.117 -6.168 1.968 1.00 84.25 438 HIS A C 1
ATOM 3401 O O . HIS A 1 438 ? 19.162 -5.505 1.548 1.00 84.25 438 HIS A O 1
ATOM 3407 N N . LYS A 1 439 ? 20.388 -6.363 3.258 1.00 90.50 439 LYS A N 1
ATOM 3408 C CA . LYS A 1 439 ? 19.671 -5.780 4.392 1.00 90.50 439 LYS A CA 1
ATOM 3409 C C . LYS A 1 439 ? 20.395 -4.516 4.853 1.00 90.50 439 LYS A C 1
ATOM 3411 O O . LYS A 1 439 ? 21.612 -4.423 4.691 1.00 90.50 439 LYS A O 1
ATOM 3416 N N . TYR A 1 440 ? 19.649 -3.589 5.439 1.00 89.75 440 TYR A N 1
ATOM 3417 C CA . TYR A 1 440 ? 20.158 -2.325 5.960 1.00 89.75 440 TYR A CA 1
ATOM 3418 C C . TYR A 1 440 ? 19.900 -2.221 7.458 1.00 89.75 440 TYR A C 1
ATOM 3420 O O . TYR A 1 440 ? 18.822 -2.575 7.943 1.00 89.75 440 TYR A O 1
ATOM 3428 N N . GLU A 1 441 ? 20.869 -1.655 8.176 1.00 90.44 441 GLU A N 1
ATOM 3429 C CA . GLU A 1 441 ? 20.776 -1.477 9.631 1.00 90.44 441 GLU A CA 1
ATOM 3430 C C . GLU A 1 441 ? 19.846 -0.307 10.005 1.00 90.44 441 GLU A C 1
ATOM 3432 O O . GLU A 1 441 ? 19.358 -0.209 11.133 1.00 90.44 441 GLU A O 1
ATOM 3437 N N . SER A 1 442 ? 19.635 0.642 9.084 1.00 88.69 442 SER A N 1
ATOM 3438 C CA . SER A 1 442 ? 18.818 1.834 9.326 1.00 88.69 442 SER A CA 1
ATOM 3439 C C . SER A 1 442 ? 18.330 2.501 8.042 1.00 88.69 442 SER A C 1
ATOM 3441 O O . SER A 1 442 ? 18.891 2.324 6.961 1.00 88.69 442 SER A O 1
ATOM 3443 N N . GLN A 1 443 ? 17.350 3.395 8.184 1.00 87.19 443 GLN A N 1
ATOM 3444 C CA . GLN A 1 443 ? 16.880 4.240 7.088 1.00 87.19 443 GLN A CA 1
ATOM 3445 C C . GLN A 1 443 ? 17.970 5.148 6.496 1.00 87.19 443 GLN A C 1
ATOM 3447 O O . GLN A 1 443 ? 17.932 5.464 5.307 1.00 87.19 443 GLN A O 1
ATOM 3452 N N . VAL A 1 444 ? 18.928 5.596 7.311 1.00 86.06 444 VAL A N 1
ATOM 3453 C CA . VAL A 1 444 ? 20.041 6.436 6.841 1.00 86.06 444 VAL A CA 1
ATOM 3454 C C . VAL A 1 444 ? 21.007 5.619 5.993 1.00 86.06 444 VAL A C 1
ATOM 3456 O O . VAL A 1 444 ? 21.473 6.116 4.971 1.00 86.06 444 VAL A O 1
ATOM 3459 N N . ASP A 1 445 ? 21.277 4.379 6.401 1.00 86.56 445 ASP A N 1
ATOM 3460 C CA . ASP A 1 445 ? 22.116 3.436 5.660 1.00 86.56 445 ASP A CA 1
ATOM 3461 C C . ASP A 1 445 ? 21.505 3.141 4.283 1.00 86.56 445 ASP A C 1
ATOM 3463 O O . ASP A 1 445 ? 22.120 3.437 3.262 1.00 86.56 445 ASP A O 1
ATOM 3467 N N . PHE A 1 446 ? 20.226 2.750 4.251 1.00 85.94 446 PHE A N 1
ATOM 3468 C CA . PHE A 1 446 ? 19.481 2.547 3.004 1.00 85.94 446 PHE A CA 1
ATOM 3469 C C . PHE A 1 446 ? 19.461 3.795 2.105 1.00 85.94 446 PHE A C 1
ATOM 3471 O O . PHE A 1 446 ? 19.731 3.713 0.910 1.00 85.94 446 PHE A O 1
ATOM 3478 N N . ALA A 1 447 ? 19.180 4.978 2.662 1.00 81.25 447 ALA A N 1
ATOM 3479 C CA . ALA A 1 447 ? 19.135 6.210 1.871 1.00 81.25 447 ALA A CA 1
ATOM 3480 C C . ALA A 1 447 ? 20.508 6.613 1.302 1.00 81.25 447 ALA A C 1
ATOM 3482 O O . ALA A 1 447 ? 20.563 7.279 0.266 1.00 81.25 447 ALA A O 1
ATOM 3483 N N . SER A 1 448 ? 21.595 6.223 1.973 1.00 80.50 448 SER A N 1
ATOM 3484 C CA . SER A 1 448 ? 22.973 6.536 1.576 1.00 80.50 448 SER A CA 1
ATOM 3485 C C . SER A 1 448 ? 23.571 5.520 0.597 1.00 80.50 448 SER A C 1
ATOM 3487 O O . SER A 1 448 ? 24.617 5.806 -0.000 1.00 80.50 448 SER A O 1
ATOM 3489 N N . ASP A 1 449 ? 22.925 4.363 0.420 1.00 80.25 449 ASP A N 1
ATOM 3490 C CA . ASP A 1 449 ? 23.354 3.295 -0.483 1.00 80.25 449 ASP A CA 1
ATOM 3491 C C . ASP A 1 449 ? 23.003 3.638 -1.934 1.00 80.25 449 ASP A C 1
ATOM 3493 O O . ASP A 1 449 ? 22.034 3.158 -2.517 1.00 80.25 449 ASP A O 1
ATOM 3497 N N . GLN A 1 450 ? 23.777 4.562 -2.496 1.00 74.81 450 GLN A N 1
ATOM 3498 C CA . GLN A 1 450 ? 23.693 5.003 -3.881 1.00 74.81 450 GLN A CA 1
ATOM 3499 C C . GLN A 1 450 ? 25.032 4.782 -4.583 1.00 74.81 450 GLN A C 1
ATOM 3501 O O . GLN A 1 450 ? 26.081 4.903 -3.945 1.00 74.81 450 GLN A O 1
ATOM 3506 N N . PRO A 1 451 ? 25.045 4.486 -5.894 1.00 68.69 451 PRO A N 1
ATOM 3507 C CA . PRO A 1 451 ? 26.280 4.508 -6.662 1.00 68.69 451 PRO A CA 1
ATOM 3508 C C . PRO A 1 451 ? 26.901 5.911 -6.591 1.00 68.69 451 PRO A C 1
ATOM 3510 O O . PRO A 1 451 ? 26.294 6.885 -7.027 1.00 68.69 451 PRO A O 1
ATOM 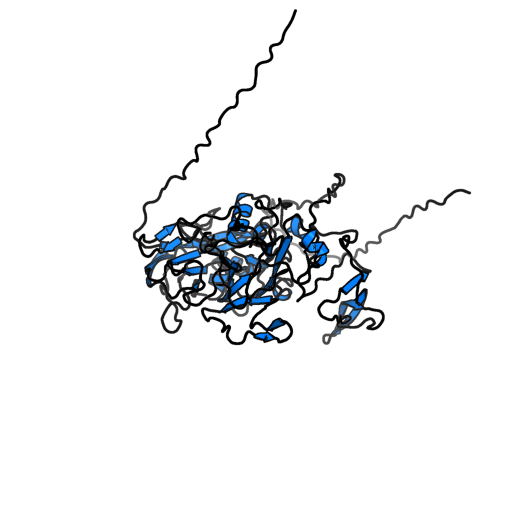3513 N N . HIS A 1 452 ? 28.106 6.025 -6.025 1.00 67.81 452 HIS A N 1
ATOM 3514 C CA . HIS A 1 452 ? 28.818 7.310 -5.895 1.00 67.81 452 HIS A CA 1
ATOM 3515 C C . HIS A 1 452 ? 29.893 7.511 -6.972 1.00 67.81 452 HIS A C 1
ATOM 3517 O O . HIS A 1 452 ? 30.344 8.636 -7.178 1.00 67.81 452 HIS A O 1
ATOM 3523 N N . GLU A 1 453 ? 30.302 6.443 -7.665 1.00 64.38 453 GLU A N 1
ATOM 3524 C CA . GLU A 1 453 ? 31.350 6.471 -8.690 1.00 64.38 453 GLU A CA 1
ATOM 3525 C C . GLU A 1 453 ? 31.056 5.480 -9.829 1.00 64.38 453 GLU A C 1
ATOM 3527 O O . GLU A 1 453 ? 30.591 4.364 -9.591 1.00 64.38 453 GLU A O 1
ATOM 3532 N N . GLY A 1 454 ? 31.389 5.881 -11.062 1.00 68.19 454 GLY A N 1
ATOM 3533 C CA . GLY A 1 454 ? 31.208 5.079 -12.276 1.00 68.19 454 GLY A CA 1
ATOM 3534 C C . GLY A 1 454 ? 29.807 5.165 -12.892 1.00 68.19 454 GLY A C 1
ATOM 3535 O O . GLY A 1 454 ? 28.891 5.759 -12.328 1.00 68.19 454 GLY A O 1
ATOM 3536 N N . SER A 1 455 ? 29.655 4.568 -14.076 1.00 69.81 455 SER A N 1
ATOM 3537 C CA . SER A 1 455 ? 28.365 4.388 -14.751 1.00 69.81 455 SER A CA 1
ATOM 3538 C C . SER A 1 455 ? 28.052 2.893 -14.821 1.00 69.81 455 SER A C 1
ATOM 3540 O O . SER A 1 455 ? 28.959 2.119 -15.145 1.00 69.81 455 SER A O 1
ATOM 3542 N N . PRO A 1 456 ? 26.814 2.460 -14.522 1.00 69.69 456 PRO A N 1
ATOM 3543 C CA . PRO A 1 456 ? 26.434 1.066 -14.707 1.00 69.69 456 PRO A CA 1
ATOM 3544 C C . PRO A 1 456 ? 26.592 0.668 -16.180 1.00 69.69 456 PRO A C 1
ATOM 3546 O O . PRO A 1 456 ? 26.328 1.458 -17.087 1.00 69.69 456 PRO A O 1
ATOM 3549 N N . GLU A 1 457 ? 27.045 -0.561 -16.422 1.00 71.75 457 GLU A N 1
ATOM 3550 C CA . GLU A 1 457 ? 27.165 -1.088 -17.780 1.00 71.75 457 GLU A CA 1
ATOM 3551 C C . GLU A 1 457 ? 25.775 -1.299 -18.397 1.00 71.75 457 GLU A C 1
ATOM 3553 O O . GLU A 1 457 ? 24.912 -1.956 -17.812 1.00 71.75 457 GLU A O 1
ATOM 3558 N N . THR A 1 458 ? 25.568 -0.796 -19.617 1.00 73.38 458 THR A N 1
ATOM 3559 C CA . THR A 1 458 ? 24.382 -1.121 -20.421 1.00 73.38 458 THR A CA 1
ATOM 3560 C C . THR A 1 458 ? 24.552 -2.501 -21.058 1.00 73.38 458 THR A C 1
ATOM 3562 O O . THR A 1 458 ? 25.056 -2.634 -22.178 1.00 73.38 458 THR A O 1
ATOM 3565 N N . LEU A 1 459 ? 24.142 -3.546 -20.341 1.00 72.62 459 LEU A N 1
ATOM 3566 C CA . LEU A 1 459 ? 24.159 -4.915 -20.858 1.00 72.62 459 LEU A CA 1
ATOM 3567 C C . LEU A 1 459 ? 23.202 -5.079 -22.050 1.00 72.62 459 LEU A C 1
ATOM 3569 O O . LEU A 1 459 ? 22.177 -4.409 -22.142 1.00 72.62 459 LEU A O 1
ATOM 3573 N N . PHE A 1 460 ? 23.532 -6.006 -22.956 1.00 78.75 460 PHE A N 1
ATOM 3574 C CA . PHE A 1 460 ? 22.723 -6.343 -24.142 1.00 78.75 460 PHE A CA 1
ATOM 3575 C C . PHE A 1 460 ? 22.444 -5.166 -25.095 1.00 78.75 460 PHE A C 1
ATOM 3577 O O . PHE A 1 460 ? 21.454 -5.186 -25.832 1.00 78.75 460 PHE A O 1
ATOM 3584 N N . ARG A 1 461 ? 23.331 -4.161 -25.111 1.00 82.81 461 ARG A N 1
ATOM 3585 C CA . ARG A 1 461 ? 23.228 -2.971 -25.964 1.00 82.81 461 ARG A CA 1
ATOM 3586 C C . ARG A 1 461 ? 22.999 -3.346 -27.432 1.00 82.81 461 ARG A C 1
ATOM 3588 O O . ARG A 1 461 ? 23.799 -4.062 -28.034 1.00 82.81 461 ARG A O 1
ATOM 3595 N N . GLN A 1 462 ? 21.916 -2.829 -28.003 1.00 84.56 462 GLN A N 1
ATOM 3596 C CA . GLN A 1 462 ? 21.576 -3.005 -29.415 1.00 84.56 462 GLN A CA 1
ATOM 3597 C C . GLN A 1 462 ? 22.135 -1.857 -30.258 1.00 84.56 462 GLN A C 1
ATOM 3599 O O . GLN A 1 462 ? 22.728 -0.908 -29.746 1.00 84.56 462 GLN A O 1
ATOM 3604 N N . ARG A 1 463 ? 21.959 -1.929 -31.578 1.00 90.06 463 ARG A N 1
ATOM 3605 C CA . ARG A 1 463 ? 22.141 -0.747 -32.422 1.00 90.06 463 ARG A CA 1
ATOM 3606 C C . ARG A 1 463 ? 20.905 0.150 -32.251 1.00 90.06 463 ARG A C 1
ATOM 3608 O O . ARG A 1 463 ? 19.813 -0.356 -32.489 1.00 90.06 463 ARG A O 1
ATOM 3615 N N . PRO A 1 464 ? 21.056 1.430 -31.868 1.00 92.12 464 PRO A N 1
ATOM 3616 C CA . PRO A 1 464 ? 19.917 2.334 -31.786 1.00 92.12 464 PRO A CA 1
ATOM 3617 C C . PRO A 1 464 ? 19.410 2.696 -33.183 1.00 92.12 464 PRO A C 1
ATOM 3619 O O . PRO A 1 464 ? 20.210 2.866 -34.110 1.00 92.12 464 PRO A O 1
ATOM 3622 N N . ASP A 1 465 ? 18.096 2.851 -33.305 1.00 94.19 465 ASP A N 1
ATOM 3623 C CA . ASP A 1 465 ? 17.460 3.551 -34.422 1.00 94.19 465 ASP A CA 1
ATOM 3624 C C . ASP A 1 465 ? 17.571 5.065 -34.226 1.00 94.19 465 ASP A C 1
ATOM 3626 O O . ASP A 1 465 ? 17.855 5.790 -35.174 1.00 94.19 465 ASP A O 1
ATOM 3630 N N . GLU A 1 466 ? 17.402 5.515 -32.979 1.00 92.38 466 GLU A N 1
ATOM 3631 C CA . GLU A 1 466 ? 17.503 6.913 -32.565 1.00 92.38 466 GLU A CA 1
ATOM 3632 C C . GLU A 1 466 ? 18.430 7.030 -31.352 1.00 92.38 466 GLU A C 1
ATOM 3634 O O . GLU A 1 466 ? 18.440 6.177 -30.458 1.00 92.38 466 GLU A O 1
ATOM 3639 N N . SER A 1 467 ? 19.206 8.105 -31.280 1.00 92.69 467 SER A N 1
ATOM 3640 C CA . SER A 1 467 ? 20.057 8.369 -30.123 1.00 92.69 467 SER A CA 1
ATOM 3641 C C . SER A 1 467 ? 20.150 9.849 -29.825 1.00 92.69 467 SER A C 1
ATOM 3643 O O . SER A 1 467 ? 20.139 10.661 -30.744 1.00 92.69 467 SER A O 1
ATOM 3645 N N . MET A 1 468 ? 20.315 10.181 -28.552 1.00 92.12 468 MET A N 1
ATOM 3646 C CA . MET A 1 468 ? 20.485 11.551 -28.089 1.00 92.12 468 MET A CA 1
ATOM 3647 C C . MET A 1 468 ? 21.536 11.593 -26.983 1.00 92.12 468 MET A C 1
ATOM 3649 O O . MET A 1 468 ? 21.620 10.672 -26.166 1.00 92.12 468 MET A O 1
ATOM 3653 N N . VAL A 1 469 ? 22.330 12.660 -26.965 1.00 91.88 469 VAL A N 1
ATOM 3654 C CA . VAL A 1 469 ? 23.232 12.987 -25.858 1.00 91.88 469 VAL A CA 1
ATOM 3655 C C . VAL A 1 469 ? 22.581 14.091 -25.027 1.00 91.88 469 VAL A C 1
ATOM 3657 O O . VAL A 1 469 ? 22.048 15.048 -25.580 1.00 91.88 469 VAL A O 1
ATOM 3660 N N . LEU A 1 470 ? 22.564 13.902 -23.711 1.00 91.25 470 LEU A N 1
ATOM 3661 C CA . LEU A 1 470 ? 21.975 14.783 -22.711 1.00 91.25 470 LEU A CA 1
ATOM 3662 C C . LEU A 1 470 ? 23.084 15.345 -21.831 1.00 91.25 470 LEU A C 1
ATOM 3664 O O . LEU A 1 470 ? 23.491 14.718 -20.846 1.00 91.25 470 LEU A O 1
ATOM 3668 N N . ASP A 1 471 ? 23.531 16.543 -22.174 1.00 91.44 471 ASP A N 1
ATOM 3669 C CA . ASP A 1 471 ? 24.590 17.242 -21.463 1.00 91.44 471 ASP A CA 1
ATOM 3670 C C . ASP A 1 471 ? 23.998 18.061 -20.321 1.00 91.44 471 ASP A C 1
ATOM 3672 O O . ASP A 1 471 ? 23.054 18.837 -20.493 1.00 91.44 471 ASP A O 1
ATOM 3676 N N . PHE A 1 472 ? 24.541 17.879 -19.118 1.00 90.88 472 PHE A N 1
ATOM 3677 C CA . PHE A 1 472 ? 24.096 18.633 -17.951 1.00 90.88 472 PHE A CA 1
ATOM 3678 C C . PHE A 1 472 ? 24.541 20.094 -18.034 1.00 90.88 472 PHE A C 1
ATOM 3680 O O . PHE A 1 472 ? 25.732 20.380 -18.185 1.00 90.88 472 PHE A O 1
ATOM 3687 N N . PHE A 1 473 ? 23.616 21.012 -17.750 1.00 89.69 473 PHE A N 1
ATOM 3688 C CA . PHE A 1 473 ? 23.942 22.408 -17.482 1.00 89.69 473 PHE A CA 1
ATOM 3689 C C . PHE A 1 473 ? 23.201 22.949 -16.253 1.00 89.69 473 PHE A C 1
ATOM 3691 O O . PHE A 1 473 ? 22.164 22.446 -15.814 1.00 89.69 473 PHE A O 1
ATOM 3698 N N . SER A 1 474 ? 23.746 24.027 -15.691 1.00 90.50 474 SER A N 1
ATOM 3699 C CA . SER A 1 474 ? 23.132 24.776 -14.596 1.00 90.50 474 SER A CA 1
ATOM 3700 C C . SER A 1 474 ? 23.019 26.243 -14.971 1.00 90.50 474 SER A C 1
ATOM 3702 O O . SER A 1 474 ? 24.007 26.848 -15.390 1.00 90.50 474 SER A O 1
ATOM 3704 N N . ARG A 1 475 ? 21.851 26.841 -14.745 1.00 89.12 475 ARG A N 1
ATOM 3705 C CA . ARG A 1 475 ? 21.608 28.258 -15.006 1.00 89.12 475 ARG A CA 1
ATOM 3706 C C . ARG A 1 475 ? 20.886 28.897 -13.833 1.00 89.12 475 ARG A C 1
ATOM 3708 O O . ARG A 1 475 ? 19.995 28.305 -13.235 1.00 89.12 475 ARG A O 1
ATOM 3715 N N . LYS A 1 476 ? 21.253 30.135 -13.521 1.00 92.25 476 LYS A N 1
ATOM 3716 C CA . LYS A 1 476 ? 20.506 30.946 -12.565 1.00 92.25 476 LYS A CA 1
ATOM 3717 C C . LYS A 1 476 ? 19.299 31.586 -13.242 1.00 92.25 476 LYS A C 1
ATOM 3719 O O . LYS A 1 476 ? 19.442 32.174 -14.316 1.00 92.25 476 LYS A O 1
ATOM 3724 N N . LEU A 1 477 ? 18.131 31.438 -12.628 1.00 91.31 477 LEU A N 1
ATOM 3725 C CA . LEU A 1 477 ? 16.886 32.048 -13.083 1.00 91.31 477 LEU A CA 1
ATOM 3726 C C . LEU A 1 477 ? 16.416 33.086 -12.064 1.00 91.31 477 LEU A C 1
ATOM 3728 O O . LEU A 1 477 ? 16.430 32.825 -10.859 1.00 91.31 477 LEU A O 1
ATOM 3732 N N . ASP A 1 478 ? 15.983 34.239 -12.571 1.00 92.38 478 ASP A N 1
ATOM 3733 C CA . ASP A 1 478 ? 15.325 35.283 -11.790 1.00 92.38 478 ASP A CA 1
ATOM 3734 C C . ASP A 1 478 ? 13.839 34.955 -11.621 1.00 92.38 478 ASP A C 1
ATOM 3736 O O . ASP A 1 478 ? 13.130 34.694 -12.599 1.00 92.38 478 ASP A O 1
ATOM 3740 N N . PHE A 1 479 ? 13.353 35.013 -10.385 1.00 92.25 479 PHE A N 1
ATOM 3741 C CA . PHE A 1 479 ? 11.952 34.769 -10.053 1.00 92.25 479 PHE A CA 1
ATOM 3742 C C . PHE A 1 479 ? 11.200 36.080 -9.763 1.00 92.25 479 PHE A C 1
ATOM 3744 O O . PHE A 1 479 ? 11.816 37.106 -9.460 1.00 92.25 479 PHE A O 1
ATOM 3751 N N . PRO A 1 480 ? 9.851 36.095 -9.849 1.00 94.88 480 PRO A N 1
ATOM 3752 C CA . PRO A 1 480 ? 9.053 37.314 -9.656 1.00 94.88 480 PRO A CA 1
ATOM 3753 C C . PRO A 1 480 ? 9.233 38.018 -8.301 1.00 94.88 480 PRO A C 1
ATOM 3755 O O . PRO A 1 480 ? 8.978 39.217 -8.192 1.00 94.88 480 PRO A O 1
ATOM 3758 N N . ASP A 1 481 ? 9.678 37.301 -7.270 1.00 94.50 481 ASP A N 1
ATOM 3759 C CA . ASP A 1 481 ? 10.009 37.841 -5.946 1.00 94.50 481 ASP A CA 1
ATOM 3760 C C . ASP A 1 481 ? 11.430 38.435 -5.864 1.00 94.50 481 ASP A C 1
ATOM 3762 O O . ASP A 1 481 ? 11.849 38.894 -4.800 1.00 94.50 481 ASP A O 1
ATOM 3766 N N . LYS A 1 482 ? 12.143 38.488 -7.000 1.00 93.44 482 LYS A N 1
ATOM 3767 C CA . LYS A 1 482 ? 13.544 38.912 -7.155 1.00 93.44 482 LYS A CA 1
ATOM 3768 C C . LYS A 1 482 ? 14.555 37.967 -6.507 1.00 93.44 482 LYS A C 1
ATOM 3770 O O . LYS A 1 482 ? 15.713 38.353 -6.340 1.00 93.44 482 LYS A O 1
ATOM 3775 N N . SER A 1 483 ? 14.134 36.764 -6.120 1.00 94.12 483 SER A N 1
ATOM 3776 C CA . SER A 1 483 ? 15.071 35.705 -5.772 1.00 94.12 483 SER A CA 1
ATOM 3777 C C . SER A 1 483 ? 15.736 35.158 -7.036 1.00 94.12 483 SER A C 1
ATOM 3779 O O . SER A 1 483 ? 15.171 35.183 -8.132 1.00 94.12 483 SER A O 1
ATOM 3781 N N . GLU A 1 484 ? 16.966 34.687 -6.871 1.00 94.94 484 GLU A N 1
ATOM 3782 C CA . GLU A 1 484 ? 17.734 34.029 -7.917 1.00 94.94 484 GLU A CA 1
ATOM 3783 C C . GLU A 1 484 ? 17.987 32.594 -7.456 1.00 94.94 484 GLU A C 1
ATOM 3785 O O . GLU A 1 484 ? 18.586 32.372 -6.397 1.00 94.94 484 GLU A O 1
ATOM 3790 N N . HIS A 1 485 ? 17.533 31.620 -8.240 1.00 91.94 485 HIS A N 1
ATOM 3791 C CA . HIS A 1 485 ? 17.736 30.206 -7.937 1.00 91.94 485 HIS A CA 1
ATOM 3792 C C . HIS A 1 485 ? 18.547 29.531 -9.043 1.00 91.94 485 HIS A C 1
ATOM 3794 O O . HIS A 1 485 ? 18.320 29.760 -10.231 1.00 91.94 485 HIS A O 1
ATOM 3800 N N . GLU A 1 486 ? 19.513 28.700 -8.644 1.00 90.69 486 GLU A N 1
ATOM 3801 C CA . GLU A 1 486 ? 20.218 27.799 -9.557 1.00 90.69 486 GLU A CA 1
ATOM 3802 C C . GLU A 1 486 ? 19.258 26.676 -9.963 1.00 90.69 486 GLU A C 1
ATOM 3804 O O . GLU A 1 486 ? 18.736 25.966 -9.105 1.00 90.69 486 GLU A O 1
ATOM 3809 N N . VAL A 1 487 ? 19.025 26.526 -11.264 1.00 89.38 487 VAL A N 1
ATOM 3810 C CA . VAL A 1 487 ? 18.184 25.477 -11.842 1.00 89.38 487 VAL A CA 1
ATOM 3811 C C . VAL A 1 487 ? 19.041 24.610 -12.754 1.00 89.38 487 VAL A C 1
ATOM 3813 O O . VAL A 1 487 ? 19.915 25.110 -13.468 1.00 89.38 487 VAL A O 1
ATOM 3816 N N . TRP A 1 488 ? 18.813 23.302 -12.697 1.00 89.19 488 TRP A N 1
ATOM 3817 C CA . TRP A 1 488 ? 19.532 22.303 -13.482 1.00 89.19 488 TRP A CA 1
ATOM 3818 C C . TRP A 1 488 ? 18.622 21.734 -14.560 1.00 89.19 488 TRP A C 1
ATOM 3820 O O . TRP A 1 488 ? 17.422 21.571 -14.343 1.00 89.19 488 TRP A O 1
ATOM 3830 N N . SER A 1 489 ? 19.197 21.449 -15.720 1.00 89.69 489 SER A N 1
ATOM 3831 C CA . SER A 1 489 ? 18.524 20.756 -16.814 1.00 89.69 489 SER A CA 1
ATOM 3832 C C . SER A 1 489 ? 19.574 20.079 -17.693 1.00 89.69 489 SER A C 1
ATOM 3834 O O . SER A 1 489 ? 20.779 20.186 -17.450 1.00 89.69 489 SER A O 1
ATOM 3836 N N . PHE A 1 490 ? 19.098 19.374 -18.708 1.00 90.50 490 PHE A N 1
ATOM 3837 C CA . PHE A 1 490 ? 19.920 18.814 -19.768 1.00 90.50 490 PHE A CA 1
ATOM 3838 C C . PHE A 1 490 ? 19.693 19.591 -21.062 1.00 90.50 490 PHE A C 1
ATOM 3840 O O . PHE A 1 490 ? 18.620 20.172 -21.251 1.00 90.50 490 PHE A O 1
ATOM 3847 N N . HIS A 1 491 ? 20.684 19.587 -21.944 1.00 90.81 491 HIS A N 1
ATOM 3848 C CA . HIS A 1 491 ? 20.564 20.052 -23.320 1.00 90.81 491 HIS A CA 1
ATOM 3849 C C . HIS A 1 491 ? 21.124 19.014 -24.294 1.00 90.81 491 HIS A C 1
ATOM 3851 O O . HIS A 1 491 ? 21.889 18.139 -23.895 1.00 90.81 491 HIS A O 1
ATOM 3857 N N . ASP A 1 492 ? 20.748 19.127 -25.564 1.00 89.69 492 ASP A N 1
ATOM 3858 C CA . ASP A 1 492 ? 21.451 18.483 -26.674 1.00 89.69 492 ASP A CA 1
ATOM 3859 C C . ASP A 1 492 ? 22.058 19.558 -27.603 1.00 89.69 492 ASP A C 1
ATOM 3861 O O . ASP A 1 492 ? 22.062 20.756 -27.278 1.00 89.69 492 ASP A O 1
ATOM 3865 N N . GLU A 1 493 ? 22.617 19.142 -28.743 1.00 84.88 493 GLU A N 1
ATOM 3866 C CA . GLU A 1 493 ? 23.199 20.060 -29.733 1.00 84.88 493 GLU A CA 1
ATOM 3867 C C . GLU A 1 493 ? 22.153 20.982 -30.394 1.00 84.88 493 GLU A C 1
ATOM 3869 O O . GLU A 1 493 ? 22.496 22.084 -30.828 1.00 84.88 493 GLU A O 1
ATOM 3874 N N . GLU A 1 494 ? 20.885 20.565 -30.476 1.00 86.06 494 GLU A N 1
ATOM 3875 C CA . GLU A 1 494 ? 19.826 21.278 -31.203 1.00 86.06 494 GLU A CA 1
ATOM 3876 C C . GLU A 1 494 ? 19.007 22.213 -30.297 1.00 86.06 494 GLU A C 1
ATOM 3878 O O . GLU A 1 494 ? 18.637 23.318 -30.703 1.00 86.06 494 GLU A O 1
ATOM 3883 N N . SER A 1 495 ? 18.714 21.786 -29.069 1.00 85.81 495 SER A N 1
ATOM 3884 C CA . SER A 1 495 ? 17.863 22.480 -28.104 1.00 85.81 495 SER A CA 1
ATOM 3885 C C . SER A 1 495 ? 18.582 23.637 -27.419 1.00 85.81 495 SER A C 1
ATOM 3887 O O . SER A 1 495 ? 17.936 24.606 -27.011 1.00 85.81 495 SER A O 1
ATOM 3889 N N . GLY A 1 496 ? 19.904 23.520 -27.253 1.00 87.31 496 GLY A N 1
ATOM 3890 C CA . GLY A 1 496 ? 20.699 24.397 -26.397 1.00 87.31 496 GLY A CA 1
ATOM 3891 C C . GLY A 1 496 ? 20.226 24.410 -24.934 1.00 87.31 496 GLY A C 1
ATOM 3892 O O . GLY A 1 496 ? 19.360 23.634 -24.523 1.00 87.31 496 GLY A O 1
ATOM 3893 N N . GLU A 1 497 ? 20.793 25.320 -24.137 1.00 89.62 497 GLU A N 1
ATOM 3894 C CA . GLU A 1 497 ? 20.540 25.463 -22.692 1.00 89.62 497 GLU A CA 1
ATOM 3895 C C . GLU A 1 497 ? 19.160 26.089 -22.374 1.00 89.62 497 GLU A C 1
ATOM 3897 O O . GLU A 1 497 ? 19.039 27.259 -21.978 1.00 89.62 497 GLU A O 1
ATOM 3902 N N . GLY A 1 498 ? 18.096 25.306 -22.576 1.00 86.69 498 GLY A N 1
ATOM 3903 C CA . GLY A 1 498 ? 16.696 25.705 -22.409 1.00 86.69 498 GLY A CA 1
ATOM 3904 C C . GLY A 1 498 ? 15.941 25.014 -21.262 1.00 86.69 498 GLY A C 1
ATOM 3905 O O . GLY A 1 498 ? 16.370 24.000 -20.715 1.00 86.69 498 GLY A O 1
ATOM 3906 N N . PHE A 1 499 ? 14.779 25.584 -20.916 1.00 86.88 499 PHE A N 1
ATOM 3907 C CA . PHE A 1 499 ? 13.784 24.984 -20.019 1.00 86.88 499 PHE A CA 1
ATOM 3908 C C . PHE A 1 499 ? 12.405 24.977 -20.711 1.00 86.88 499 PHE A C 1
ATOM 3910 O O . PHE A 1 499 ? 11.959 26.048 -21.137 1.00 86.88 499 PHE A O 1
ATOM 3917 N N . PRO A 1 500 ? 11.697 23.832 -20.798 1.00 88.12 500 PRO A N 1
ATOM 3918 C CA . PRO A 1 500 ? 12.136 22.489 -20.392 1.00 88.12 500 PRO A CA 1
ATOM 3919 C C . PRO A 1 500 ? 13.338 21.993 -21.220 1.00 88.12 500 PRO A C 1
ATOM 3921 O O . PRO A 1 500 ? 13.674 22.601 -22.234 1.00 88.12 500 PRO A O 1
ATOM 3924 N N . GLY A 1 501 ? 13.985 20.916 -20.762 1.00 89.06 501 GLY A N 1
ATOM 3925 C CA . GLY A 1 501 ? 15.068 20.252 -21.497 1.00 89.06 501 GLY A CA 1
ATOM 3926 C C . GLY A 1 501 ? 14.624 19.670 -22.854 1.00 89.06 501 GLY A C 1
ATOM 3927 O O . GLY A 1 501 ? 13.451 19.794 -23.231 1.00 89.06 501 GLY A O 1
ATOM 3928 N N . PRO A 1 502 ? 15.544 19.035 -23.603 1.00 90.88 502 PRO A N 1
ATOM 3929 C CA . PRO A 1 502 ? 15.291 18.547 -24.955 1.00 90.88 502 PRO A CA 1
ATOM 3930 C C . PRO A 1 502 ? 14.145 17.534 -24.988 1.00 90.88 502 PRO A C 1
ATOM 3932 O O . PRO A 1 502 ? 13.948 16.729 -24.076 1.00 90.88 502 PRO A O 1
ATOM 3935 N N . SER A 1 503 ? 13.355 17.591 -26.060 1.00 89.44 503 SER A N 1
ATOM 3936 C CA . SER A 1 503 ? 12.220 16.691 -26.261 1.00 89.44 503 SER A CA 1
ATOM 3937 C C . SER A 1 503 ? 12.645 15.453 -27.039 1.00 89.44 503 SER A C 1
ATOM 3939 O O . SER A 1 503 ? 12.968 15.550 -28.220 1.00 89.44 503 SER A O 1
ATOM 3941 N N . VAL A 1 504 ? 12.529 14.281 -26.419 1.00 87.56 504 VAL A N 1
ATOM 3942 C CA . VAL A 1 504 ? 12.736 12.997 -27.102 1.00 87.56 504 VAL A CA 1
ATOM 3943 C C . VAL A 1 504 ? 11.500 12.629 -27.908 1.00 87.56 504 VAL A C 1
ATOM 3945 O O . VAL A 1 504 ? 10.381 12.642 -27.392 1.00 87.56 504 VAL A O 1
ATOM 3948 N N . ARG A 1 505 ? 11.689 12.291 -29.185 1.00 88.12 505 ARG A N 1
ATOM 3949 C CA . ARG A 1 505 ? 10.621 11.793 -30.058 1.00 88.12 505 ARG A CA 1
ATOM 3950 C C . ARG A 1 505 ? 11.073 10.514 -30.732 1.00 88.12 505 ARG A C 1
ATOM 3952 O O . ARG A 1 505 ? 11.931 10.543 -31.603 1.00 88.12 505 ARG A O 1
ATOM 3959 N N . VAL A 1 506 ? 10.443 9.418 -30.344 1.00 88.38 506 VAL A N 1
ATOM 3960 C CA . VAL A 1 506 ? 10.698 8.080 -30.877 1.00 88.38 506 VAL A CA 1
ATOM 3961 C C . VAL A 1 506 ? 9.391 7.500 -31.399 1.00 88.38 506 VAL A C 1
ATOM 3963 O O . VAL A 1 506 ? 8.304 7.886 -30.962 1.00 88.38 506 VAL A O 1
ATOM 3966 N N . ARG A 1 507 ? 9.481 6.612 -32.383 1.00 89.44 507 ARG A N 1
ATOM 3967 C CA . ARG A 1 507 ? 8.346 5.839 -32.884 1.00 89.44 507 ARG A CA 1
ATOM 3968 C C . ARG A 1 507 ? 8.299 4.504 -32.164 1.00 89.44 507 ARG A C 1
ATOM 3970 O O . ARG A 1 507 ? 9.329 3.937 -31.816 1.00 89.44 507 ARG A O 1
ATOM 3977 N N . GLU A 1 508 ? 7.091 3.994 -31.992 1.00 84.44 508 GLU A N 1
ATOM 3978 C CA . GLU A 1 508 ? 6.874 2.659 -31.454 1.00 84.44 508 GLU A CA 1
ATOM 3979 C C . GLU A 1 508 ? 7.695 1.603 -32.211 1.00 84.44 508 GLU A C 1
ATOM 3981 O O . GLU A 1 508 ? 7.769 1.616 -33.443 1.00 84.44 508 GLU A O 1
ATOM 3986 N N . GLY A 1 509 ? 8.335 0.713 -31.451 1.00 83.44 509 GLY A N 1
ATOM 3987 C CA . GLY A 1 509 ? 9.217 -0.333 -31.963 1.00 83.44 509 GLY A CA 1
ATOM 3988 C C . GLY A 1 509 ? 10.654 0.104 -32.271 1.00 83.44 509 GLY A C 1
ATOM 3989 O O . GLY A 1 509 ? 11.468 -0.764 -32.576 1.00 83.44 509 GLY A O 1
ATOM 3990 N N . GLN A 1 510 ? 10.991 1.399 -32.193 1.00 89.56 510 GLN A N 1
ATOM 3991 C CA . GLN A 1 510 ? 12.379 1.855 -32.335 1.00 89.56 510 GLN A CA 1
ATOM 3992 C C . GLN A 1 510 ? 13.195 1.595 -31.064 1.00 89.56 510 GLN A C 1
ATOM 3994 O O . GLN A 1 510 ? 12.713 1.777 -29.947 1.00 89.56 510 GLN A O 1
ATOM 3999 N N . VAL A 1 511 ? 14.472 1.256 -31.242 1.00 89.19 511 VAL A N 1
ATOM 4000 C CA . VAL A 1 511 ? 15.464 1.243 -30.164 1.00 89.19 511 VAL A CA 1
ATOM 4001 C C . VAL A 1 511 ? 16.021 2.651 -29.980 1.00 89.19 511 VAL A C 1
ATOM 4003 O O . VAL A 1 511 ? 16.654 3.202 -30.885 1.00 89.19 511 VAL A O 1
ATOM 4006 N N . PHE A 1 512 ? 15.837 3.214 -28.788 1.00 90.31 512 PHE A N 1
ATOM 4007 C CA . PHE A 1 512 ? 16.358 4.526 -28.417 1.00 90.31 512 PHE A CA 1
ATOM 4008 C C . PHE A 1 512 ? 17.513 4.422 -27.423 1.00 90.31 512 PHE A C 1
ATOM 4010 O O . PHE A 1 512 ? 17.414 3.716 -26.422 1.00 90.31 512 PHE A O 1
ATOM 4017 N N . HIS A 1 513 ? 18.590 5.170 -27.665 1.00 91.00 513 HIS A N 1
ATOM 4018 C CA . HIS A 1 513 ? 19.678 5.345 -26.703 1.00 91.00 513 HIS A CA 1
ATOM 4019 C C . HIS A 1 513 ? 19.788 6.802 -26.238 1.00 91.00 513 HIS A C 1
ATOM 4021 O O . HIS A 1 513 ? 20.166 7.677 -27.017 1.00 91.00 513 HIS A O 1
ATOM 4027 N N . GLY A 1 514 ? 19.551 7.044 -24.948 1.00 89.69 514 GLY A N 1
ATOM 4028 C CA . GLY A 1 514 ? 19.903 8.298 -24.282 1.00 89.69 514 GLY A CA 1
ATOM 4029 C C . GLY A 1 514 ? 21.248 8.172 -23.567 1.00 89.69 514 GLY A C 1
ATOM 4030 O O . GLY A 1 514 ? 21.368 7.389 -22.628 1.00 89.69 514 GLY A O 1
ATOM 4031 N N . THR A 1 515 ? 22.255 8.928 -23.997 1.00 88.75 515 THR A N 1
ATOM 4032 C CA . THR A 1 515 ? 23.535 9.050 -23.283 1.00 88.75 515 THR A CA 1
ATOM 4033 C C . THR A 1 515 ? 23.464 10.271 -22.379 1.00 88.75 515 THR A C 1
ATOM 4035 O O . THR A 1 515 ? 23.177 11.354 -22.869 1.00 88.75 515 THR A O 1
ATOM 4038 N N . ILE A 1 516 ? 23.720 10.120 -21.080 1.00 86.81 516 ILE A N 1
ATOM 4039 C CA . ILE A 1 516 ? 23.767 11.249 -20.141 1.00 86.81 516 ILE A CA 1
ATOM 4040 C C . ILE A 1 516 ? 25.226 11.579 -19.855 1.00 86.81 516 ILE A C 1
ATOM 4042 O O . ILE A 1 516 ? 25.981 10.694 -19.446 1.00 86.81 516 ILE A O 1
ATOM 4046 N N . GLU A 1 517 ? 25.597 12.848 -19.989 1.00 86.94 517 GLU A N 1
ATOM 4047 C CA . GLU A 1 517 ? 26.920 13.352 -19.621 1.00 86.94 517 GLU A CA 1
ATOM 4048 C C . GLU A 1 517 ? 26.792 14.323 -18.435 1.00 86.94 517 GLU A C 1
ATOM 4050 O O . GLU A 1 517 ? 26.716 15.547 -18.594 1.00 86.94 517 GLU A O 1
ATOM 4055 N N . PRO A 1 518 ? 26.711 13.800 -17.194 1.00 79.94 518 PRO A N 1
ATOM 4056 C CA . PRO A 1 518 ? 26.618 14.655 -16.025 1.00 79.94 518 PRO A CA 1
ATOM 4057 C C . PRO A 1 518 ? 27.975 15.311 -15.745 1.00 79.94 518 PRO A C 1
ATOM 4059 O O . PRO A 1 518 ? 28.970 14.642 -15.475 1.00 79.94 518 PRO A O 1
ATOM 4062 N N . SER A 1 519 ? 28.010 16.643 -15.731 1.00 78.25 519 SER A N 1
ATOM 4063 C CA . SER A 1 519 ? 29.205 17.421 -15.369 1.00 78.25 519 SER A CA 1
ATOM 4064 C C . SER A 1 519 ? 29.279 17.766 -13.869 1.00 78.25 519 SER A C 1
ATOM 4066 O O . SER A 1 519 ? 30.257 18.356 -13.404 1.00 78.25 519 SER A O 1
ATOM 4068 N N . LYS A 1 520 ? 28.267 17.375 -13.078 1.00 76.75 520 LYS A N 1
ATOM 4069 C CA . LYS A 1 520 ? 28.161 17.636 -11.632 1.00 76.75 520 LYS A CA 1
ATOM 4070 C C . LYS A 1 520 ? 27.480 16.464 -10.924 1.00 76.75 520 LYS A C 1
ATOM 4072 O O . LYS A 1 520 ? 26.326 16.201 -11.215 1.00 76.75 520 LYS A O 1
ATOM 4077 N N . ARG A 1 521 ? 28.136 15.850 -9.924 1.00 73.81 521 ARG A N 1
ATOM 4078 C CA . ARG A 1 521 ? 27.601 14.733 -9.097 1.00 73.81 521 ARG A CA 1
ATOM 4079 C C . ARG A 1 521 ? 27.117 13.526 -9.929 1.00 73.81 521 ARG A C 1
ATOM 4081 O O . ARG A 1 521 ? 27.197 13.531 -11.152 1.00 73.81 521 ARG A O 1
ATOM 4088 N N . VAL A 1 522 ? 26.644 12.478 -9.257 1.00 76.75 522 VAL A N 1
ATOM 4089 C CA . VAL A 1 522 ? 25.982 11.342 -9.914 1.00 76.75 522 VAL A CA 1
ATOM 4090 C C . VAL A 1 522 ? 24.533 11.722 -10.214 1.00 76.75 522 VAL A C 1
ATOM 4092 O O . VAL A 1 522 ? 23.838 12.227 -9.334 1.00 76.75 522 VAL A O 1
ATOM 4095 N N . HIS A 1 523 ? 24.101 11.497 -11.453 1.00 79.06 523 HIS A N 1
ATOM 4096 C CA . HIS A 1 523 ? 22.725 11.680 -11.910 1.00 79.06 523 HIS A CA 1
ATOM 4097 C C . HIS A 1 523 ? 22.286 10.449 -12.703 1.00 79.06 523 HIS A C 1
ATOM 4099 O O . HIS A 1 523 ? 23.104 9.799 -13.356 1.00 79.06 523 HIS A O 1
ATOM 4105 N N . THR A 1 524 ? 20.989 10.167 -12.671 1.00 80.00 524 THR A N 1
ATOM 4106 C CA . THR A 1 524 ? 20.322 9.189 -13.534 1.00 80.00 524 THR A CA 1
ATOM 4107 C C . THR A 1 524 ? 19.192 9.878 -14.297 1.00 80.00 524 THR A C 1
ATOM 4109 O O . THR A 1 524 ? 18.837 11.022 -13.999 1.00 80.00 524 THR A O 1
ATOM 4112 N N . ILE A 1 525 ? 18.632 9.192 -15.292 1.00 83.75 525 ILE A N 1
ATOM 4113 C CA . ILE A 1 525 ? 17.368 9.575 -15.920 1.00 83.75 525 ILE A CA 1
ATOM 4114 C C . ILE A 1 525 ? 16.389 8.422 -15.746 1.00 83.75 525 ILE A C 1
ATOM 4116 O O . ILE A 1 525 ? 16.752 7.272 -15.984 1.00 83.75 525 ILE A O 1
ATOM 4120 N N . HIS A 1 526 ? 15.172 8.739 -15.327 1.00 87.31 526 HIS A N 1
ATOM 4121 C CA . HIS A 1 526 ? 14.062 7.801 -15.245 1.00 87.31 526 HIS A CA 1
ATOM 4122 C C . HIS A 1 526 ? 12.945 8.321 -16.152 1.00 87.31 526 HIS A C 1
ATOM 4124 O O . HIS A 1 526 ? 12.561 9.491 -16.060 1.00 87.31 526 HIS A O 1
ATOM 4130 N N . TRP A 1 527 ? 12.473 7.480 -17.070 1.00 87.12 527 TRP A N 1
ATOM 4131 C CA . TRP A 1 527 ? 11.482 7.857 -18.075 1.00 87.12 527 TRP A CA 1
ATOM 4132 C C . TRP A 1 527 ? 10.103 7.334 -17.678 1.00 87.12 527 TRP A C 1
ATOM 4134 O O . TRP A 1 527 ? 9.880 6.129 -17.658 1.00 87.12 527 TRP A O 1
ATOM 4144 N N . HIS A 1 528 ? 9.162 8.242 -17.432 1.00 88.56 528 HIS A N 1
ATOM 4145 C CA . HIS A 1 528 ? 7.766 7.882 -17.180 1.00 88.56 528 HIS A CA 1
ATOM 4146 C C . HIS A 1 528 ? 7.051 7.420 -18.448 1.00 88.56 528 HIS A C 1
ATOM 4148 O O . HIS A 1 528 ? 7.284 7.961 -19.533 1.00 88.56 528 HIS A O 1
ATOM 4154 N N . GLY A 1 529 ? 6.121 6.474 -18.297 1.00 82.31 529 GLY A N 1
ATOM 4155 C CA . GLY A 1 529 ? 5.348 5.926 -19.410 1.00 82.31 529 GLY A CA 1
ATOM 4156 C C . GLY A 1 529 ? 6.096 4.913 -20.283 1.00 82.31 529 GLY A C 1
ATOM 4157 O O . GLY A 1 529 ? 5.525 4.474 -21.280 1.00 82.31 529 GLY A O 1
ATOM 4158 N N . LEU A 1 530 ? 7.336 4.562 -19.919 1.00 85.94 530 LEU A N 1
ATOM 4159 C CA . LEU A 1 530 ? 8.091 3.430 -20.455 1.00 85.94 530 LEU A CA 1
ATOM 4160 C C . LEU A 1 530 ? 8.294 2.392 -19.348 1.00 85.94 530 LEU A C 1
ATOM 4162 O O . LEU A 1 530 ? 8.450 2.718 -18.175 1.00 85.94 530 LEU A O 1
ATOM 4166 N N . GLU A 1 531 ? 8.336 1.129 -19.735 1.00 88.81 531 GLU A N 1
ATOM 4167 C CA . GLU A 1 531 ? 8.404 -0.030 -18.858 1.00 88.81 531 GLU A CA 1
ATOM 4168 C C . GLU A 1 531 ? 9.638 -0.885 -19.222 1.00 88.81 531 GLU A C 1
ATOM 4170 O O . GLU A 1 531 ? 9.505 -1.962 -19.815 1.00 88.81 531 GLU A O 1
ATOM 4175 N N . PRO A 1 532 ? 10.865 -0.411 -18.922 1.00 89.12 532 PRO A N 1
ATOM 4176 C CA . PRO A 1 532 ? 12.099 -1.117 -19.257 1.00 89.12 532 PRO A CA 1
ATOM 4177 C C . PRO A 1 532 ? 12.405 -2.272 -18.283 1.00 89.12 532 PRO A C 1
ATOM 4179 O O . PRO A 1 532 ? 11.690 -2.540 -17.310 1.00 89.12 532 PRO A O 1
ATOM 4182 N N . ASP A 1 533 ? 13.511 -2.986 -18.516 1.00 89.06 533 ASP A N 1
ATOM 4183 C CA . ASP A 1 533 ? 14.053 -3.900 -17.507 1.00 89.06 533 ASP A CA 1
ATOM 4184 C C . ASP A 1 533 ? 14.633 -3.098 -16.328 1.00 89.06 533 ASP A C 1
ATOM 4186 O O . ASP A 1 533 ? 15.020 -1.941 -16.521 1.00 89.06 533 ASP A O 1
ATOM 4190 N N . PRO A 1 534 ? 14.759 -3.682 -15.118 1.00 87.00 534 PRO A N 1
ATOM 4191 C CA . PRO A 1 534 ? 15.111 -2.916 -13.923 1.00 87.00 534 PRO A CA 1
ATOM 4192 C C . PRO A 1 534 ? 16.416 -2.127 -14.063 1.00 87.00 534 PRO A C 1
ATOM 4194 O O . PRO A 1 534 ? 16.514 -1.024 -13.546 1.00 87.00 534 PRO A O 1
ATOM 4197 N N . ARG A 1 535 ? 17.394 -2.631 -14.830 1.00 82.50 535 ARG A N 1
ATOM 4198 C CA . ARG A 1 535 ? 18.700 -1.972 -15.021 1.00 82.50 535 ARG A CA 1
ATOM 4199 C C . ARG A 1 535 ? 18.611 -0.671 -15.816 1.00 82.50 535 ARG A C 1
ATOM 4201 O O . ARG A 1 535 ? 19.451 0.203 -15.625 1.00 82.50 535 ARG A O 1
ATOM 4208 N N . ASN A 1 536 ? 17.620 -0.556 -16.699 1.00 84.56 536 ASN A N 1
ATOM 4209 C CA . ASN A 1 536 ? 17.385 0.618 -17.541 1.00 84.56 536 ASN A CA 1
ATOM 4210 C C . ASN A 1 536 ? 16.245 1.510 -17.011 1.00 84.56 536 ASN A C 1
ATOM 4212 O O . ASN A 1 536 ? 15.925 2.516 -17.636 1.00 84.56 536 ASN A O 1
ATOM 4216 N N . ASP A 1 537 ? 15.651 1.164 -15.865 1.00 85.38 537 ASP A N 1
ATOM 4217 C CA . ASP A 1 537 ? 14.581 1.933 -15.220 1.00 85.38 537 ASP A CA 1
ATOM 4218 C C . ASP A 1 537 ? 15.088 3.285 -14.693 1.00 85.38 537 ASP A C 1
ATOM 4220 O O . ASP A 1 537 ? 14.440 4.302 -14.888 1.00 85.38 537 ASP A O 1
ATOM 4224 N N . GLY A 1 538 ? 16.297 3.346 -14.128 1.00 78.25 538 GLY A N 1
ATOM 4225 C CA . GLY A 1 538 ? 16.965 4.619 -13.818 1.00 78.25 538 GLY A CA 1
ATOM 4226 C C . GLY A 1 538 ? 16.608 5.282 -12.478 1.00 78.25 538 GLY A C 1
ATOM 4227 O O . GLY A 1 538 ? 17.063 6.397 -12.215 1.00 78.25 538 GLY A O 1
ATOM 4228 N N . VAL A 1 539 ? 15.876 4.606 -11.591 1.00 75.56 539 VAL A N 1
ATOM 4229 C CA . VAL A 1 539 ? 15.700 4.978 -10.176 1.00 75.56 539 VAL A CA 1
ATOM 4230 C C . VAL A 1 539 ? 16.942 4.608 -9.360 1.00 75.56 539 VAL A C 1
ATOM 4232 O O . VAL A 1 539 ? 17.320 3.442 -9.240 1.00 75.56 539 VAL A O 1
ATOM 4235 N N . GLY A 1 540 ? 17.574 5.607 -8.743 1.00 58.06 540 GLY A N 1
ATOM 4236 C CA . GLY A 1 540 ? 18.881 5.458 -8.091 1.00 58.06 540 GLY A CA 1
ATOM 4237 C C . GLY A 1 540 ? 18.966 4.390 -6.986 1.00 58.06 540 GLY A C 1
ATOM 4238 O O . GLY A 1 540 ? 20.009 3.755 -6.837 1.00 58.06 540 GLY A O 1
ATOM 4239 N N . HIS A 1 541 ? 17.898 4.144 -6.215 1.00 60.78 541 HIS A N 1
ATOM 4240 C CA . HIS A 1 541 ? 17.901 3.196 -5.079 1.00 60.78 541 HIS A CA 1
ATOM 4241 C C . HIS A 1 541 ? 17.558 1.751 -5.437 1.00 60.78 541 HIS A C 1
ATOM 4243 O O . HIS A 1 541 ? 17.909 0.844 -4.685 1.00 60.78 541 HIS A O 1
ATOM 4249 N N . THR A 1 542 ? 16.895 1.508 -6.566 1.00 53.91 542 THR A N 1
ATOM 4250 C CA . THR A 1 542 ? 16.303 0.192 -6.870 1.00 53.91 542 THR A CA 1
ATOM 4251 C C . THR A 1 542 ? 16.684 -0.351 -8.243 1.00 53.91 542 THR A C 1
ATOM 4253 O O . THR A 1 542 ? 16.739 -1.568 -8.407 1.00 53.91 542 THR A O 1
ATOM 4256 N N . SER A 1 543 ? 17.006 0.504 -9.214 1.00 42.94 543 SER A N 1
ATOM 4257 C CA . SER A 1 543 ? 17.210 0.094 -10.611 1.00 42.94 543 SER A CA 1
ATOM 4258 C C . SER A 1 543 ? 18.577 -0.544 -10.883 1.00 42.94 543 SER A C 1
ATOM 4260 O O . SER A 1 543 ? 18.712 -1.385 -11.763 1.00 42.94 543 SER A O 1
ATOM 4262 N N . SER A 1 544 ? 19.618 -0.230 -10.109 1.00 34.34 544 SER A N 1
ATOM 4263 C CA . SER A 1 544 ? 20.984 -0.729 -10.365 1.00 34.34 544 SER A CA 1
ATOM 4264 C C . SER A 1 544 ? 21.382 -1.984 -9.576 1.00 34.34 544 SER A C 1
ATOM 4266 O O . SER A 1 544 ? 22.566 -2.327 -9.512 1.00 34.34 544 SER A O 1
ATOM 4268 N N . ARG A 1 545 ? 20.427 -2.699 -8.970 1.00 40.03 545 ARG A N 1
ATOM 4269 C CA . ARG A 1 545 ? 20.725 -3.881 -8.149 1.00 40.03 545 ARG A CA 1
ATOM 4270 C C . ARG A 1 545 ? 20.854 -5.144 -9.013 1.00 40.03 545 ARG A C 1
ATOM 4272 O O . ARG A 1 545 ? 19.925 -5.929 -9.127 1.00 40.03 545 ARG A O 1
ATOM 4279 N N . SER A 1 546 ? 22.024 -5.329 -9.622 1.00 25.69 546 SER A N 1
ATOM 4280 C CA . SER A 1 546 ? 22.449 -6.611 -10.206 1.00 25.69 546 SER A CA 1
ATOM 4281 C C . SER A 1 546 ? 23.118 -7.467 -9.113 1.00 25.69 546 SER A C 1
ATOM 4283 O O . SER A 1 546 ? 23.918 -6.917 -8.344 1.00 25.69 546 SER A O 1
ATOM 4285 N N . PRO A 1 547 ? 22.864 -8.782 -8.994 1.00 27.61 547 PRO A N 1
ATOM 4286 C CA . PRO A 1 547 ? 23.454 -9.612 -7.949 1.00 27.61 547 PRO A CA 1
ATOM 4287 C C . PRO A 1 547 ? 24.869 -10.057 -8.341 1.00 27.61 547 PRO A C 1
ATOM 4289 O O . PRO A 1 547 ? 25.109 -11.232 -8.568 1.00 27.61 547 PRO A O 1
ATOM 4292 N N . ALA A 1 548 ? 25.825 -9.129 -8.447 1.00 23.48 548 ALA A N 1
ATOM 4293 C CA . ALA A 1 548 ? 27.263 -9.438 -8.474 1.00 23.48 548 ALA A CA 1
ATOM 4294 C C . ALA A 1 548 ? 28.121 -8.164 -8.535 1.00 23.48 548 ALA A C 1
ATOM 4296 O O . ALA A 1 548 ? 28.851 -7.926 -9.495 1.00 23.48 548 ALA A O 1
ATOM 4297 N N . THR A 1 549 ? 28.133 -7.375 -7.468 1.00 24.98 549 THR A N 1
ATOM 4298 C CA . THR A 1 549 ? 29.313 -6.555 -7.170 1.00 24.98 549 THR A CA 1
ATOM 4299 C C . THR A 1 549 ? 29.716 -6.830 -5.738 1.00 24.98 549 THR A C 1
ATOM 4301 O O . THR A 1 549 ? 29.356 -6.129 -4.798 1.00 24.98 549 THR A O 1
ATOM 4304 N N . THR A 1 550 ? 30.479 -7.911 -5.561 1.00 23.55 550 THR A N 1
ATOM 4305 C CA . THR A 1 550 ? 31.325 -8.108 -4.385 1.00 23.55 550 THR A CA 1
ATOM 4306 C C . THR A 1 550 ? 32.144 -6.844 -4.170 1.00 23.55 550 THR A C 1
ATOM 4308 O O . THR A 1 550 ? 33.143 -6.620 -4.857 1.00 23.55 550 THR A O 1
ATOM 4311 N N . ARG A 1 551 ? 31.733 -6.007 -3.215 1.00 25.36 551 ARG A N 1
ATOM 4312 C CA . ARG A 1 551 ? 32.584 -4.937 -2.715 1.00 25.36 551 ARG A CA 1
ATOM 4313 C C . ARG A 1 551 ? 33.753 -5.614 -2.015 1.00 25.36 551 ARG A C 1
ATOM 4315 O O . ARG A 1 551 ? 33.585 -6.252 -0.976 1.00 25.36 551 ARG A O 1
ATOM 4322 N N . THR A 1 552 ? 34.930 -5.523 -2.619 1.00 23.08 552 THR A N 1
ATOM 4323 C CA . THR A 1 552 ? 36.178 -5.943 -1.994 1.00 23.08 552 THR A CA 1
ATOM 4324 C C . THR A 1 552 ? 36.296 -5.248 -0.640 1.00 23.08 552 THR A C 1
ATOM 4326 O O . THR A 1 552 ? 36.199 -4.030 -0.502 1.00 23.08 552 THR A O 1
ATOM 4329 N N . SER A 1 553 ? 36.429 -6.061 0.401 1.00 29.05 553 SER A N 1
ATOM 4330 C CA . SER A 1 553 ? 36.633 -5.628 1.774 1.00 29.05 553 SER A CA 1
ATOM 4331 C C . SER A 1 553 ? 37.874 -4.738 1.877 1.00 29.05 553 SER A C 1
ATOM 4333 O O . SER A 1 553 ? 38.984 -5.220 1.647 1.00 29.05 553 SER A O 1
ATOM 4335 N N . GLY A 1 554 ? 37.720 -3.475 2.278 1.00 28.50 554 GLY A N 1
ATOM 4336 C CA . GLY A 1 554 ? 38.875 -2.652 2.648 1.00 28.50 554 GLY A CA 1
ATOM 4337 C C . GLY A 1 554 ? 38.648 -1.147 2.601 1.00 28.50 554 GLY A C 1
ATOM 4338 O O . GLY A 1 554 ? 39.164 -0.482 1.716 1.00 28.50 554 GLY A O 1
ATOM 4339 N N . GLY A 1 555 ? 37.935 -0.593 3.583 1.00 23.81 555 GLY A N 1
ATOM 4340 C CA . GLY A 1 555 ? 37.879 0.859 3.775 1.00 23.81 555 GLY A CA 1
ATOM 4341 C C . GLY A 1 555 ? 36.799 1.291 4.757 1.00 23.81 555 GLY A C 1
ATOM 4342 O O . GLY A 1 555 ? 35.710 1.676 4.351 1.00 23.81 555 GLY A O 1
ATOM 4343 N N . ARG A 1 556 ? 37.076 1.222 6.065 1.00 23.64 556 ARG A N 1
ATOM 4344 C CA . ARG A 1 556 ? 36.233 1.885 7.073 1.00 23.64 556 ARG A CA 1
ATOM 4345 C C . ARG A 1 556 ? 36.482 3.393 6.995 1.00 23.64 556 ARG A C 1
ATOM 4347 O O . ARG A 1 556 ? 37.553 3.847 7.391 1.00 23.64 556 ARG A O 1
ATOM 4354 N N . ILE A 1 557 ? 35.496 4.152 6.528 1.00 26.62 557 ILE A N 1
ATOM 4355 C CA . ILE A 1 557 ? 35.424 5.604 6.735 1.00 26.62 557 ILE A CA 1
ATOM 4356 C C . ILE A 1 557 ? 34.771 5.828 8.113 1.00 26.62 557 ILE A C 1
ATOM 4358 O O . ILE A 1 557 ? 33.792 5.148 8.428 1.00 26.62 557 ILE A O 1
ATOM 4362 N N . PRO A 1 558 ? 35.313 6.694 8.990 1.00 25.03 558 PRO A N 1
ATOM 4363 C CA . PRO A 1 558 ? 34.802 6.838 10.346 1.00 25.03 558 PRO A CA 1
ATOM 4364 C C . PRO A 1 558 ? 33.429 7.519 10.346 1.00 25.03 558 PRO A C 1
ATOM 4366 O O . PRO A 1 558 ? 33.283 8.665 9.930 1.00 25.03 558 PRO A O 1
ATOM 4369 N N . VAL A 1 559 ? 32.437 6.806 10.873 1.00 26.03 559 VAL A N 1
ATOM 4370 C CA . VAL A 1 559 ? 31.106 7.323 11.200 1.00 26.03 559 VAL A CA 1
ATOM 4371 C C . VAL A 1 559 ? 31.240 8.402 12.280 1.00 26.03 559 VAL A C 1
ATOM 4373 O O . VAL A 1 559 ? 31.832 8.162 13.339 1.00 26.03 559 VAL A O 1
ATOM 4376 N N . CYS A 1 560 ? 30.680 9.591 12.042 1.00 23.20 560 CYS A N 1
ATOM 4377 C CA . CYS A 1 560 ? 30.496 10.601 13.081 1.00 23.20 560 CYS A CA 1
ATOM 4378 C C . CYS A 1 560 ? 29.566 10.043 14.169 1.00 23.20 560 CYS A C 1
ATOM 4380 O O . CYS A 1 560 ? 28.364 9.904 13.966 1.00 23.20 560 CYS A O 1
ATOM 4382 N N . ARG A 1 561 ? 30.124 9.715 15.340 1.00 22.78 561 ARG A N 1
ATOM 4383 C CA . ARG A 1 561 ? 29.346 9.317 16.519 1.00 22.78 561 ARG A CA 1
ATOM 4384 C C . ARG A 1 561 ? 28.518 10.497 17.031 1.00 22.78 561 ARG A C 1
ATOM 4386 O O . ARG A 1 561 ? 29.081 11.516 17.426 1.00 22.78 561 ARG A O 1
ATOM 4393 N N . ALA A 1 562 ? 27.203 10.315 17.110 1.00 25.55 562 ALA A N 1
ATOM 4394 C CA . ALA A 1 562 ? 26.340 11.140 17.945 1.00 25.55 562 ALA A CA 1
ATOM 4395 C C . ALA A 1 562 ? 26.709 10.942 19.430 1.00 25.55 562 ALA A C 1
ATOM 4397 O O . ALA A 1 562 ? 26.917 9.818 19.892 1.00 25.55 562 ALA A O 1
ATOM 4398 N N . ILE A 1 563 ? 26.827 12.043 20.173 1.00 23.58 563 ILE A N 1
ATOM 4399 C CA . ILE A 1 563 ? 27.093 12.040 21.618 1.00 23.58 563 ILE A CA 1
ATOM 4400 C C . ILE A 1 563 ? 25.768 11.748 22.352 1.00 23.58 563 ILE A C 1
ATOM 4402 O O . ILE A 1 563 ? 24.765 12.383 22.023 1.00 23.58 563 ILE A O 1
ATOM 4406 N N . PRO A 1 564 ? 25.719 10.838 23.347 1.00 23.97 564 PRO A N 1
ATOM 4407 C CA . PRO A 1 564 ? 24.484 10.536 24.068 1.00 23.97 564 PRO A CA 1
ATOM 4408 C C . PRO A 1 564 ? 24.026 11.707 24.945 1.00 23.97 564 PRO A C 1
ATOM 4410 O O . PRO A 1 564 ? 24.823 12.324 25.654 1.00 23.97 564 PRO A O 1
ATOM 4413 N N . ALA A 1 565 ? 22.717 11.954 24.962 1.00 27.86 565 ALA A N 1
ATOM 4414 C CA . ALA A 1 565 ? 22.071 12.876 25.885 1.00 27.86 565 ALA A CA 1
ATOM 4415 C C . ALA A 1 565 ? 22.043 12.288 27.308 1.00 27.86 565 ALA A C 1
ATOM 4417 O O . ALA A 1 565 ? 21.145 11.533 27.671 1.00 27.86 565 ALA A O 1
ATOM 4418 N N . ALA A 1 566 ? 23.020 12.657 28.133 1.00 25.30 566 ALA A N 1
ATOM 4419 C CA . ALA A 1 566 ? 22.972 12.446 29.574 1.00 25.30 566 ALA A CA 1
ATOM 4420 C C . ALA A 1 566 ? 23.588 13.647 30.301 1.00 25.30 566 ALA A C 1
ATOM 4422 O O . ALA A 1 566 ? 24.806 13.752 30.391 1.00 25.30 566 ALA A O 1
ATOM 4423 N N . ALA A 1 567 ? 22.723 14.546 30.787 1.00 25.48 567 ALA A N 1
ATOM 4424 C CA . ALA A 1 567 ? 22.824 15.295 32.050 1.00 25.48 567 ALA A CA 1
ATOM 4425 C C . ALA A 1 567 ? 22.061 16.629 31.946 1.00 25.48 567 ALA A C 1
ATOM 4427 O O . ALA A 1 567 ? 22.591 17.638 31.494 1.00 25.48 567 ALA A O 1
ATOM 4428 N N . VAL A 1 568 ? 20.820 16.653 32.437 1.00 26.05 568 VAL A N 1
ATOM 4429 C CA . VAL A 1 568 ? 20.161 17.896 32.859 1.00 26.05 568 VAL A CA 1
ATOM 4430 C C . VAL A 1 568 ? 19.844 17.760 34.341 1.00 26.05 568 VAL A C 1
ATOM 4432 O O . VAL A 1 568 ? 18.962 16.986 34.708 1.00 26.05 568 VAL A O 1
ATOM 4435 N N . ARG A 1 569 ? 20.552 18.520 35.187 1.00 24.16 569 ARG A N 1
ATOM 4436 C CA . ARG A 1 569 ? 20.034 19.058 36.458 1.00 24.16 569 ARG A CA 1
ATOM 4437 C C . ARG A 1 569 ? 20.953 20.150 37.030 1.00 24.16 569 ARG A C 1
ATOM 4439 O O . ARG A 1 569 ? 22.092 19.858 37.362 1.00 24.16 569 ARG A O 1
ATOM 4446 N N . ALA A 1 570 ? 20.344 21.332 37.219 1.00 24.77 570 ALA A N 1
ATOM 4447 C CA . ALA A 1 570 ? 20.689 22.467 38.103 1.00 24.77 570 ALA A CA 1
ATOM 4448 C C . ALA A 1 570 ? 22.029 23.199 37.823 1.00 24.77 570 ALA A C 1
ATOM 4450 O O . ALA A 1 570 ? 23.032 22.566 37.555 1.00 24.77 570 ALA A O 1
ATOM 4451 N N . HIS A 1 571 ? 22.169 24.531 37.845 1.00 23.64 571 HIS A N 1
ATOM 4452 C CA . HIS A 1 571 ? 21.510 25.597 38.605 1.00 23.64 571 HIS A CA 1
ATOM 4453 C C . HIS A 1 571 ? 21.554 26.946 37.847 1.00 23.64 571 HIS A C 1
ATOM 4455 O O . HIS A 1 571 ? 22.351 27.154 36.939 1.00 23.64 571 HIS A O 1
ATOM 4461 N N . ILE A 1 572 ? 20.690 27.862 38.284 1.00 25.56 572 ILE A N 1
ATOM 4462 C CA . ILE A 1 572 ? 20.500 29.252 37.844 1.00 25.56 572 ILE A CA 1
ATOM 4463 C C . ILE A 1 572 ? 21.711 30.134 38.211 1.00 25.56 572 ILE A C 1
ATOM 4465 O O . ILE A 1 572 ? 22.148 30.077 39.356 1.00 25.56 572 ILE A O 1
ATOM 4469 N N . SER A 1 573 ? 22.162 31.023 37.312 1.00 22.73 573 SER A N 1
ATOM 4470 C CA . SER A 1 573 ? 22.604 32.390 37.665 1.00 22.73 573 SER A CA 1
ATOM 4471 C C . SER A 1 573 ? 22.770 33.290 36.428 1.00 22.73 573 SER A C 1
ATOM 4473 O O . SER A 1 573 ? 23.232 32.872 35.373 1.00 22.73 573 SER A O 1
ATOM 4475 N N . THR A 1 574 ? 22.364 34.543 36.603 1.00 27.19 574 THR A N 1
ATOM 4476 C CA . THR A 1 574 ? 22.339 35.702 35.701 1.00 27.19 574 THR A CA 1
ATOM 4477 C C . THR A 1 574 ? 23.710 36.165 35.191 1.00 27.19 574 THR A C 1
ATOM 4479 O O . THR A 1 574 ? 24.636 36.265 35.990 1.00 27.19 574 THR A O 1
ATOM 4482 N N . THR A 1 575 ? 23.818 36.589 33.923 1.00 24.44 575 THR A N 1
ATOM 4483 C CA . THR A 1 575 ? 24.182 37.962 33.467 1.00 24.44 575 THR A CA 1
ATOM 4484 C C . THR A 1 575 ? 24.487 37.994 31.961 1.00 24.44 575 THR A C 1
ATOM 4486 O O . THR A 1 575 ? 24.961 37.027 31.376 1.00 24.44 575 THR A O 1
ATOM 4489 N N . ALA A 1 576 ? 24.150 39.116 31.324 1.00 27.14 576 ALA A N 1
ATOM 4490 C CA . ALA A 1 576 ? 24.275 39.363 29.893 1.00 27.14 576 ALA A CA 1
ATOM 4491 C C . ALA A 1 576 ? 25.686 39.824 29.492 1.00 27.14 576 ALA A C 1
ATOM 4493 O O . ALA A 1 576 ? 26.228 40.708 30.153 1.00 27.14 576 ALA A O 1
ATOM 4494 N N . THR A 1 577 ? 26.231 39.336 28.365 1.00 24.72 577 THR A N 1
ATOM 4495 C CA . THR A 1 577 ? 27.104 40.119 27.457 1.00 24.72 577 THR A CA 1
ATOM 4496 C C . THR A 1 577 ? 27.337 39.414 26.103 1.00 24.72 577 THR A C 1
ATOM 4498 O O . THR A 1 577 ? 27.728 38.256 26.055 1.00 24.72 577 THR A O 1
ATOM 4501 N N . SER A 1 578 ? 27.057 40.148 25.016 1.00 24.53 578 SER A N 1
ATOM 4502 C CA . SER A 1 578 ? 27.601 40.091 23.637 1.00 24.53 578 SER A CA 1
ATOM 4503 C C . SER A 1 578 ? 28.155 38.776 23.042 1.00 24.53 578 SER A C 1
ATOM 4505 O O . SER A 1 578 ? 29.219 38.304 23.433 1.00 24.53 578 SER A O 1
ATOM 4507 N N . ILE A 1 579 ? 27.531 38.310 21.949 1.00 25.30 579 ILE A N 1
ATOM 4508 C CA . ILE A 1 579 ? 28.032 37.257 21.041 1.00 25.30 579 ILE A CA 1
ATOM 4509 C C . ILE A 1 579 ? 28.739 37.908 19.830 1.00 25.30 579 ILE A C 1
ATOM 4511 O O . ILE A 1 579 ? 28.104 38.718 19.147 1.00 25.30 579 ILE A O 1
ATOM 4515 N N . PRO A 1 580 ? 29.999 37.562 19.496 1.00 24.22 580 PRO A N 1
ATOM 4516 C CA . PRO A 1 580 ? 30.613 37.939 18.228 1.00 24.22 580 PRO A CA 1
ATOM 4517 C C . PRO A 1 580 ? 30.280 36.933 17.111 1.00 24.22 580 PRO A C 1
ATOM 4519 O O . PRO A 1 580 ? 30.224 35.723 17.323 1.00 24.22 580 PRO A O 1
ATOM 4522 N N . ARG A 1 581 ? 30.074 37.460 15.896 1.00 24.58 581 ARG A N 1
ATOM 4523 C CA . ARG A 1 581 ? 29.899 36.702 14.645 1.00 24.58 581 ARG A CA 1
ATOM 4524 C C . ARG A 1 581 ? 31.160 35.892 14.332 1.00 24.58 581 ARG A C 1
ATOM 4526 O O . ARG A 1 581 ? 32.251 36.454 14.310 1.00 24.58 581 ARG A O 1
ATOM 4533 N N . CYS A 1 582 ? 31.000 34.609 14.012 1.00 21.66 582 CYS A N 1
ATOM 4534 C CA . CYS A 1 582 ? 32.073 33.766 13.491 1.00 21.66 582 CYS A CA 1
ATOM 4535 C C . CYS A 1 582 ? 31.890 33.593 11.976 1.00 21.66 582 CYS A C 1
ATOM 4537 O O . CYS A 1 582 ? 30.941 32.959 11.523 1.00 21.66 582 CYS A O 1
ATOM 4539 N N . THR A 1 583 ? 32.784 34.199 11.197 1.00 27.69 583 THR A N 1
ATOM 4540 C CA . THR A 1 583 ? 32.995 33.908 9.775 1.00 27.69 583 THR A CA 1
ATOM 4541 C C . THR A 1 583 ? 34.209 32.998 9.655 1.00 27.69 583 THR A C 1
ATOM 4543 O O . THR A 1 583 ? 35.305 33.420 10.021 1.00 27.69 583 THR A O 1
ATOM 4546 N N . SER A 1 584 ? 34.057 31.796 9.104 1.00 25.95 584 SER A N 1
ATOM 4547 C CA . SER A 1 584 ? 35.198 30.986 8.667 1.00 25.95 584 SER A CA 1
ATOM 4548 C C . SER A 1 584 ? 34.963 30.418 7.267 1.00 25.95 584 SER A C 1
ATOM 4550 O O . SER A 1 584 ? 34.094 29.585 7.025 1.00 25.95 584 SER A O 1
ATOM 4552 N N . LYS A 1 585 ? 35.767 30.941 6.335 1.00 23.52 585 LYS A N 1
ATOM 4553 C CA . LYS A 1 585 ? 36.095 30.348 5.038 1.00 23.52 585 LYS A CA 1
ATOM 4554 C C . LYS A 1 585 ? 36.925 29.083 5.279 1.00 23.52 585 LYS A C 1
ATOM 4556 O O . LYS A 1 585 ? 37.824 29.115 6.116 1.00 23.52 585 LYS A O 1
ATOM 4561 N N . TRP A 1 586 ? 36.682 28.032 4.503 1.00 23.50 586 TRP A N 1
ATOM 4562 C CA . TRP A 1 586 ? 37.584 26.886 4.387 1.00 23.50 586 TRP A CA 1
ATOM 4563 C C . TRP A 1 586 ? 38.130 26.831 2.958 1.00 23.50 586 TRP A C 1
ATOM 4565 O O . TRP A 1 586 ? 37.387 26.592 2.011 1.00 23.50 586 TRP A O 1
ATOM 4575 N N . GLU A 1 587 ? 39.428 27.102 2.816 1.00 22.06 587 GLU A N 1
ATOM 4576 C CA . GLU A 1 587 ? 40.218 26.830 1.612 1.00 22.06 587 GLU A CA 1
ATOM 4577 C C . GLU A 1 587 ? 40.743 25.390 1.679 1.00 22.06 587 GLU A C 1
ATOM 4579 O O . GLU A 1 587 ? 41.320 24.977 2.686 1.00 22.06 587 GLU A O 1
ATOM 4584 N N . CYS A 1 588 ? 40.561 24.628 0.599 1.00 23.27 588 CYS A N 1
ATOM 4585 C CA . CYS A 1 588 ? 41.159 23.307 0.421 1.00 23.27 588 CYS A CA 1
ATOM 4586 C C . CYS A 1 588 ? 42.388 23.440 -0.490 1.00 23.27 588 CYS A C 1
ATOM 4588 O O . CYS A 1 588 ? 42.278 23.833 -1.649 1.00 23.27 588 CYS A O 1
ATOM 4590 N N . SER A 1 589 ? 43.566 23.136 0.054 1.00 23.25 589 SER A N 1
ATOM 4591 C CA . SER A 1 589 ? 44.847 23.114 -0.656 1.00 23.25 589 SER A CA 1
ATOM 4592 C C . SER A 1 589 ? 45.063 21.741 -1.294 1.00 23.25 589 SER A C 1
ATOM 4594 O O . SER A 1 589 ? 45.195 20.736 -0.595 1.00 23.25 589 SER A O 1
ATOM 4596 N N . ALA A 1 590 ? 45.104 21.700 -2.627 1.00 25.38 590 ALA A N 1
ATOM 4597 C CA . ALA A 1 590 ? 45.504 20.534 -3.403 1.00 25.38 590 ALA A CA 1
ATOM 4598 C C . ALA A 1 590 ? 47.038 20.475 -3.511 1.00 25.38 590 ALA A C 1
ATOM 4600 O O . ALA A 1 590 ? 47.669 21.391 -4.040 1.00 25.38 590 ALA A O 1
ATOM 4601 N N . ARG A 1 591 ? 47.654 19.379 -3.049 1.00 23.55 591 ARG A N 1
ATOM 4602 C CA . ARG A 1 591 ? 49.026 19.012 -3.430 1.00 23.55 591 ARG A CA 1
ATOM 4603 C C . ARG A 1 591 ? 48.973 18.000 -4.566 1.00 23.55 591 ARG A C 1
ATOM 4605 O O . ARG A 1 591 ? 48.591 16.853 -4.367 1.00 23.55 591 ARG A O 1
ATOM 4612 N N . SER A 1 592 ? 49.404 18.442 -5.740 1.00 24.52 592 SER A N 1
ATOM 4613 C CA . SER A 1 592 ? 49.749 17.607 -6.885 1.00 24.52 592 SER A CA 1
ATOM 4614 C C . SER A 1 592 ? 51.113 16.942 -6.672 1.00 24.52 592 SER A C 1
ATOM 4616 O O . SER A 1 592 ? 52.105 17.639 -6.449 1.00 24.52 592 SER A O 1
ATOM 4618 N N . SER A 1 593 ? 51.198 15.624 -6.823 1.00 26.27 593 SER A N 1
ATOM 4619 C CA . SER A 1 593 ? 52.456 14.928 -7.111 1.00 26.27 593 SER A CA 1
ATOM 4620 C C . SER A 1 593 ? 52.405 14.403 -8.542 1.00 26.27 593 SER A C 1
ATOM 4622 O O . SER A 1 593 ? 51.706 13.438 -8.840 1.00 26.27 593 SER A O 1
ATOM 4624 N N . SER A 1 594 ? 53.133 15.078 -9.428 1.00 27.33 594 SER A N 1
ATOM 4625 C CA . SER A 1 594 ? 53.398 14.661 -10.801 1.00 27.33 594 SER A CA 1
ATOM 4626 C C . SER A 1 594 ? 54.467 13.567 -10.837 1.00 27.33 594 SER A C 1
ATOM 4628 O O . SER A 1 594 ? 55.551 13.759 -10.286 1.00 27.33 594 SER A O 1
ATOM 4630 N N . ILE A 1 595 ? 54.208 12.484 -11.564 1.00 25.58 595 ILE A N 1
ATOM 4631 C CA . ILE A 1 595 ? 55.237 11.576 -12.082 1.00 25.58 595 ILE A CA 1
ATOM 4632 C C . ILE A 1 595 ? 55.438 11.951 -13.557 1.00 25.58 595 ILE A C 1
ATOM 4634 O O . ILE A 1 595 ? 54.481 11.938 -14.328 1.00 25.58 595 ILE A O 1
ATOM 4638 N N . ARG A 1 596 ? 56.664 12.319 -13.950 1.00 27.36 596 ARG A N 1
ATOM 4639 C CA . ARG A 1 596 ? 57.100 12.352 -15.359 1.00 27.36 596 ARG A CA 1
ATOM 4640 C C . ARG A 1 596 ? 57.993 11.135 -15.642 1.00 27.36 596 ARG A C 1
ATOM 4642 O O . ARG A 1 596 ? 58.672 10.684 -14.720 1.00 27.36 596 ARG A O 1
ATOM 4649 N N . PRO A 1 597 ? 58.016 10.625 -16.885 1.00 33.16 597 PRO A N 1
ATOM 4650 C CA . PRO A 1 597 ? 58.860 9.505 -17.280 1.00 33.16 597 PRO A CA 1
ATOM 4651 C C . PRO A 1 597 ? 60.282 9.970 -17.644 1.00 33.16 597 PRO A C 1
ATOM 4653 O O . PRO A 1 597 ? 60.498 11.138 -17.961 1.00 33.16 597 PRO A O 1
ATOM 4656 N N . SER A 1 598 ? 61.235 9.034 -17.601 1.00 31.92 598 SER A N 1
ATOM 4657 C CA . SER A 1 598 ? 62.575 9.106 -18.218 1.00 31.92 598 SER A CA 1
ATOM 4658 C C . SER A 1 598 ? 62.496 9.680 -19.643 1.00 31.92 598 SER A C 1
ATOM 4660 O O . SER A 1 598 ? 61.599 9.274 -20.378 1.00 31.92 598 SER A O 1
ATOM 4662 N N . THR A 1 599 ? 63.343 10.587 -20.128 1.00 37.22 599 THR A N 1
ATOM 4663 C CA . THR A 1 599 ? 64.743 10.978 -19.856 1.00 37.22 599 THR A CA 1
ATOM 4664 C C . THR A 1 599 ? 64.929 12.470 -20.088 1.00 37.22 599 THR A C 1
ATOM 4666 O O . THR A 1 599 ? 64.223 12.987 -20.987 1.00 37.22 599 THR A O 1
#

Organism: NCBI:txid1246476